Protein AF-A0A9P1BVT3-F1 (afdb_monomer)

Solvent-accessible surface area (backbone atoms only — not comparable to full-atom values): 24576 Å² total; per-residue (Å²): 142,84,85,82,84,85,85,75,83,87,80,82,75,76,69,90,57,64,75,56,52,60,56,51,45,54,63,66,75,65,68,88,79,74,72,80,73,75,79,76,80,74,80,82,70,92,76,82,90,82,86,90,83,90,86,85,89,85,86,89,88,87,87,85,86,82,88,77,83,86,78,63,77,65,69,60,58,67,62,71,77,72,74,80,96,72,89,78,83,75,86,58,94,76,76,74,55,66,21,61,51,47,49,52,47,46,68,72,36,66,69,51,45,52,50,53,51,51,53,50,50,51,53,52,66,77,39,67,73,57,76,74,49,54,75,61,59,42,48,26,42,51,41,34,41,50,54,54,48,52,52,52,55,34,71,74,44,58,85,91,68,19,42,64,86,81,53,55,37,74,76,91,45,19,38,28,48,59,24,54,71,40,41,57,78,35,37,38,28,46,68,84,45,78,47,46,41,83,70,51,55,56,74,76,61,52,97,73,74,54,76,66,61,48,53,51,51,43,49,56,49,29,51,51,53,51,50,46,50,49,54,55,59,42,56,52,49,88,59,45,56,62,50,44,31,49,51,30,38,47,63,18,67,63,31,51,51,42,49,54,60,28,44,37,69,67,40,74,51,72,41,72,57,47,77,48,46,40,35,35,41,36,61,76,43,87,44,49,38,34,40,34,37,45,37,40,38,42,31,45,22,48,27,35,29,71,43,69,72,78,59,95,60,75,62,94,71,62,58,76,38,61,31,24,60,86,19,33,39,37,43,34,37,34,37,36,40,38,69,48,98,88,64,49,74,46,78,44,60,77,47,71,50,77,50,72,41,56,24,22,77,85,66,49,62,70,69,56,94,79,71,52,65,88,47,54,74,67,49,60,80,45,61,89,64,71,96,64,73,74,60,68,60,59,60,62,65,66,75,72,65,72,81,79,133

Nearest PDB structures (foldseek):
  5dac-assembly1_B  TM=4.799E-01  e=2.460E-01  Thermochaetoides thermophila DSM 1495
  5dac-assembly1_A  TM=4.786E-01  e=3.597E-01  Thermochaetoides thermophila DSM 1495
  3vhx-assembly2_H  TM=5.833E-01  e=1.125E+00  Homo sapiens
  3a1z-assembly1_A  TM=2.074E-01  e=1.593E-01  Bombyx mori
  3k2m-assembly2_C  TM=2.612E-01  e=2.683E+00  Homo sapiens

Foldseek 3Di:
DDDDDPPDDPPPPPDPCLVLLLVVVLVQVDDPPPDPDPPPPPPDDDDDDDDDDDDDDDDDDDDDDDDDDDDDPVVVVVVVPDDDPDDDDPPDPDDDDLLQVLLSVCSVDPVSSVVLSVQLVVLCVVPVVLVVDAPLFSSLQSQLQSLLVLVLVQLPDDPSSHNDPFFADDVVSLATVQLLVCQQPAWEQFQNDIQHNVVVVCVPPHDDDDPVNVVVSSNVSSVVRLVSNCCQQPQAPNRDSSNSNSLNCCSGVNVVVSSCSSNQLKDKDFADADKHWYWYWHDPDRLFKIKIKTKIKGAQTQWMFIDRRDDPDPPPPSDIAGFDRRWMKMKMWMKIWGADPVRRIDIHTNGIDIDTQTAHPVRHGPDDDPPPSSCVSVCVVCVVPDDDPVVVSVVVVVVPDDDDD

Secondary structure (DSSP, 8-state):
-----------S---TTHHHHHHHHHHHT-----------------PPP---------------PPP-PPPPHHHHHHTSS---S-S-----TT---HHHHHHHHHHH-HHHHHHHHHHHHHHHHH-GGGGGS-HHHHHHHHHHHHHHHHHHHHTTS-TTT-S----EESGGG-EEHHHHHHTTTSEEEETTEEE-HHHHHHHHHTT---HHHHHHHHHHHHHHHHHHHHHHHHSSS---HHHHHHHHHHTSHHHHHHHHHH-TT-EEEEESSEEEEEEEEEESSTTS-EEEEEEEEEES-SEEEEE-TT-SS--TT-PPEE--TT-EEEEEEEEEEEE-TTS-EEEEEEEEEEEEE-B-TTS-BSS-TT--GGGHHHHHHHTTS---THHHHHHHTTTT-PPP-

Mean predicted aligned error: 13.34 Å

Organism: NCBI:txid2562237

Sequence (405 aa):
MQQPCLLRHAKDRVPRFLPNVLTTFAAATTPRLQGWPGAVVIATMPKVLRRAGQRSHVRPHWMRRTRRKPGSEQEFLDAQAKIPIETGLQ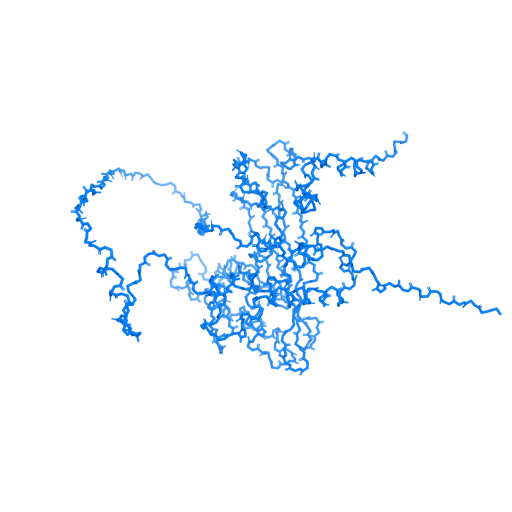RGKGAKSFARWNKQELYLNEESRERAKAASQQHLQRHPELWRLSSNELLEIVALQHLLWIDLEDLSLPADERRSEDAFTGEDAAVCEQLLLDAPRELFVIDGVEFHFAREAPEMHGAHLDGNDLEILKRQFGDRVVAAIRAAISSGARASVLLMRAVTSALSQSGLAHLEQACAALQLAVSGGEQEVRFELRPCAPGGPWELELFVRKANFQQCIIYSSGGNDVPEDSSPRACSPSSFFLKSCRIRYSVTEDGAVQLDVLGIQQEHQLVDVNGEPLLRRGTCLDCLPLCRVGHWLRGRCGQCCGWLTRRWRRPAE

Structure (mmCIF, N/CA/C/O backbone):
data_AF-A0A9P1BVT3-F1
#
_entry.id   AF-A0A9P1BVT3-F1
#
loop_
_atom_site.group_PDB
_atom_site.id
_atom_site.type_symbol
_atom_site.label_atom_id
_atom_site.label_alt_id
_atom_site.label_comp_id
_atom_site.label_asym_id
_atom_site.label_entity_id
_atom_site.label_seq_id
_atom_site.pdbx_PDB_ins_code
_atom_site.Cartn_x
_atom_site.Cartn_y
_atom_site.Cartn_z
_atom_site.occupancy
_atom_site.B_iso_or_equiv
_atom_site.auth_seq_id
_atom_site.auth_comp_id
_atom_site.auth_asym_id
_atom_site.auth_atom_id
_atom_site.pdbx_PDB_model_num
ATOM 1 N N . MET A 1 1 ? 29.841 -16.895 47.511 1.00 37.97 1 MET A N 1
ATOM 2 C CA . MET A 1 1 ? 30.222 -16.547 46.126 1.00 37.97 1 MET A CA 1
ATOM 3 C C . MET A 1 1 ? 28.965 -16.127 45.382 1.00 37.97 1 MET A C 1
ATOM 5 O O . MET A 1 1 ? 28.226 -16.976 44.911 1.00 37.97 1 MET A O 1
ATOM 9 N N . GLN A 1 2 ? 28.672 -14.828 45.389 1.00 31.05 2 GLN A N 1
ATOM 10 C CA . GLN A 1 2 ? 27.552 -14.210 44.676 1.00 31.05 2 GLN A CA 1
ATOM 11 C C . GLN A 1 2 ? 28.162 -13.333 43.578 1.00 31.05 2 GLN A C 1
ATOM 13 O O . GLN A 1 2 ? 28.993 -12.479 43.880 1.00 31.05 2 GLN A O 1
ATOM 18 N N . GLN A 1 3 ? 27.805 -13.573 42.317 1.00 31.70 3 GLN A N 1
ATOM 19 C CA . GLN A 1 3 ? 28.135 -12.671 41.212 1.00 31.70 3 GLN A CA 1
ATOM 20 C C . GLN A 1 3 ? 26.985 -11.673 41.022 1.00 31.70 3 GLN A C 1
ATOM 22 O O . GLN A 1 3 ? 25.833 -12.103 40.958 1.00 31.70 3 GLN A O 1
ATOM 27 N N . PRO A 1 4 ? 27.255 -10.360 40.920 1.00 41.28 4 PRO A N 1
ATOM 28 C CA . PRO A 1 4 ? 26.221 -9.378 40.643 1.00 41.28 4 PRO A CA 1
ATOM 29 C C . PRO A 1 4 ? 25.996 -9.223 39.133 1.00 41.28 4 PRO A C 1
ATOM 31 O O . PRO A 1 4 ? 26.930 -9.018 38.355 1.00 41.28 4 PRO A O 1
ATOM 34 N N . CYS A 1 5 ? 24.724 -9.273 38.737 1.00 33.91 5 CYS A N 1
ATOM 35 C CA . CYS A 1 5 ? 24.235 -8.922 37.410 1.00 33.91 5 CYS A CA 1
ATOM 36 C C . CYS A 1 5 ? 24.538 -7.449 37.089 1.00 33.91 5 CYS A C 1
ATOM 38 O O . CYS A 1 5 ? 23.973 -6.537 37.691 1.00 33.91 5 CYS A O 1
ATOM 40 N N . LEU A 1 6 ? 25.395 -7.209 36.095 1.00 31.80 6 LEU A N 1
ATOM 41 C CA . LEU A 1 6 ? 25.595 -5.896 35.483 1.00 31.80 6 LEU A CA 1
ATOM 42 C C . LEU A 1 6 ? 24.565 -5.677 34.365 1.00 31.80 6 LEU A C 1
ATOM 44 O O . LEU A 1 6 ? 24.862 -5.828 33.185 1.00 31.80 6 LEU A O 1
ATOM 48 N N . LEU A 1 7 ? 23.354 -5.268 34.740 1.00 33.84 7 LEU A N 1
ATOM 49 C CA . LEU A 1 7 ? 22.419 -4.575 33.847 1.00 33.84 7 LEU A CA 1
ATOM 50 C C . LEU A 1 7 ? 22.694 -3.067 33.968 1.00 33.84 7 LEU A C 1
ATOM 52 O O . LEU A 1 7 ? 22.061 -2.357 34.744 1.00 33.84 7 LEU A O 1
ATOM 56 N N . ARG A 1 8 ? 23.705 -2.574 33.239 1.00 32.81 8 ARG A N 1
ATOM 57 C CA . ARG A 1 8 ? 23.978 -1.132 33.112 1.00 32.81 8 ARG A CA 1
ATOM 58 C C . ARG A 1 8 ? 23.307 -0.570 31.856 1.00 32.81 8 ARG A C 1
ATOM 60 O O . ARG A 1 8 ? 23.682 -0.910 30.742 1.00 32.81 8 ARG A O 1
ATOM 67 N N . HIS A 1 9 ? 22.334 0.309 32.096 1.00 34.06 9 HIS A N 1
ATOM 68 C CA . HIS A 1 9 ? 21.900 1.464 31.299 1.00 34.06 9 HIS A CA 1
ATOM 69 C C . HIS A 1 9 ? 22.063 1.411 29.766 1.00 34.06 9 HIS A C 1
ATOM 71 O O . HIS A 1 9 ? 23.040 1.905 29.210 1.00 34.06 9 HIS A O 1
ATOM 77 N N . ALA A 1 10 ? 21.003 0.970 29.083 1.00 34.19 10 ALA A N 1
ATOM 78 C CA . ALA A 1 10 ? 20.741 1.260 27.668 1.00 34.19 10 ALA A CA 1
ATOM 79 C C . ALA A 1 10 ? 19.724 2.415 27.476 1.00 34.19 10 ALA A C 1
ATOM 81 O O . ALA A 1 10 ? 19.031 2.457 26.466 1.00 34.19 10 ALA A O 1
ATOM 82 N N . LYS A 1 11 ? 19.588 3.336 28.447 1.00 34.53 11 LYS A N 1
ATOM 83 C CA . LYS A 1 11 ? 18.534 4.376 28.437 1.00 34.53 11 LYS A CA 1
ATOM 84 C C . LYS A 1 11 ? 18.884 5.689 27.716 1.00 34.53 11 LYS A C 1
ATOM 86 O O . LYS A 1 11 ? 17.959 6.404 27.361 1.00 34.53 11 LYS A O 1
ATOM 91 N N . ASP A 1 12 ? 20.151 5.965 27.391 1.00 33.31 12 ASP A N 1
ATOM 92 C CA . ASP A 1 12 ? 20.553 7.312 26.919 1.00 33.31 12 ASP A CA 1
ATOM 93 C C . ASP A 1 12 ? 21.141 7.373 25.499 1.00 33.31 12 ASP A C 1
ATOM 95 O O . ASP A 1 12 ? 21.786 8.351 25.119 1.00 33.31 12 ASP A O 1
ATOM 99 N N . ARG A 1 13 ? 20.917 6.351 24.665 1.00 34.72 13 ARG A N 1
ATOM 100 C CA . ARG A 1 13 ? 21.257 6.412 23.233 1.00 34.72 13 ARG A CA 1
ATOM 101 C C . ARG A 1 13 ? 19.999 6.557 22.386 1.00 34.72 13 ARG A C 1
ATOM 103 O O . ARG A 1 13 ? 19.708 5.689 21.577 1.00 34.72 13 ARG A O 1
ATOM 110 N N . VAL A 1 14 ? 19.280 7.670 22.535 1.00 39.59 14 VAL A N 1
ATOM 111 C CA . VAL A 1 14 ? 18.436 8.160 21.435 1.00 39.59 14 VAL A CA 1
ATOM 112 C C . VAL A 1 14 ? 19.399 8.776 20.426 1.00 39.59 14 VAL A C 1
ATOM 114 O O . VAL A 1 14 ? 20.032 9.793 20.728 1.00 39.59 14 VAL A O 1
ATOM 117 N N . PRO A 1 15 ? 19.621 8.161 19.258 1.00 41.69 15 PRO A N 1
ATOM 118 C CA . PRO A 1 15 ? 20.586 8.713 18.338 1.0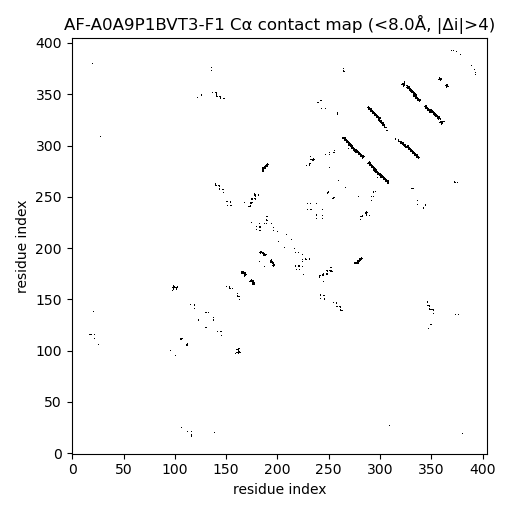0 41.69 15 PRO A CA 1
ATOM 119 C C . PRO A 1 15 ? 20.016 10.012 17.740 1.00 41.69 15 PRO A C 1
ATOM 121 O O . PRO A 1 15 ? 18.822 10.114 17.456 1.00 41.69 15 PRO A O 1
ATOM 124 N N . ARG A 1 16 ? 20.873 11.027 17.552 1.00 47.12 16 ARG A N 1
ATOM 125 C CA . ARG A 1 16 ? 20.522 12.389 17.079 1.00 47.12 16 ARG A CA 1
ATOM 126 C C . ARG A 1 16 ? 19.941 12.444 15.644 1.00 47.12 16 ARG A C 1
ATOM 128 O O . ARG A 1 16 ? 19.939 13.505 15.032 1.00 47.12 16 ARG A O 1
ATOM 135 N N . PHE A 1 17 ? 19.482 11.324 15.084 1.00 44.56 17 PHE A N 1
ATOM 136 C CA . PHE A 1 17 ? 19.039 11.189 13.693 1.00 44.56 17 PHE A CA 1
ATOM 137 C C . PHE A 1 17 ? 17.605 11.676 13.447 1.00 44.56 17 PHE A C 1
ATOM 139 O O . PHE A 1 17 ? 17.334 12.224 12.382 1.00 44.56 17 PHE A O 1
ATOM 146 N N . LEU A 1 18 ? 16.699 11.535 14.420 1.00 43.91 18 LEU A N 1
ATOM 147 C CA . LEU A 1 18 ? 15.263 11.804 14.233 1.00 43.91 18 LEU A CA 1
ATOM 148 C C . LEU A 1 18 ? 14.896 13.239 13.786 1.00 43.91 18 LEU A C 1
ATOM 150 O O . LEU A 1 18 ? 14.030 13.355 12.920 1.00 43.91 18 LEU A O 1
ATOM 154 N N . PRO A 1 19 ? 15.536 14.329 14.268 1.00 42.97 19 PRO A N 1
ATOM 155 C CA . PRO A 1 19 ? 15.192 15.688 13.825 1.00 42.97 19 PRO A CA 1
ATOM 156 C C . PRO A 1 19 ? 15.391 15.910 12.313 1.00 42.97 19 PRO A C 1
ATOM 158 O O . PRO A 1 19 ? 14.678 16.694 11.687 1.00 42.97 19 PRO A O 1
ATOM 161 N N . ASN A 1 20 ? 16.335 15.188 11.702 1.00 49.50 20 ASN A N 1
ATOM 162 C CA . ASN A 1 20 ? 16.661 15.344 10.284 1.00 49.50 20 ASN A CA 1
ATOM 163 C C . ASN A 1 20 ? 15.699 14.585 9.365 1.00 49.50 20 ASN A C 1
ATOM 165 O O . ASN A 1 20 ? 15.525 14.982 8.215 1.00 49.50 20 ASN A O 1
ATOM 169 N N . VAL A 1 21 ? 15.052 13.528 9.864 1.00 48.78 21 VAL A N 1
ATOM 170 C CA . VAL A 1 21 ? 14.119 12.696 9.092 1.00 48.78 21 VAL A CA 1
ATOM 171 C C . VAL A 1 21 ? 12.894 13.512 8.682 1.00 48.78 21 VAL A C 1
ATOM 173 O O . VAL A 1 21 ? 12.646 13.688 7.492 1.00 48.78 21 VAL A O 1
ATOM 176 N N . LEU A 1 22 ? 12.191 14.110 9.646 1.00 48.69 22 LEU A N 1
ATOM 177 C CA . LEU A 1 22 ? 10.973 14.888 9.380 1.00 48.69 22 LEU A CA 1
ATOM 178 C C . LEU A 1 22 ? 11.246 16.169 8.580 1.00 48.69 22 LEU A C 1
ATOM 180 O O . LEU A 1 22 ? 10.454 16.539 7.715 1.00 48.69 22 LEU A O 1
ATOM 184 N N . THR A 1 23 ? 12.401 16.805 8.798 1.00 48.38 23 THR A N 1
ATOM 185 C CA . THR A 1 23 ? 12.829 17.977 8.016 1.00 48.38 23 THR A CA 1
ATOM 186 C C . THR A 1 23 ? 13.120 17.604 6.555 1.00 48.38 23 THR A C 1
ATOM 188 O O . THR A 1 23 ? 12.741 18.331 5.638 1.00 48.38 23 THR A O 1
ATOM 191 N N . THR A 1 24 ? 13.725 16.433 6.318 1.00 50.72 24 THR A N 1
ATOM 192 C CA . THR A 1 24 ? 13.940 15.892 4.963 1.00 50.72 24 THR A CA 1
ATOM 193 C C . THR A 1 24 ? 12.607 15.537 4.293 1.00 50.72 24 THR A C 1
ATOM 195 O O . THR A 1 24 ? 12.432 15.816 3.107 1.00 50.72 24 THR A O 1
ATOM 198 N N . PHE A 1 25 ? 11.631 15.016 5.048 1.00 49.31 25 PHE A N 1
ATOM 199 C CA . PHE A 1 25 ? 10.279 14.749 4.543 1.00 49.31 25 PHE A CA 1
ATOM 200 C C . PHE A 1 25 ? 9.505 16.019 4.174 1.00 49.31 25 PHE A C 1
ATOM 202 O O . PHE A 1 25 ? 8.874 16.040 3.119 1.00 49.31 25 PHE A O 1
ATOM 209 N N . ALA A 1 26 ? 9.588 17.096 4.961 1.00 45.31 26 ALA A N 1
ATOM 210 C CA . ALA A 1 26 ? 8.959 18.378 4.618 1.00 45.31 26 ALA A CA 1
ATOM 211 C C . ALA A 1 26 ? 9.499 18.952 3.288 1.00 45.31 26 ALA A C 1
ATOM 213 O O . ALA A 1 26 ? 8.742 19.477 2.472 1.00 45.31 26 ALA A O 1
ATOM 214 N N . ALA A 1 27 ? 10.799 18.782 3.017 1.00 41.53 27 ALA A N 1
ATOM 215 C CA . ALA A 1 27 ? 11.402 19.175 1.743 1.00 41.53 27 ALA A CA 1
ATOM 216 C C . ALA A 1 27 ? 11.012 18.236 0.579 1.00 41.53 27 ALA A C 1
ATOM 218 O O . ALA A 1 27 ? 10.747 18.708 -0.527 1.00 41.53 27 ALA A O 1
ATOM 219 N N . ALA A 1 28 ? 10.931 16.921 0.820 1.00 43.06 28 ALA A N 1
ATOM 220 C CA . ALA A 1 28 ? 10.611 15.914 -0.198 1.00 43.06 28 ALA A CA 1
ATOM 221 C C . ALA A 1 28 ? 9.113 15.834 -0.561 1.00 43.06 28 ALA A C 1
ATOM 223 O O . ALA A 1 28 ? 8.774 15.443 -1.674 1.00 43.06 28 ALA A O 1
ATOM 224 N N . THR A 1 29 ? 8.210 16.240 0.338 1.00 38.47 29 THR A N 1
ATOM 225 C CA . THR A 1 29 ? 6.745 16.260 0.121 1.00 38.47 29 THR A CA 1
ATOM 226 C C . THR A 1 29 ? 6.252 17.485 -0.659 1.00 38.47 29 THR A C 1
ATOM 228 O O . THR A 1 29 ? 5.054 17.615 -0.918 1.00 38.47 29 THR A O 1
ATOM 231 N N . THR A 1 30 ? 7.166 18.340 -1.140 1.00 33.84 30 THR A N 1
ATOM 232 C CA . THR A 1 30 ? 6.845 19.469 -2.028 1.00 33.84 30 THR A CA 1
ATOM 233 C C . THR A 1 30 ? 7.229 19.247 -3.510 1.00 33.84 30 THR A C 1
ATOM 235 O O . THR A 1 30 ? 7.872 20.119 -4.096 1.00 33.84 30 THR A O 1
ATOM 238 N N . PRO A 1 31 ? 6.843 18.154 -4.203 1.00 35.34 31 PRO A N 1
ATOM 239 C CA . PRO A 1 31 ? 7.006 18.094 -5.649 1.00 35.34 31 PRO A CA 1
ATOM 240 C C . PRO A 1 31 ? 5.855 18.819 -6.367 1.00 35.34 31 PRO A C 1
ATOM 242 O O . PRO A 1 31 ? 4.668 18.686 -6.043 1.00 35.34 31 PRO A O 1
ATOM 245 N N . ARG A 1 32 ? 6.197 19.576 -7.418 1.00 33.78 32 ARG A N 1
ATOM 246 C CA . ARG A 1 32 ? 5.262 19.911 -8.502 1.00 33.78 32 ARG A CA 1
ATOM 247 C C . ARG A 1 32 ? 4.917 18.617 -9.248 1.00 33.78 32 ARG A C 1
ATOM 249 O O . ARG A 1 32 ? 5.453 18.357 -10.316 1.00 33.78 32 ARG A O 1
ATOM 256 N N . LEU A 1 33 ? 4.001 17.820 -8.706 1.00 33.34 33 LEU A N 1
ATOM 257 C CA . LEU A 1 33 ? 3.319 16.771 -9.462 1.00 33.34 33 LEU A CA 1
ATOM 258 C C . LEU A 1 33 ? 2.302 17.444 -10.396 1.00 33.34 33 LEU A C 1
ATOM 260 O O . LEU A 1 33 ? 1.112 17.525 -10.108 1.00 33.34 33 LEU A O 1
ATOM 264 N N . GLN A 1 34 ? 2.793 18.030 -11.489 1.00 27.95 34 GLN A N 1
ATOM 265 C CA . GLN A 1 34 ? 1.971 18.233 -12.675 1.00 27.95 34 GLN A CA 1
ATOM 266 C C . GLN A 1 34 ? 1.906 16.886 -13.387 1.00 27.95 34 GLN A C 1
ATOM 268 O O . GLN A 1 34 ? 2.888 16.480 -13.990 1.00 27.95 34 GLN A O 1
ATOM 273 N N . GLY A 1 35 ? 0.761 16.210 -13.277 1.00 27.19 35 GLY A N 1
ATOM 274 C CA . GLY A 1 35 ? 0.392 15.076 -14.119 1.00 27.19 35 GLY A CA 1
ATOM 275 C C . GLY A 1 35 ? 1.332 13.879 -14.029 1.00 27.19 35 GLY A C 1
ATOM 276 O O . GLY A 1 35 ? 2.262 13.750 -14.815 1.00 27.19 35 GLY A O 1
ATOM 277 N N . TRP A 1 36 ? 1.003 12.927 -13.162 1.00 27.66 36 TRP A N 1
ATOM 278 C CA . TRP A 1 36 ? 1.183 11.540 -13.575 1.00 27.66 36 TRP A CA 1
ATOM 279 C C . TRP A 1 36 ? 0.146 11.299 -14.679 1.00 27.66 36 TRP A C 1
ATOM 281 O O . TRP A 1 36 ? -1.050 11.394 -14.391 1.00 27.66 36 TRP A O 1
ATOM 291 N N . PRO A 1 37 ? 0.523 11.070 -15.951 1.00 27.55 37 PRO A N 1
ATOM 292 C CA . PRO A 1 37 ? -0.421 10.438 -16.851 1.00 27.55 37 PRO A CA 1
ATOM 293 C C . PRO A 1 37 ? -0.668 9.058 -16.251 1.00 27.55 37 PRO A C 1
ATOM 295 O O . PRO A 1 37 ? 0.290 8.330 -15.984 1.00 27.55 37 PRO A O 1
ATOM 298 N N . GLY A 1 38 ? -1.933 8.726 -15.984 1.00 25.50 38 GLY A N 1
ATOM 299 C CA . GLY A 1 38 ? -2.299 7.359 -15.648 1.00 25.50 38 GLY A CA 1
ATOM 300 C C . GLY A 1 38 ? -1.573 6.436 -16.616 1.00 25.50 38 GLY A C 1
ATOM 301 O O . GLY A 1 38 ? -1.653 6.637 -17.832 1.00 25.50 38 GLY A O 1
ATOM 302 N N . ALA A 1 39 ? -0.785 5.506 -16.077 1.00 27.06 39 ALA A N 1
ATOM 303 C CA . ALA A 1 39 ? -0.226 4.433 -16.867 1.00 27.06 39 ALA A CA 1
ATOM 304 C C . ALA A 1 39 ? -1.424 3.760 -17.537 1.00 27.06 39 ALA A C 1
ATOM 306 O O . ALA A 1 39 ? -2.231 3.093 -16.891 1.00 27.06 39 ALA A O 1
ATOM 307 N N . VAL A 1 40 ? -1.605 4.039 -18.826 1.00 24.16 40 VAL A N 1
ATOM 308 C CA . VAL A 1 40 ? -2.542 3.304 -19.654 1.00 24.16 40 VAL A CA 1
ATOM 309 C C . VAL A 1 40 ? -1.994 1.890 -19.644 1.00 24.16 40 VAL A C 1
ATOM 311 O O . VAL A 1 40 ? -0.988 1.605 -20.292 1.00 24.16 40 VAL A O 1
ATOM 314 N N . VAL A 1 41 ? -2.623 1.022 -18.856 1.00 26.86 41 VAL A N 1
ATOM 315 C CA . VAL A 1 41 ? -2.452 -0.420 -18.960 1.00 26.86 41 VAL A CA 1
ATOM 316 C C . VAL A 1 41 ? -2.941 -0.782 -20.358 1.00 26.86 41 VAL A C 1
ATOM 318 O O . VAL A 1 41 ? -4.134 -0.955 -20.602 1.00 26.86 41 VAL A O 1
ATOM 321 N N . ILE A 1 42 ? -2.023 -0.811 -21.323 1.00 22.84 42 ILE A N 1
ATOM 322 C CA . ILE A 1 42 ? -2.290 -1.405 -22.624 1.00 22.84 42 ILE A CA 1
ATOM 323 C C . ILE A 1 42 ? -2.252 -2.909 -22.381 1.00 22.84 42 ILE A C 1
ATOM 325 O O . ILE A 1 42 ? -1.193 -3.531 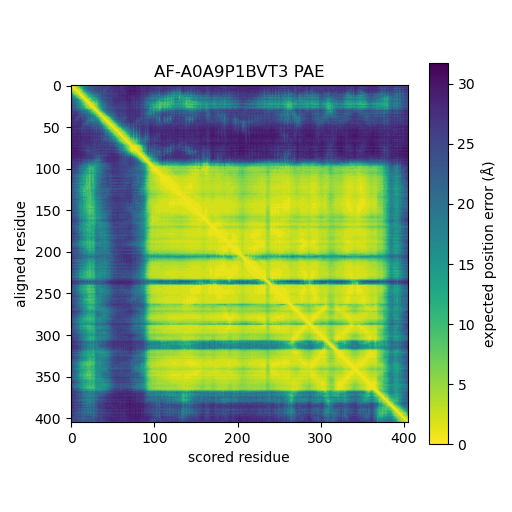-22.415 1.00 22.84 42 ILE A O 1
ATOM 329 N N . ALA A 1 43 ? -3.423 -3.490 -22.121 1.00 24.80 43 ALA A N 1
ATOM 330 C CA . ALA A 1 43 ? -3.621 -4.921 -22.268 1.00 24.80 43 ALA A CA 1
ATOM 331 C C . ALA A 1 43 ? -3.270 -5.287 -23.719 1.00 24.80 43 ALA A C 1
ATOM 333 O O . ALA A 1 43 ? -3.993 -4.950 -24.662 1.00 24.80 43 ALA A O 1
ATOM 334 N N . THR A 1 44 ? -2.119 -5.924 -23.921 1.00 24.27 44 THR A N 1
ATOM 335 C CA . THR A 1 44 ? -1.720 -6.441 -25.228 1.00 24.27 44 THR A CA 1
ATOM 336 C C . THR A 1 44 ? -2.441 -7.764 -25.461 1.00 24.27 44 THR A C 1
ATOM 338 O O . THR A 1 44 ? -1.969 -8.835 -25.110 1.00 24.27 44 THR A O 1
ATOM 341 N N . MET A 1 45 ? -3.626 -7.686 -26.067 1.00 24.67 45 MET A N 1
ATOM 342 C CA . MET A 1 45 ? -4.238 -8.825 -26.755 1.00 24.67 45 MET A CA 1
ATOM 343 C C . MET A 1 45 ? -3.631 -8.936 -28.166 1.00 24.67 45 MET A C 1
ATOM 345 O O . MET A 1 45 ? -3.488 -7.909 -28.841 1.00 24.67 45 MET A O 1
ATOM 349 N N . PRO A 1 46 ? -3.286 -10.139 -28.663 1.00 25.62 46 PRO A N 1
ATOM 350 C CA . PRO A 1 46 ? -2.713 -10.294 -29.995 1.00 25.62 46 PRO A CA 1
ATOM 351 C C . PRO A 1 46 ? -3.783 -10.013 -31.062 1.00 25.62 46 PRO A C 1
ATOM 353 O O . PRO A 1 46 ? -4.711 -10.796 -31.252 1.00 25.62 46 PRO A O 1
ATOM 356 N N . LYS A 1 47 ? -3.666 -8.885 -31.780 1.00 29.89 47 LYS A N 1
ATOM 357 C CA . LYS A 1 47 ? -4.521 -8.576 -32.938 1.00 29.89 47 LYS A CA 1
ATOM 358 C C . LYS A 1 47 ? -3.835 -8.928 -34.255 1.00 29.89 47 LYS A C 1
ATOM 360 O O . LYS A 1 47 ? -2.819 -8.355 -34.640 1.00 29.89 47 LYS A O 1
ATOM 365 N N . VAL A 1 48 ? -4.485 -9.853 -34.952 1.00 31.39 48 VAL A N 1
ATOM 366 C CA . VAL A 1 48 ? -4.293 -10.222 -36.354 1.00 31.39 48 VAL A CA 1
ATOM 367 C C . VAL A 1 48 ? -4.486 -8.999 -37.268 1.00 31.39 48 VAL A C 1
ATOM 369 O O . VAL A 1 48 ? -5.426 -8.220 -37.116 1.00 31.39 48 VAL A O 1
ATOM 372 N N . LEU A 1 49 ? -3.569 -8.857 -38.227 1.00 31.89 49 LEU A N 1
ATOM 373 C CA . LEU A 1 49 ? -3.484 -7.840 -39.283 1.00 31.89 49 LEU A CA 1
ATOM 374 C C . LEU A 1 49 ? -4.796 -7.582 -40.048 1.00 31.89 49 LEU A C 1
ATOM 376 O O . LEU A 1 49 ? -5.300 -8.500 -40.689 1.00 31.89 49 LEU A O 1
ATOM 380 N N . ARG A 1 50 ? -5.207 -6.307 -40.177 1.00 29.80 50 ARG A N 1
ATOM 381 C CA . ARG A 1 50 ? -5.803 -5.743 -41.413 1.00 29.80 50 ARG A CA 1
ATOM 382 C C . ARG A 1 50 ? -5.469 -4.251 -41.579 1.00 29.80 50 ARG A C 1
ATOM 384 O O . ARG A 1 50 ? -5.383 -3.501 -40.615 1.00 29.80 50 ARG A O 1
ATOM 391 N N . ARG A 1 51 ? -5.217 -3.870 -42.837 1.00 32.25 51 ARG A N 1
ATOM 392 C CA . ARG A 1 51 ? -4.679 -2.587 -43.330 1.00 32.25 51 ARG A CA 1
ATOM 393 C C . ARG A 1 51 ? -5.736 -1.479 -43.502 1.00 32.25 51 ARG A C 1
ATOM 395 O O . ARG A 1 51 ? -6.884 -1.777 -43.801 1.00 32.25 51 ARG A O 1
ATOM 402 N N . ALA A 1 52 ? -5.188 -0.255 -43.564 1.00 31.66 52 ALA A N 1
ATOM 403 C CA . ALA A 1 52 ? -5.525 0.894 -44.428 1.00 31.66 52 ALA A CA 1
ATOM 404 C C . ALA A 1 52 ? -6.394 2.028 -43.852 1.00 31.66 52 ALA A C 1
ATOM 406 O O . ALA A 1 52 ? -7.495 1.794 -43.374 1.00 31.66 52 ALA A O 1
ATOM 407 N N . GLY A 1 53 ? -5.926 3.274 -44.051 1.00 29.50 53 GLY A N 1
ATOM 408 C CA . GLY A 1 53 ? -6.823 4.417 -44.274 1.00 29.50 53 GLY A CA 1
ATOM 409 C C . GLY A 1 53 ? -6.486 5.758 -43.609 1.00 29.50 53 GLY A C 1
ATOM 410 O O . GLY A 1 53 ? -7.081 6.093 -42.603 1.00 29.50 53 GLY A O 1
ATOM 411 N N . GLN A 1 54 ? -5.624 6.543 -44.268 1.00 29.64 54 GLN A N 1
ATOM 412 C CA . GLN A 1 54 ? -5.735 8.000 -44.512 1.00 29.64 54 GLN A CA 1
ATOM 413 C C . GLN A 1 54 ? -5.705 9.071 -43.392 1.00 29.64 54 GLN A C 1
ATOM 415 O O . GLN A 1 54 ? -6.225 8.958 -42.293 1.00 29.64 54 GLN A O 1
ATOM 420 N N . ARG A 1 55 ? -5.044 10.173 -43.786 1.00 34.16 55 ARG A N 1
ATOM 421 C CA . ARG A 1 55 ? -4.679 11.401 -43.065 1.00 34.16 55 ARG A CA 1
ATOM 422 C C . ARG A 1 55 ? -5.777 12.467 -43.154 1.00 34.16 55 ARG A C 1
ATOM 424 O O . ARG A 1 55 ? -6.351 12.627 -44.225 1.00 34.16 55 ARG A O 1
ATOM 431 N N . SER A 1 56 ? -5.843 13.356 -42.159 1.00 30.56 56 SER A N 1
ATOM 432 C CA . SER A 1 56 ? -6.103 14.789 -42.398 1.00 30.56 56 SER A CA 1
ATOM 433 C C . SER A 1 56 ? -5.646 15.668 -41.228 1.00 30.56 56 SER A C 1
ATOM 435 O O . SER A 1 56 ? -6.012 15.444 -40.078 1.00 30.56 56 SER A O 1
ATOM 437 N N . HIS A 1 57 ? -4.836 16.677 -41.559 1.00 31.83 57 HIS A N 1
ATOM 438 C CA . HIS A 1 57 ? -4.357 17.755 -40.694 1.00 31.83 57 HIS A CA 1
ATOM 439 C C . HIS A 1 57 ? -5.444 18.814 -40.458 1.00 31.83 57 HIS A C 1
ATOM 441 O O . HIS A 1 57 ? -6.060 19.272 -41.416 1.00 31.83 57 HIS A O 1
ATOM 447 N N . VAL A 1 58 ? -5.569 19.306 -39.221 1.00 30.11 58 VAL A N 1
ATOM 448 C CA . VAL A 1 58 ? -6.239 20.579 -38.902 1.00 30.11 58 VAL A CA 1
ATOM 449 C C . VAL A 1 58 ? -5.368 21.354 -37.904 1.00 30.11 58 VAL A C 1
ATOM 451 O O . VAL A 1 58 ? -4.996 20.826 -36.859 1.00 30.11 58 VAL A O 1
ATOM 454 N N . ARG A 1 59 ? -5.011 22.604 -38.233 1.00 31.25 59 ARG A N 1
ATOM 455 C CA . ARG A 1 59 ? -4.385 23.586 -37.321 1.00 31.25 59 ARG A CA 1
ATOM 456 C C . ARG A 1 59 ? -5.465 24.538 -36.779 1.00 31.25 59 ARG A C 1
ATOM 458 O O . ARG A 1 59 ? -6.288 24.973 -37.582 1.00 31.25 59 ARG A O 1
ATOM 465 N N . PRO A 1 60 ? -5.438 24.956 -35.499 1.00 33.19 60 PRO A N 1
ATOM 466 C CA . PRO A 1 60 ? -6.312 26.015 -35.006 1.00 33.19 60 PRO A CA 1
ATOM 467 C C . PRO A 1 60 ? -5.630 27.394 -34.994 1.00 33.19 60 PRO A C 1
ATOM 469 O O . PRO A 1 60 ? -4.459 27.539 -34.645 1.00 33.19 60 PRO A O 1
ATOM 472 N N . HIS A 1 61 ? -6.412 28.413 -35.351 1.00 30.58 61 HIS A N 1
ATOM 473 C CA . HIS A 1 61 ? -6.046 29.825 -35.433 1.00 30.58 61 HIS A CA 1
ATOM 474 C C . HIS A 1 61 ? -6.793 30.601 -34.337 1.00 30.58 61 HIS A C 1
ATOM 476 O O . HIS A 1 61 ? -7.975 30.869 -34.501 1.00 30.58 61 HIS A O 1
ATOM 482 N N . TRP A 1 62 ? -6.125 31.000 -33.244 1.00 29.33 62 TRP A N 1
ATOM 483 C CA . TRP A 1 62 ? -6.667 31.974 -32.277 1.00 29.33 62 TRP A CA 1
ATOM 484 C C . TRP A 1 62 ? -5.551 32.791 -31.603 1.00 29.33 62 TRP A C 1
ATOM 486 O O . TRP A 1 62 ? -4.814 32.290 -30.763 1.00 29.33 62 TRP A O 1
ATOM 496 N N . MET A 1 63 ? -5.466 34.079 -31.945 1.00 25.33 63 MET A N 1
ATOM 497 C CA . MET A 1 63 ? -4.893 35.144 -31.112 1.00 25.33 63 MET A CA 1
ATOM 498 C C . MET A 1 63 ? -5.539 36.472 -31.530 1.00 25.33 63 MET A C 1
ATOM 500 O O . MET A 1 63 ? -5.228 37.018 -32.584 1.00 25.33 63 MET A O 1
ATOM 504 N N . ARG A 1 64 ? -6.422 37.019 -30.690 1.00 29.70 64 ARG A N 1
ATOM 505 C CA . ARG A 1 64 ? -6.717 38.459 -30.653 1.00 29.70 64 ARG A CA 1
ATOM 506 C C . ARG A 1 64 ? -6.784 38.889 -29.191 1.00 29.70 64 ARG A C 1
ATOM 508 O O . ARG A 1 64 ? -7.731 38.574 -28.484 1.00 29.70 64 ARG A O 1
ATOM 515 N N . ARG A 1 65 ? -5.738 39.588 -28.743 1.00 28.83 65 ARG A N 1
ATOM 516 C CA . ARG A 1 65 ? -5.715 40.345 -27.486 1.00 28.83 65 ARG A CA 1
ATOM 517 C C . ARG A 1 65 ? -6.271 41.740 -27.762 1.00 28.83 65 ARG A C 1
ATOM 519 O O . ARG A 1 65 ? -5.711 42.460 -28.582 1.00 28.83 65 ARG A O 1
ATOM 526 N N . THR A 1 66 ? -7.311 42.147 -27.044 1.00 28.14 66 THR A N 1
ATOM 527 C CA . THR A 1 66 ? -7.700 43.558 -26.923 1.00 28.14 66 THR A CA 1
ATOM 528 C C . THR A 1 66 ? -7.071 44.143 -25.662 1.00 28.14 66 THR A C 1
ATOM 530 O O . THR A 1 66 ? -7.309 43.656 -24.559 1.00 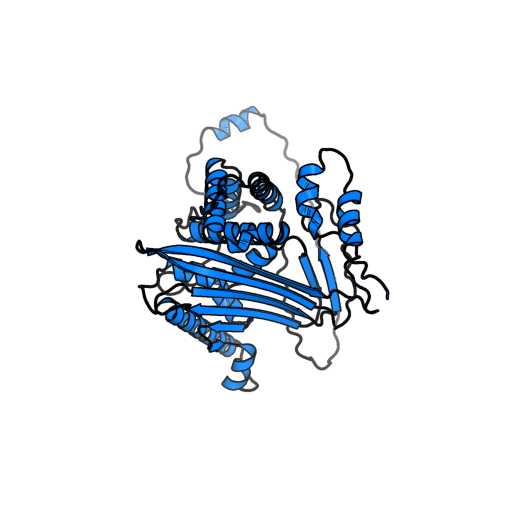28.14 66 THR A O 1
ATOM 533 N N . ARG A 1 67 ? -6.249 45.185 -25.832 1.00 32.62 67 ARG A N 1
ATOM 534 C CA . ARG A 1 67 ? -5.710 46.018 -24.748 1.00 32.62 67 ARG A CA 1
ATOM 535 C C . ARG A 1 67 ? -6.840 46.864 -24.145 1.00 32.62 67 ARG A C 1
ATOM 537 O O . ARG A 1 67 ? -7.465 47.630 -24.873 1.00 32.62 67 ARG A O 1
ATOM 544 N N . ARG A 1 68 ? -7.049 46.788 -22.827 1.00 35.03 68 ARG A N 1
ATOM 545 C CA . ARG A 1 68 ? -7.717 47.839 -22.038 1.00 35.03 68 ARG A CA 1
ATOM 546 C C . ARG A 1 68 ? -6.679 48.521 -21.143 1.00 35.03 68 ARG A C 1
ATOM 548 O O . ARG A 1 68 ? -5.776 47.860 -20.637 1.00 35.03 68 ARG A O 1
ATOM 555 N N . LYS A 1 69 ? -6.784 49.848 -21.045 1.00 37.34 69 LYS A N 1
ATOM 556 C CA . LYS A 1 69 ? -5.938 50.727 -20.224 1.00 37.34 69 LYS A CA 1
ATOM 557 C C . LYS A 1 69 ? -6.252 50.529 -18.729 1.00 37.34 69 LYS A C 1
ATOM 559 O O . LYS A 1 69 ? -7.410 50.244 -18.425 1.00 37.34 69 LYS A O 1
ATOM 564 N N . PRO A 1 70 ? -5.277 50.697 -17.820 1.00 34.62 70 PRO A N 1
ATOM 565 C CA . PRO A 1 70 ? -5.532 50.659 -16.385 1.00 34.62 70 PRO A CA 1
ATOM 566 C C . PRO A 1 70 ? -6.212 51.955 -15.916 1.00 34.62 70 PRO A C 1
ATOM 568 O O . PRO A 1 70 ? -5.772 53.051 -16.270 1.00 34.62 70 PRO A O 1
ATOM 571 N N . GLY A 1 71 ? -7.297 51.796 -15.152 1.00 42.97 71 GLY A N 1
ATOM 572 C CA . GLY A 1 71 ? -7.815 52.808 -14.228 1.00 42.97 71 GLY A CA 1
ATOM 573 C C . GLY A 1 71 ? -6.927 52.892 -12.983 1.00 42.97 71 GLY A C 1
ATOM 574 O O . GLY A 1 71 ? -6.049 52.049 -12.787 1.00 42.97 71 GLY A O 1
ATOM 575 N N . SER A 1 72 ? -7.099 53.952 -12.201 1.00 54.94 72 SER A N 1
ATOM 576 C CA . SER A 1 72 ? -6.221 54.321 -11.091 1.00 54.94 72 SER A CA 1
ATOM 577 C C . SER A 1 72 ? -6.226 53.291 -9.955 1.00 54.94 72 SER A C 1
ATOM 579 O O . SER A 1 72 ? -7.237 52.676 -9.628 1.00 54.94 72 SER A O 1
ATOM 581 N N . GLU A 1 73 ? -5.064 53.153 -9.320 1.00 37.62 73 GLU A N 1
ATOM 582 C CA . GLU A 1 73 ? -4.759 52.255 -8.194 1.00 37.62 73 GLU A CA 1
ATOM 583 C C . GLU A 1 73 ? -5.717 52.420 -6.996 1.00 37.62 73 GLU A C 1
ATOM 585 O O . GLU A 1 73 ? -5.958 51.476 -6.249 1.00 37.62 73 GLU A O 1
ATOM 590 N N . GLN A 1 74 ? -6.351 53.590 -6.876 1.00 37.56 74 GLN A N 1
ATOM 591 C CA . GLN A 1 74 ? -7.294 53.907 -5.807 1.00 37.56 74 GLN A CA 1
ATOM 592 C C . GLN A 1 74 ? -8.689 53.275 -6.004 1.00 37.56 74 GLN A C 1
ATOM 594 O O . GLN A 1 74 ? -9.298 52.848 -5.028 1.00 37.56 74 GLN A O 1
ATOM 599 N N . GLU A 1 75 ? -9.170 53.111 -7.246 1.00 45.25 75 GLU A N 1
ATOM 600 C CA . GLU A 1 75 ? -10.448 52.416 -7.525 1.00 45.25 75 GLU A CA 1
ATOM 601 C C . GLU A 1 75 ? -10.366 50.907 -7.234 1.00 45.25 75 GLU A C 1
ATOM 603 O O . GLU A 1 75 ? -11.382 50.255 -6.995 1.00 45.25 75 GLU A O 1
ATOM 608 N N . PHE A 1 76 ? -9.155 50.339 -7.225 1.00 39.19 76 PHE A N 1
ATOM 609 C CA . PHE A 1 76 ? -8.929 48.923 -6.933 1.00 39.19 76 PHE A CA 1
ATOM 610 C C . PHE A 1 76 ? -8.958 48.621 -5.427 1.00 39.19 76 PHE A C 1
ATOM 612 O O . PHE A 1 76 ? -9.378 47.537 -5.021 1.00 39.19 76 PHE A O 1
ATOM 619 N N . LEU A 1 77 ? -8.542 49.582 -4.598 1.00 36.62 77 LEU A N 1
ATOM 620 C CA . LEU A 1 77 ? -8.494 49.428 -3.143 1.00 36.62 77 LEU A CA 1
ATOM 621 C C . LEU A 1 77 ? -9.869 49.653 -2.498 1.00 36.62 77 LEU A C 1
ATOM 623 O O . LEU A 1 77 ? -10.254 48.894 -1.607 1.00 36.62 77 LEU A O 1
ATOM 627 N N . ASP A 1 78 ? -10.665 50.591 -3.016 1.00 39.78 78 ASP A N 1
ATOM 628 C CA . ASP A 1 78 ? -12.014 50.854 -2.496 1.00 39.78 78 ASP A CA 1
ATOM 629 C C . ASP A 1 78 ? -13.034 49.757 -2.874 1.00 39.78 78 ASP A C 1
ATOM 631 O O . ASP A 1 78 ? -14.050 49.582 -2.195 1.00 39.78 78 ASP A O 1
ATOM 635 N N . ALA A 1 79 ? -12.743 48.941 -3.896 1.00 42.16 79 ALA A N 1
ATOM 636 C CA . ALA A 1 79 ? -13.581 47.811 -4.308 1.00 42.16 79 ALA A CA 1
ATOM 637 C C . ALA A 1 79 ? -13.376 46.526 -3.471 1.00 42.16 79 ALA A C 1
ATOM 639 O O . ALA A 1 79 ? -14.230 45.640 -3.508 1.00 42.16 79 ALA A O 1
ATOM 640 N N . GLN A 1 80 ? -12.289 46.403 -2.694 1.00 37.31 80 GLN A N 1
ATOM 641 C CA . GLN A 1 80 ? -12.047 45.225 -1.839 1.00 37.31 80 GLN A CA 1
ATOM 642 C C . GLN A 1 80 ? -12.693 45.315 -0.448 1.00 37.31 80 GLN A C 1
ATOM 644 O O . GLN A 1 80 ? -12.815 44.299 0.232 1.00 37.31 80 GLN A O 1
ATOM 649 N N . ALA A 1 81 ? -13.152 46.495 -0.020 1.00 36.88 81 ALA A N 1
ATOM 650 C CA . ALA A 1 81 ? -13.646 46.700 1.344 1.00 36.88 81 ALA A CA 1
ATOM 651 C C . ALA A 1 81 ? -15.157 46.447 1.538 1.00 36.88 81 ALA A C 1
ATOM 653 O O . ALA A 1 81 ? -15.651 46.555 2.660 1.00 36.88 81 ALA A O 1
ATOM 654 N N . LYS A 1 82 ? -15.917 46.121 0.481 1.00 42.81 82 LYS A N 1
ATOM 655 C CA . LYS A 1 82 ? -17.374 45.897 0.569 1.00 42.81 82 LYS A CA 1
ATOM 656 C C . LYS A 1 82 ? -17.875 44.842 -0.420 1.00 42.81 82 LYS A C 1
ATOM 658 O O . LYS A 1 82 ? -18.499 45.196 -1.415 1.00 42.81 82 LYS A O 1
ATOM 663 N N . ILE A 1 83 ? -17.675 43.555 -0.129 1.00 32.75 83 ILE A N 1
ATOM 664 C CA . ILE A 1 83 ? -18.496 42.481 -0.720 1.00 32.75 83 ILE A CA 1
ATOM 665 C C . ILE A 1 83 ? -18.816 41.434 0.367 1.00 32.75 83 ILE A C 1
ATOM 667 O O . ILE A 1 83 ? -17.889 40.977 1.036 1.00 32.75 83 ILE A O 1
ATOM 671 N N . PRO A 1 84 ? -20.096 41.062 0.578 1.00 37.66 84 PRO A N 1
ATOM 672 C CA . PRO A 1 84 ? -20.490 40.039 1.544 1.00 37.66 84 PRO A CA 1
ATOM 673 C C . PRO A 1 84 ? -19.984 38.651 1.140 1.00 37.66 84 PRO A C 1
ATOM 675 O O . PRO A 1 84 ? -19.930 38.309 -0.042 1.00 37.66 84 PRO A O 1
ATOM 678 N N . ILE A 1 85 ? -19.675 37.833 2.145 1.00 45.88 85 ILE A N 1
ATOM 679 C CA . ILE A 1 85 ? -19.472 36.392 2.007 1.00 45.88 85 ILE A CA 1
ATOM 680 C C . ILE A 1 85 ? -20.834 35.784 1.662 1.00 45.88 85 ILE A C 1
ATOM 682 O O . ILE A 1 85 ? -21.603 35.518 2.569 1.00 45.88 85 ILE A O 1
ATOM 686 N N . GLU A 1 86 ? -21.155 35.613 0.378 1.00 48.34 86 GLU A N 1
ATOM 687 C CA . GLU A 1 86 ? -22.029 34.529 -0.090 1.00 48.34 86 GLU A CA 1
ATOM 688 C C . GLU A 1 86 ? -22.071 34.424 -1.625 1.00 48.34 86 GLU A C 1
ATOM 690 O O . GLU A 1 86 ? -22.405 35.359 -2.347 1.00 48.34 86 GLU A O 1
ATOM 695 N N . THR A 1 87 ? -21.799 33.204 -2.097 1.00 51.88 87 THR A N 1
ATOM 696 C CA . THR A 1 87 ? -22.207 32.608 -3.384 1.00 51.88 87 THR A CA 1
ATOM 697 C C . THR A 1 87 ? -21.687 33.222 -4.690 1.00 51.88 87 THR A C 1
ATOM 699 O O . THR A 1 87 ? -22.206 34.195 -5.223 1.00 51.88 87 THR A O 1
ATOM 702 N N . GLY A 1 88 ? -20.714 32.539 -5.305 1.00 41.59 88 GLY A N 1
ATOM 703 C CA . GLY A 1 88 ? -20.365 32.783 -6.708 1.00 41.59 88 GLY A CA 1
ATOM 704 C C . GLY A 1 88 ? -18.965 32.345 -7.113 1.00 41.59 88 GLY A C 1
ATOM 705 O O . GLY A 1 88 ? -18.273 33.088 -7.804 1.00 41.59 88 GLY A O 1
ATOM 706 N N . LEU A 1 89 ? -18.518 31.159 -6.683 1.00 41.44 89 LEU A N 1
ATOM 707 C CA . LEU A 1 89 ? -17.218 30.621 -7.077 1.00 41.44 89 LEU A CA 1
ATOM 708 C C . LEU A 1 89 ? -17.251 30.235 -8.566 1.00 41.44 89 LEU A C 1
ATOM 710 O O . LEU A 1 89 ? -17.581 29.110 -8.946 1.00 41.44 89 LEU A O 1
ATOM 714 N N . GLN A 1 90 ? -16.871 31.174 -9.429 1.00 42.59 90 GLN A N 1
ATOM 715 C CA . GLN A 1 90 ? -16.317 30.830 -10.729 1.00 42.59 90 GLN A CA 1
ATOM 716 C C . GLN A 1 90 ? -15.085 29.954 -10.465 1.00 42.59 90 GLN A C 1
ATOM 718 O O . GLN A 1 90 ? -14.043 30.449 -10.040 1.00 42.59 90 GLN A O 1
ATOM 723 N N . ARG A 1 91 ? -15.224 28.634 -10.671 1.00 45.06 91 ARG A N 1
ATOM 724 C CA . ARG A 1 91 ? -14.134 27.643 -10.668 1.00 45.06 91 ARG A CA 1
ATOM 725 C C . ARG A 1 91 ? -13.144 27.980 -11.788 1.00 45.06 91 ARG A C 1
ATOM 727 O O . ARG A 1 91 ? -13.155 27.394 -12.868 1.00 45.06 91 ARG A O 1
ATOM 734 N N . GLY A 1 92 ? -12.306 28.976 -11.535 1.00 48.38 92 GLY A N 1
ATOM 735 C CA . GLY A 1 92 ? -11.137 29.284 -12.335 1.00 48.38 92 GLY A CA 1
ATOM 736 C C . GLY A 1 92 ? -10.144 28.128 -12.261 1.00 48.38 92 GLY A C 1
ATOM 737 O O . GLY A 1 92 ? -9.960 27.498 -11.219 1.00 48.38 92 GLY A O 1
ATOM 738 N N . LYS A 1 93 ? -9.510 27.840 -13.396 1.00 51.06 93 LYS A N 1
ATOM 739 C CA . LYS A 1 93 ? -8.439 26.851 -13.539 1.00 51.06 93 LYS A CA 1
ATOM 740 C C . LYS A 1 93 ? -7.367 27.063 -12.458 1.00 51.06 93 LYS A C 1
ATOM 742 O O . LYS A 1 93 ? -6.617 28.031 -12.535 1.00 51.06 93 LYS A O 1
ATOM 747 N N . GLY A 1 94 ? -7.267 26.134 -11.504 1.00 54.88 94 GLY A N 1
ATOM 748 C CA . GLY A 1 94 ? -6.084 25.982 -10.650 1.00 54.88 94 GLY A CA 1
ATOM 749 C C . GLY A 1 94 ? -6.243 26.249 -9.152 1.00 54.88 94 GLY A C 1
ATOM 750 O O . GLY A 1 94 ? -5.217 26.403 -8.490 1.00 54.88 94 GLY A O 1
ATOM 751 N N . ALA A 1 95 ? -7.456 26.282 -8.588 1.00 64.25 95 ALA A N 1
ATOM 752 C CA . ALA A 1 95 ? -7.584 26.172 -7.133 1.00 64.25 95 ALA A CA 1
ATOM 753 C C . ALA A 1 95 ? -6.987 24.821 -6.698 1.00 64.25 95 ALA A C 1
ATOM 755 O O . ALA A 1 95 ? -7.456 23.767 -7.130 1.00 64.25 95 ALA A O 1
ATOM 756 N N . LYS A 1 96 ? -5.903 24.854 -5.912 1.00 69.31 96 LYS A N 1
ATOM 757 C CA . LYS A 1 96 ? -5.388 23.651 -5.247 1.00 69.31 96 LYS A CA 1
ATOM 758 C C . LYS A 1 96 ? -6.533 23.084 -4.410 1.00 69.31 96 LYS A C 1
ATOM 760 O O . LYS A 1 96 ? -7.244 23.862 -3.776 1.00 69.31 96 LYS A O 1
ATOM 765 N N . SER A 1 97 ? -6.726 21.770 -4.427 1.00 82.00 97 SER A N 1
ATOM 766 C CA . SER A 1 97 ? -7.721 21.158 -3.554 1.00 82.00 97 SER A CA 1
ATOM 767 C C . SER A 1 97 ? -7.410 21.479 -2.092 1.00 82.00 97 SER A C 1
ATOM 769 O O . SER A 1 97 ? -6.240 21.583 -1.707 1.00 82.00 97 SER A O 1
ATOM 771 N N . PHE A 1 98 ? -8.458 21.661 -1.287 1.00 84.38 98 PHE A N 1
ATOM 772 C CA . PHE A 1 98 ? -8.330 21.916 0.149 1.00 84.38 98 PHE A CA 1
ATOM 773 C C . PHE A 1 98 ? -7.511 20.816 0.837 1.00 84.38 98 PHE A C 1
ATOM 775 O O . PHE A 1 98 ? -6.589 21.127 1.583 1.00 84.38 98 PHE A O 1
ATOM 782 N N . ALA A 1 99 ? -7.720 19.553 0.453 1.00 82.06 99 ALA A N 1
ATOM 783 C CA . ALA A 1 99 ? -6.952 18.405 0.935 1.00 82.06 99 ALA A CA 1
ATOM 784 C C . ALA A 1 99 ? -5.432 18.586 0.785 1.00 82.06 99 ALA A C 1
ATOM 786 O O . ALA A 1 99 ? -4.663 18.370 1.725 1.00 82.06 99 ALA A O 1
ATOM 787 N N . ARG A 1 100 ? -4.979 19.079 -0.375 1.00 86.12 100 ARG A N 1
ATOM 788 C CA . ARG A 1 100 ? -3.556 19.351 -0.605 1.00 86.12 100 ARG A CA 1
ATOM 789 C C . ARG A 1 100 ? -3.016 20.427 0.335 1.00 86.12 100 ARG A C 1
ATOM 791 O O . ARG A 1 100 ? -1.863 20.329 0.748 1.00 86.12 100 ARG A O 1
ATOM 798 N N . TRP A 1 101 ? -3.803 21.461 0.625 1.00 83.69 101 TRP A N 1
ATOM 799 C CA . TRP A 1 101 ? -3.404 22.502 1.570 1.00 83.69 101 TRP A CA 1
ATOM 800 C C . TRP A 1 101 ? -3.326 21.951 2.997 1.00 83.69 101 TRP A C 1
ATOM 802 O O . TRP A 1 101 ? -2.277 22.077 3.624 1.00 83.69 101 TRP A O 1
ATOM 812 N N . ASN A 1 102 ? -4.357 21.228 3.441 1.00 84.44 102 ASN A N 1
ATOM 813 C CA . ASN A 1 102 ? -4.417 20.601 4.765 1.00 84.44 102 ASN A CA 1
ATOM 814 C C . ASN A 1 102 ? -3.216 19.662 4.995 1.00 84.44 102 ASN A C 1
ATOM 816 O O . ASN A 1 102 ? -2.591 19.670 6.056 1.00 84.44 102 ASN A O 1
ATOM 820 N N . LYS A 1 103 ? -2.814 18.898 3.967 1.00 86.69 103 LYS A N 1
ATOM 821 C CA . LYS A 1 103 ? -1.614 18.047 4.020 1.00 86.69 103 LYS A CA 1
ATOM 822 C C . LYS A 1 103 ? -0.310 18.846 4.123 1.00 86.69 103 LYS A C 1
ATOM 824 O O . LYS A 1 103 ? 0.618 18.406 4.794 1.00 86.69 103 LYS A O 1
ATOM 829 N N . GLN A 1 104 ? -0.207 19.999 3.458 1.00 87.25 104 GLN A N 1
ATOM 830 C CA . GLN A 1 104 ? 0.974 20.867 3.564 1.00 87.25 104 GLN A CA 1
ATOM 831 C C . GLN A 1 104 ? 1.088 21.492 4.955 1.00 87.25 104 GLN A C 1
ATOM 833 O O . GLN A 1 104 ? 2.184 21.557 5.511 1.00 87.25 104 GLN A O 1
ATOM 838 N N . GLU A 1 105 ? -0.037 21.912 5.523 1.00 87.56 105 GLU A N 1
ATOM 839 C CA . GLU A 1 105 ? -0.092 22.586 6.816 1.00 87.56 105 GLU A CA 1
ATOM 840 C C . GLU A 1 105 ? 0.436 21.709 7.961 1.00 87.56 105 GLU A C 1
ATOM 842 O O . GLU A 1 105 ? 1.155 22.204 8.831 1.00 87.56 105 GLU A O 1
ATOM 847 N N . LEU A 1 106 ? 0.216 20.390 7.881 1.00 86.88 106 LEU A N 1
ATOM 848 C CA . LEU A 1 106 ? 0.765 19.398 8.812 1.00 86.88 106 LEU A CA 1
ATOM 849 C C . LEU A 1 106 ? 2.284 19.540 9.022 1.00 86.88 106 LEU A C 1
ATOM 851 O O . LEU A 1 106 ? 2.778 19.386 10.136 1.00 86.88 106 LEU A O 1
ATOM 855 N N . TYR A 1 107 ? 3.033 19.833 7.956 1.00 87.31 107 TYR A N 1
ATOM 856 C CA . TYR A 1 107 ? 4.497 19.930 8.006 1.00 87.31 107 TYR A CA 1
ATOM 857 C C . TYR A 1 107 ? 5.009 21.349 8.277 1.00 87.31 107 TYR A C 1
ATOM 859 O O . TYR A 1 107 ? 6.192 21.532 8.585 1.00 87.31 107 TYR A O 1
ATOM 867 N N . LEU A 1 108 ? 4.137 22.350 8.152 1.00 90.06 108 LEU A N 1
ATOM 868 C CA . LEU A 1 108 ? 4.439 23.741 8.484 1.00 90.06 108 LEU A CA 1
ATOM 869 C C . LEU A 1 108 ? 4.184 24.037 9.969 1.00 90.06 108 LEU A C 1
ATOM 871 O O . LEU A 1 108 ? 4.841 24.907 10.538 1.00 90.06 108 LEU A O 1
ATOM 875 N N . ASN A 1 109 ? 3.272 23.298 10.600 1.00 91.81 109 ASN A N 1
ATOM 876 C CA . ASN A 1 109 ? 2.918 23.441 12.005 1.00 91.81 109 ASN A CA 1
ATOM 877 C C . ASN A 1 109 ? 3.913 22.700 12.928 1.00 91.81 109 ASN A C 1
ATOM 879 O O . ASN A 1 109 ? 4.054 21.480 12.862 1.00 91.81 109 ASN A O 1
ATOM 883 N N . GLU A 1 110 ? 4.591 23.437 13.815 1.00 92.75 110 GLU A N 1
ATOM 884 C CA . GLU A 1 110 ? 5.619 22.885 14.716 1.00 92.75 110 GLU A CA 1
ATOM 885 C C . GLU A 1 110 ? 5.076 21.817 15.672 1.00 92.75 110 GLU A C 1
ATOM 887 O O . GLU A 1 110 ? 5.697 20.773 15.858 1.00 92.75 110 GLU A O 1
ATOM 892 N N . GLU A 1 111 ? 3.895 22.046 16.242 1.00 93.06 111 GLU A N 1
ATOM 893 C CA . GLU A 1 111 ? 3.259 21.104 17.162 1.00 93.06 111 GLU A CA 1
ATOM 894 C C . GLU A 1 111 ? 2.948 19.772 16.468 1.00 93.06 111 GLU A C 1
ATOM 896 O O . GLU A 1 111 ? 3.204 18.698 17.008 1.00 93.06 111 GLU A O 1
ATOM 901 N N . SER A 1 112 ? 2.463 19.827 15.229 1.00 88.62 112 SER A N 1
ATOM 902 C CA . SER A 1 112 ? 2.185 18.645 14.413 1.00 88.62 112 SER A CA 1
ATOM 903 C C . SER A 1 112 ? 3.461 17.880 14.067 1.00 88.62 112 SER A C 1
ATOM 905 O O . SER A 1 112 ? 3.469 16.649 14.123 1.00 88.62 112 SER A O 1
ATOM 907 N N . ARG A 1 113 ? 4.571 18.584 13.803 1.00 89.94 113 ARG A N 1
ATOM 908 C CA . ARG A 1 113 ? 5.887 17.950 13.625 1.00 89.94 113 ARG A CA 1
ATOM 909 C C . ARG A 1 113 ? 6.361 17.238 14.888 1.00 89.94 113 ARG A C 1
ATOM 911 O O . ARG A 1 113 ? 6.822 16.100 14.800 1.00 89.94 113 ARG A O 1
ATOM 918 N N . GLU A 1 114 ? 6.244 17.868 16.054 1.00 92.06 114 GLU A N 1
ATOM 919 C CA . GLU A 1 114 ? 6.653 17.244 17.317 1.00 92.06 114 GLU A CA 1
ATOM 920 C C . GLU A 1 114 ? 5.742 16.064 17.699 1.00 92.06 114 GLU A C 1
ATOM 922 O O . GLU A 1 114 ? 6.253 15.034 18.143 1.00 92.06 114 GLU A O 1
ATOM 927 N N . ARG A 1 115 ? 4.429 16.130 17.426 1.00 91.81 115 ARG A N 1
ATOM 928 C CA . ARG A 1 115 ? 3.519 14.975 17.574 1.00 91.81 115 ARG A CA 1
ATOM 929 C C . ARG A 1 115 ? 3.935 13.803 16.680 1.00 91.81 115 ARG A C 1
ATOM 931 O O . ARG A 1 115 ? 4.085 12.688 17.175 1.00 91.81 115 ARG A O 1
ATOM 938 N N . ALA A 1 116 ? 4.200 14.048 15.395 1.00 89.69 116 ALA A N 1
ATOM 939 C CA . ALA A 1 116 ? 4.657 13.015 14.459 1.00 89.69 116 ALA A CA 1
ATOM 940 C C . ALA A 1 116 ? 5.997 12.380 14.882 1.00 89.69 116 ALA A C 1
ATOM 942 O O . ALA A 1 116 ? 6.202 11.164 14.790 1.00 89.69 116 ALA A O 1
ATOM 943 N N . LYS A 1 117 ? 6.915 13.199 15.404 1.00 92.12 117 LYS A N 1
ATOM 944 C CA . LYS A 1 117 ? 8.198 12.751 15.958 1.00 92.12 117 LYS A CA 1
ATOM 945 C C . LYS A 1 117 ? 8.014 11.869 17.187 1.00 92.12 117 LYS A C 1
ATOM 947 O O . LYS A 1 117 ? 8.661 10.825 17.274 1.00 92.12 117 LYS A O 1
ATOM 952 N N . ALA A 1 118 ? 7.139 12.263 18.110 1.00 94.06 118 ALA A N 1
ATOM 953 C CA . ALA A 1 118 ? 6.811 11.479 19.294 1.00 94.06 118 ALA A CA 1
ATOM 954 C C . ALA A 1 118 ? 6.167 10.133 18.917 1.00 94.06 118 ALA A C 1
ATOM 956 O O . ALA A 1 118 ? 6.592 9.096 19.423 1.00 94.06 118 ALA A O 1
ATOM 957 N N . ALA A 1 119 ? 5.231 10.124 17.960 1.00 92.81 119 ALA A N 1
ATOM 958 C CA . ALA A 1 119 ? 4.610 8.900 17.450 1.00 92.81 119 ALA A CA 1
ATOM 959 C C . ALA A 1 119 ? 5.644 7.944 16.825 1.00 92.81 119 ALA A C 1
ATOM 961 O O . ALA A 1 119 ? 5.664 6.750 17.127 1.00 92.81 119 ALA A O 1
ATOM 962 N N . SER A 1 120 ? 6.576 8.477 16.028 1.00 93.94 120 SER A N 1
ATOM 963 C CA . SER A 1 120 ? 7.677 7.692 15.449 1.00 93.94 120 SER A CA 1
ATOM 964 C C . SER A 1 120 ? 8.588 7.092 16.528 1.00 93.94 120 SER A C 1
ATOM 966 O O . SER A 1 120 ? 8.993 5.936 16.436 1.00 93.94 120 SER A O 1
ATOM 968 N N . GLN A 1 121 ? 8.900 7.854 17.583 1.00 95.50 121 GLN A N 1
ATOM 969 C CA . GLN A 1 121 ? 9.684 7.355 18.718 1.00 95.50 121 GLN A CA 1
ATOM 970 C C . GLN A 1 121 ? 8.956 6.242 19.472 1.00 95.50 121 GLN A C 1
ATOM 972 O O . GLN A 1 121 ? 9.582 5.241 19.817 1.00 95.50 121 GLN A O 1
ATOM 977 N N . GLN A 1 122 ? 7.653 6.397 19.708 1.00 96.44 122 GLN A N 1
ATOM 978 C CA . GLN A 1 122 ? 6.834 5.386 20.367 1.00 96.44 122 GLN A CA 1
ATOM 979 C C . GLN A 1 122 ? 6.797 4.085 19.557 1.00 96.44 122 GLN A C 1
ATOM 981 O O . GLN A 1 122 ? 6.997 3.012 20.125 1.00 96.44 122 GLN A O 1
ATOM 986 N N . HIS A 1 123 ? 6.625 4.168 18.235 1.00 96.75 123 HIS A N 1
ATOM 987 C CA . HIS A 1 123 ? 6.700 3.006 17.348 1.00 96.75 123 HIS A CA 1
ATOM 988 C C . HIS A 1 123 ? 8.041 2.261 17.500 1.00 96.75 123 HIS A C 1
ATOM 990 O O . HIS A 1 123 ? 8.059 1.065 17.789 1.00 96.75 123 HIS A O 1
ATOM 996 N N . LEU A 1 124 ? 9.174 2.972 17.444 1.00 96.94 124 LEU A N 1
ATOM 997 C CA . LEU A 1 124 ? 10.499 2.358 17.618 1.00 96.94 124 LEU A CA 1
ATOM 998 C C . LEU A 1 124 ? 10.748 1.795 19.028 1.00 96.94 124 LEU A C 1
ATOM 1000 O O . LEU A 1 124 ? 11.566 0.890 19.201 1.00 96.94 124 LEU A O 1
ATOM 1004 N N . GLN A 1 125 ? 10.079 2.325 20.054 1.00 96.94 125 GLN A N 1
ATOM 1005 C CA . GLN A 1 125 ? 10.137 1.772 21.410 1.00 96.94 125 GLN A CA 1
ATOM 1006 C C . GLN A 1 125 ? 9.360 0.456 21.528 1.00 96.94 125 GLN A C 1
ATOM 1008 O O . GLN A 1 125 ? 9.799 -0.434 22.256 1.00 96.94 125 GLN A O 1
ATOM 1013 N N . ARG A 1 126 ? 8.238 0.317 20.806 1.00 96.81 126 ARG A N 1
ATOM 1014 C CA . ARG A 1 126 ? 7.452 -0.929 20.751 1.00 96.81 126 ARG A CA 1
ATOM 1015 C C . ARG A 1 126 ? 8.171 -2.050 19.999 1.00 96.81 126 ARG A C 1
ATOM 1017 O O . ARG A 1 126 ? 7.933 -3.215 20.299 1.00 96.81 126 ARG A O 1
ATOM 1024 N N . HIS A 1 127 ? 9.068 -1.690 19.082 1.00 97.31 127 HIS A N 1
ATOM 1025 C CA . HIS A 1 127 ? 9.754 -2.614 18.181 1.00 97.31 127 HIS A CA 1
ATOM 1026 C C . HIS A 1 127 ? 11.283 -2.552 18.331 1.00 97.31 127 HIS A C 1
ATOM 1028 O O . HIS A 1 127 ? 11.987 -2.037 17.453 1.00 97.31 127 HIS A O 1
ATOM 1034 N N . PRO A 1 128 ? 11.840 -3.061 19.449 1.00 97.12 128 PRO A N 1
ATOM 1035 C CA . PRO A 1 128 ? 13.272 -2.996 19.717 1.00 97.12 128 PRO A CA 1
ATOM 1036 C C . PRO A 1 128 ? 14.139 -3.703 18.655 1.00 97.12 128 PRO A C 1
ATOM 1038 O O . PRO A 1 128 ? 15.321 -3.391 18.501 1.00 97.12 128 PRO A O 1
ATOM 1041 N N . GLU A 1 129 ? 13.572 -4.652 17.914 1.00 96.75 129 GLU A N 1
ATOM 1042 C CA . GLU A 1 129 ? 14.204 -5.347 16.797 1.00 96.75 129 GLU A CA 1
ATOM 1043 C C . GLU A 1 129 ? 14.581 -4.416 15.635 1.00 96.75 129 GLU A C 1
ATOM 1045 O O . GLU A 1 129 ? 15.605 -4.654 14.990 1.00 96.75 129 GLU A O 1
ATOM 1050 N N . LEU A 1 130 ? 13.835 -3.326 15.414 1.00 95.94 130 LEU A N 1
ATOM 1051 C CA . LEU A 1 130 ? 14.076 -2.385 14.311 1.00 95.94 130 LEU A CA 1
ATOM 1052 C C . LEU A 1 130 ? 15.373 -1.591 14.489 1.00 95.94 130 LEU A C 1
ATOM 1054 O O . LEU A 1 130 ? 15.976 -1.155 13.512 1.00 95.94 130 LEU A O 1
ATOM 1058 N N . TRP A 1 131 ? 15.881 -1.463 15.719 1.00 94.00 131 TRP A N 1
ATOM 1059 C CA . TRP A 1 131 ? 17.169 -0.807 15.982 1.00 94.00 131 TRP A CA 1
ATOM 1060 C C . TRP A 1 131 ? 18.375 -1.567 15.423 1.00 94.00 131 TRP A C 1
ATOM 1062 O O . TRP A 1 131 ? 19.486 -1.036 15.429 1.00 94.00 131 TRP A O 1
ATOM 1072 N N . ARG A 1 132 ? 18.184 -2.812 14.970 1.00 95.19 132 ARG A N 1
ATOM 1073 C CA . ARG A 1 132 ? 19.232 -3.620 14.330 1.00 95.19 132 ARG A CA 1
ATOM 1074 C C . ARG A 1 132 ? 19.368 -3.348 12.832 1.00 95.19 132 ARG A C 1
ATOM 1076 O O . ARG A 1 132 ? 20.338 -3.816 12.239 1.00 95.19 132 ARG A O 1
ATOM 1083 N N . LEU A 1 133 ? 18.414 -2.634 12.242 1.00 94.00 133 LEU A N 1
ATOM 1084 C CA . LEU A 1 133 ? 18.405 -2.301 10.824 1.00 94.00 133 LEU A CA 1
ATOM 1085 C C . LEU A 1 133 ? 19.481 -1.266 10.485 1.00 94.00 133 LEU A C 1
ATOM 1087 O O . LEU A 1 133 ? 19.962 -0.519 11.345 1.00 94.00 133 LEU A O 1
ATOM 1091 N N . SER A 1 134 ? 19.856 -1.205 9.210 1.00 91.56 134 SER A N 1
ATOM 1092 C CA . SER A 1 134 ? 20.678 -0.112 8.700 1.00 91.56 134 SER A CA 1
ATOM 1093 C C . SER A 1 134 ? 19.944 1.228 8.826 1.00 91.56 134 SER A C 1
ATOM 1095 O O . SER A 1 134 ? 18.721 1.299 8.952 1.00 91.56 134 SER A O 1
ATOM 1097 N N . SER A 1 135 ? 20.690 2.334 8.767 1.00 90.25 135 SER A N 1
ATOM 1098 C CA . SER A 1 135 ? 20.088 3.670 8.849 1.00 90.25 135 SER A CA 1
ATOM 1099 C C . SER A 1 135 ? 19.081 3.950 7.729 1.00 90.25 135 SER A C 1
ATOM 1101 O O . SER A 1 135 ? 18.153 4.719 7.959 1.00 90.25 135 SER A O 1
ATOM 1103 N N . ASN A 1 136 ? 19.245 3.341 6.549 1.00 88.06 136 ASN A N 1
ATOM 1104 C CA . ASN A 1 136 ? 18.331 3.539 5.423 1.00 88.06 136 ASN A CA 1
ATOM 1105 C C . ASN A 1 136 ? 17.052 2.730 5.600 1.00 88.06 136 ASN A C 1
ATOM 1107 O O . ASN A 1 136 ? 15.975 3.299 5.509 1.00 88.06 136 ASN A O 1
ATOM 1111 N N . GLU A 1 137 ? 17.162 1.451 5.955 1.00 92.25 137 GLU A N 1
ATOM 1112 C CA . GLU A 1 137 ? 15.992 0.613 6.248 1.00 92.25 137 GLU A CA 1
ATOM 1113 C C . GLU A 1 137 ? 15.159 1.212 7.391 1.00 92.25 137 GLU A C 1
ATOM 1115 O O . GLU A 1 137 ? 13.936 1.305 7.302 1.00 92.25 137 GLU A O 1
ATOM 1120 N N . LEU A 1 138 ? 15.817 1.703 8.450 1.00 94.75 138 LEU A N 1
ATOM 1121 C CA . LEU A 1 138 ? 15.132 2.376 9.553 1.00 94.75 138 LEU A CA 1
ATOM 1122 C C . LEU A 1 138 ? 14.435 3.666 9.095 1.00 94.75 138 LEU A C 1
ATOM 1124 O O . LEU A 1 138 ? 13.323 3.953 9.534 1.00 94.75 138 LEU A O 1
ATOM 1128 N N . LEU A 1 139 ? 15.077 4.446 8.217 1.00 93.62 139 LEU A N 1
ATOM 1129 C CA . LEU A 1 139 ? 14.491 5.657 7.644 1.00 93.62 139 LEU A CA 1
ATOM 1130 C C . LEU A 1 139 ? 13.233 5.333 6.834 1.00 93.62 139 LEU A C 1
ATOM 1132 O O . LEU A 1 139 ? 12.232 6.025 6.986 1.00 93.62 139 LEU A O 1
ATOM 1136 N N . GLU A 1 140 ? 13.278 4.293 6.005 1.00 94.69 140 GLU A N 1
ATOM 1137 C CA . GLU A 1 140 ? 12.152 3.855 5.178 1.00 94.69 140 GLU A CA 1
ATOM 1138 C C . GLU A 1 140 ? 10.987 3.344 6.033 1.00 94.69 140 GLU A C 1
ATOM 1140 O O . GLU A 1 140 ? 9.839 3.696 5.771 1.00 94.69 140 GLU A O 1
ATOM 1145 N N . ILE A 1 141 ? 11.261 2.584 7.098 1.00 96.69 141 ILE A N 1
ATOM 1146 C CA . ILE A 1 141 ? 10.214 2.118 8.019 1.00 96.69 141 ILE A CA 1
ATOM 1147 C C . ILE A 1 141 ? 9.558 3.291 8.744 1.00 96.69 141 ILE A C 1
ATOM 1149 O O . ILE A 1 141 ? 8.333 3.388 8.763 1.00 96.69 141 ILE A O 1
ATOM 1153 N N . VAL A 1 142 ? 10.351 4.218 9.292 1.00 96.56 142 VAL A N 1
ATOM 1154 C CA . VAL A 1 142 ? 9.815 5.417 9.959 1.00 96.56 142 VAL A CA 1
ATOM 1155 C C . VAL A 1 142 ? 9.023 6.281 8.974 1.00 96.56 142 VAL A C 1
ATOM 1157 O O . VAL A 1 142 ? 7.982 6.825 9.335 1.00 96.56 142 VAL A O 1
ATOM 1160 N N . ALA A 1 143 ? 9.479 6.381 7.724 1.00 95.69 143 ALA A N 1
ATOM 1161 C CA . ALA A 1 143 ? 8.772 7.086 6.665 1.00 95.69 143 ALA A CA 1
ATOM 1162 C C . ALA A 1 143 ? 7.406 6.467 6.374 1.00 95.69 143 ALA A C 1
ATOM 1164 O O . ALA A 1 143 ? 6.403 7.178 6.360 1.00 95.69 143 ALA A O 1
ATOM 1165 N N . LEU A 1 144 ? 7.364 5.150 6.164 1.00 97.56 144 LEU A N 1
ATOM 1166 C CA . LEU A 1 144 ? 6.127 4.437 5.880 1.00 97.56 144 LEU A CA 1
ATOM 1167 C C . LEU A 1 144 ? 5.163 4.517 7.068 1.00 97.56 144 LEU A C 1
ATOM 1169 O O . LEU A 1 144 ? 3.991 4.828 6.874 1.00 97.56 144 LEU A O 1
ATOM 1173 N N . GLN A 1 145 ? 5.667 4.326 8.293 1.00 97.75 145 GLN A N 1
ATOM 1174 C CA . GLN A 1 145 ? 4.894 4.470 9.528 1.00 97.75 145 GLN A CA 1
ATOM 1175 C C . GLN A 1 145 ? 4.257 5.859 9.617 1.00 97.75 145 GLN A C 1
ATOM 1177 O O . GLN A 1 145 ? 3.072 5.975 9.914 1.00 97.75 145 GLN A O 1
ATOM 1182 N N . HIS A 1 146 ? 5.035 6.909 9.348 1.00 96.31 146 HIS A N 1
ATOM 1183 C CA . HIS A 1 146 ? 4.560 8.291 9.375 1.00 96.31 146 HIS A CA 1
ATOM 1184 C C . HIS A 1 146 ? 3.470 8.545 8.332 1.00 96.31 146 HIS A C 1
ATOM 1186 O O . HIS A 1 146 ? 2.440 9.126 8.659 1.00 96.31 146 HIS A O 1
ATOM 1192 N N . LEU A 1 147 ? 3.674 8.101 7.088 1.00 96.19 147 LEU A N 1
ATOM 1193 C CA . LEU A 1 147 ? 2.698 8.306 6.017 1.00 96.19 147 LEU A CA 1
ATOM 1194 C C . LEU A 1 147 ? 1.375 7.578 6.320 1.00 96.19 147 LEU A C 1
ATOM 1196 O O . LEU A 1 147 ? 0.317 8.194 6.253 1.00 96.19 147 LEU A O 1
ATOM 1200 N N . LEU A 1 148 ? 1.436 6.315 6.755 1.00 97.25 148 LEU A N 1
ATOM 1201 C CA . LEU A 1 148 ? 0.242 5.549 7.129 1.00 97.25 148 LEU A CA 1
ATOM 1202 C C 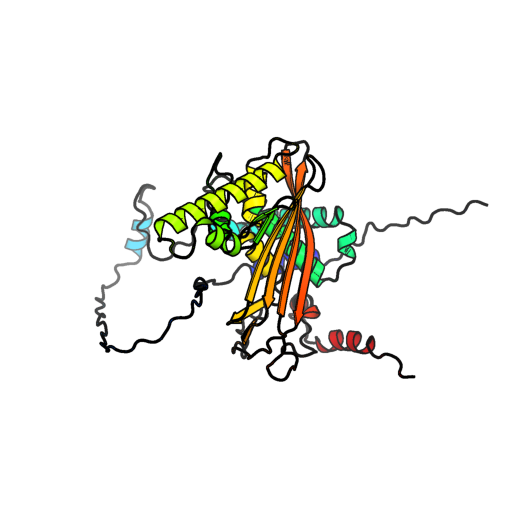. LEU A 1 148 ? -0.457 6.116 8.370 1.00 97.25 148 LEU A C 1
ATOM 1204 O O . LEU A 1 148 ? -1.677 6.035 8.481 1.00 97.25 148 LEU A O 1
ATOM 1208 N N . TRP A 1 149 ? 0.295 6.693 9.310 1.00 96.25 149 TRP A N 1
ATOM 1209 C CA . TRP A 1 149 ? -0.283 7.350 10.482 1.00 96.25 149 TRP A CA 1
ATOM 1210 C C . TRP A 1 149 ? -1.037 8.627 10.110 1.00 96.25 149 TRP A C 1
ATOM 1212 O O . TRP A 1 149 ? -2.109 8.869 10.661 1.00 96.25 149 TRP A O 1
ATOM 1222 N N . ILE A 1 150 ? -0.530 9.403 9.145 1.00 95.00 150 ILE A N 1
ATOM 1223 C CA . ILE A 1 150 ? -1.264 10.553 8.597 1.00 95.00 150 ILE A CA 1
ATOM 1224 C C . ILE A 1 150 ? -2.584 10.103 7.988 1.00 95.00 150 ILE A C 1
ATOM 1226 O O . ILE A 1 150 ? -3.599 10.747 8.244 1.00 95.00 150 ILE A O 1
ATOM 1230 N N . ASP A 1 151 ? -2.567 9.031 7.197 1.00 96.31 151 ASP A N 1
ATOM 1231 C CA . ASP A 1 151 ? -3.781 8.484 6.598 1.00 96.31 151 ASP A CA 1
ATOM 1232 C C . ASP A 1 151 ? -4.744 7.999 7.687 1.00 96.31 151 ASP A C 1
ATOM 1234 O O . ASP A 1 151 ? -5.923 8.321 7.651 1.00 96.31 151 ASP A O 1
ATOM 1238 N N . LEU A 1 152 ? -4.263 7.303 8.720 1.00 96.19 152 LEU A N 1
ATOM 1239 C CA . LEU A 1 152 ? -5.128 6.874 9.818 1.00 96.19 152 LEU A CA 1
ATOM 1240 C C . LEU A 1 152 ? -5.757 8.058 10.577 1.00 96.19 152 LEU A C 1
ATOM 1242 O O . LEU A 1 152 ? -6.944 8.006 10.897 1.00 96.19 152 LEU A O 1
ATOM 1246 N N . GLU A 1 153 ? -4.990 9.119 10.850 1.00 94.69 153 GLU A N 1
ATOM 1247 C CA . GLU A 1 153 ? -5.515 10.357 11.443 1.00 94.69 153 GLU A CA 1
ATOM 1248 C C . GLU A 1 153 ? -6.557 10.996 10.508 1.00 94.69 153 GLU A C 1
ATOM 1250 O O . GLU A 1 153 ? -7.652 11.336 10.954 1.00 94.69 153 GLU A O 1
ATOM 1255 N N . ASP A 1 154 ? -6.264 11.085 9.205 1.00 95.69 154 ASP A N 1
ATOM 1256 C CA . ASP A 1 154 ? -7.168 11.619 8.178 1.00 95.69 154 ASP A CA 1
ATOM 1257 C C . ASP A 1 154 ? -8.543 10.945 8.176 1.00 95.69 154 ASP A C 1
ATOM 1259 O O . ASP A 1 154 ? -9.569 11.615 8.078 1.00 95.69 154 ASP A O 1
ATOM 1263 N N . LEU A 1 155 ? -8.574 9.620 8.327 1.00 95.50 155 LEU A N 1
ATOM 1264 C CA . LEU A 1 155 ? -9.809 8.832 8.301 1.00 95.50 155 LEU A CA 1
ATOM 1265 C C . LEU A 1 155 ? -10.756 9.113 9.475 1.00 95.50 155 LEU A C 1
ATOM 1267 O O . LEU A 1 155 ? -11.933 8.741 9.405 1.00 95.50 155 LEU A O 1
ATOM 1271 N N . SER A 1 156 ? -10.245 9.736 10.539 1.00 93.44 156 SER A N 1
ATOM 1272 C CA . SER A 1 156 ? -11.021 10.167 11.706 1.00 93.44 156 SER A CA 1
ATOM 1273 C C . SER A 1 156 ? -11.495 11.621 11.632 1.00 93.44 156 SER A C 1
ATOM 1275 O O . SER A 1 156 ? -12.311 12.029 12.458 1.00 93.44 156 SER A O 1
ATOM 1277 N N . LEU A 1 157 ? -11.019 12.391 10.648 1.00 93.50 157 LEU A N 1
ATOM 1278 C CA . LEU A 1 157 ? -11.403 13.788 10.464 1.00 93.50 157 LEU A CA 1
ATOM 1279 C C . LEU A 1 157 ? -12.761 13.921 9.746 1.00 93.50 157 LEU A C 1
ATOM 1281 O O . LEU A 1 157 ? -13.113 13.085 8.903 1.00 93.50 157 LEU A O 1
ATOM 1285 N N . PRO A 1 158 ? -13.521 14.997 10.024 1.00 91.31 158 PRO A N 1
ATOM 1286 C CA . PRO A 1 158 ? -14.651 15.413 9.198 1.00 91.31 158 PRO A CA 1
ATOM 1287 C C . PRO A 1 158 ? -14.245 15.626 7.735 1.00 91.31 158 PRO A C 1
ATOM 1289 O O . PRO A 1 158 ? -13.113 16.002 7.444 1.00 91.31 158 PRO A O 1
ATOM 1292 N N . ALA A 1 159 ? -15.177 15.412 6.801 1.00 87.75 159 ALA A N 1
ATOM 1293 C CA . ALA A 1 159 ? -14.896 15.401 5.361 1.00 87.75 159 ALA A CA 1
ATOM 1294 C C . ALA A 1 159 ? -14.245 16.692 4.818 1.00 87.75 159 ALA A C 1
ATOM 1296 O O . ALA A 1 159 ? -13.459 16.627 3.876 1.00 87.75 159 ALA A O 1
ATOM 1297 N N . ASP A 1 160 ? -14.562 17.849 5.394 1.00 88.31 160 ASP A N 1
ATOM 1298 C CA . ASP A 1 160 ? -14.026 19.168 5.044 1.00 88.31 160 ASP A CA 1
ATOM 1299 C C . ASP A 1 160 ? -12.626 19.446 5.619 1.00 88.31 160 ASP A C 1
ATOM 1301 O O . ASP A 1 160 ? -11.892 20.280 5.084 1.00 88.31 160 ASP A O 1
ATOM 1305 N N . GLU A 1 161 ? -12.219 18.701 6.646 1.00 92.19 161 GLU A N 1
ATOM 1306 C CA . GLU A 1 161 ? -10.893 18.778 7.270 1.00 92.19 161 GLU A CA 1
ATOM 1307 C C . GLU A 1 161 ? -9.909 17.736 6.714 1.00 92.19 161 GLU A C 1
ATOM 1309 O O . GLU A 1 161 ? -8.709 17.780 7.006 1.00 92.19 161 GLU A O 1
ATOM 1314 N N . ARG A 1 162 ? -10.389 16.814 5.870 1.00 93.31 162 ARG A N 1
ATOM 1315 C CA . ARG A 1 162 ? -9.553 15.763 5.285 1.00 93.31 162 ARG A CA 1
ATOM 1316 C C . ARG A 1 162 ? -8.413 16.331 4.435 1.00 93.31 162 ARG A C 1
ATOM 1318 O O . ARG A 1 162 ? -8.513 17.355 3.759 1.00 93.31 162 ARG A O 1
ATOM 1325 N N . ARG A 1 163 ? -7.290 15.633 4.505 1.00 93.75 163 ARG A N 1
ATOM 1326 C CA . ARG A 1 163 ? -5.991 15.791 3.845 1.00 93.75 163 ARG A CA 1
ATOM 1327 C C . ARG A 1 163 ? -5.851 14.843 2.652 1.00 93.75 163 ARG A C 1
ATOM 1329 O O . ARG A 1 163 ? -4.975 15.067 1.814 1.00 93.75 163 ARG A O 1
ATOM 1336 N N . SER A 1 164 ? -6.690 13.807 2.579 1.00 92.50 164 SER A N 1
ATOM 1337 C CA . SER A 1 164 ? -6.835 12.924 1.419 1.00 92.50 164 SER A CA 1
ATOM 1338 C C . SER A 1 164 ? -8.145 13.190 0.668 1.00 92.50 164 SER A C 1
ATOM 1340 O O . SER A 1 164 ? -9.143 13.615 1.246 1.00 92.50 164 SER A O 1
ATOM 1342 N N . GLU A 1 165 ? -8.130 12.927 -0.639 1.00 92.50 165 GLU A N 1
ATOM 1343 C CA . GLU A 1 165 ? -9.313 12.941 -1.512 1.00 92.50 165 GLU A CA 1
ATOM 1344 C C . GLU A 1 165 ? -9.936 11.544 -1.665 1.00 92.50 165 GLU A C 1
ATOM 1346 O O . GLU A 1 165 ? -10.860 11.373 -2.459 1.00 92.50 165 GLU A O 1
ATOM 1351 N N . ASP A 1 166 ? -9.445 10.545 -0.921 1.00 94.19 166 ASP A N 1
ATOM 1352 C CA . ASP A 1 166 ? -9.951 9.176 -1.012 1.00 94.19 166 ASP A CA 1
ATOM 1353 C C . ASP A 1 166 ? -11.451 9.123 -0.715 1.00 94.19 166 ASP A C 1
ATOM 1355 O O . ASP A 1 166 ? -11.919 9.618 0.316 1.00 94.19 166 ASP A O 1
ATOM 1359 N N . ALA A 1 167 ? -12.201 8.484 -1.606 1.00 96.00 167 ALA A N 1
ATOM 1360 C CA . ALA A 1 167 ? -13.625 8.255 -1.444 1.00 96.00 167 ALA A CA 1
ATOM 1361 C C . ALA A 1 167 ? -13.890 6.893 -0.791 1.00 96.00 167 ALA A C 1
ATOM 1363 O O . ALA A 1 167 ? -13.135 5.932 -0.975 1.00 96.00 167 ALA A O 1
ATOM 1364 N N . PHE A 1 168 ? -14.983 6.820 -0.030 1.00 96.75 168 PHE A N 1
ATOM 1365 C CA . PHE A 1 168 ? -15.407 5.601 0.645 1.00 96.75 168 PHE A CA 1
ATOM 1366 C C . PHE A 1 168 ? -16.867 5.281 0.345 1.00 96.75 168 PHE A C 1
ATOM 1368 O O . PHE A 1 168 ? -17.725 6.163 0.341 1.00 96.75 168 PHE A O 1
ATOM 1375 N N . THR A 1 169 ? -17.139 3.995 0.151 1.00 97.00 169 THR A N 1
ATOM 1376 C CA . THR A 1 169 ? -18.442 3.443 -0.218 1.00 97.00 169 THR A CA 1
ATOM 1377 C C . THR A 1 169 ? -18.789 2.220 0.643 1.00 97.00 169 THR A C 1
ATOM 1379 O O . THR A 1 169 ? -18.077 1.879 1.594 1.00 97.00 169 THR A O 1
ATOM 1382 N N . GLY A 1 170 ? -19.907 1.567 0.331 1.00 95.19 170 GLY A N 1
ATOM 1383 C CA . GLY A 1 170 ? -20.445 0.431 1.072 1.00 95.19 170 GLY A CA 1
ATOM 1384 C C . GLY A 1 170 ? -21.138 0.835 2.374 1.00 95.19 170 GLY A C 1
ATOM 1385 O O . GLY A 1 170 ? -21.441 2.004 2.614 1.00 95.19 170 GLY A O 1
ATOM 1386 N N . GLU A 1 171 ? -21.404 -0.161 3.217 1.00 93.00 171 GLU A N 1
ATOM 1387 C CA . GLU A 1 171 ? -21.972 0.047 4.552 1.00 93.00 171 GLU A CA 1
ATOM 1388 C C . GLU A 1 171 ? -21.083 0.996 5.371 1.00 93.00 171 GLU A C 1
ATOM 1390 O O . GLU A 1 171 ? -19.860 0.834 5.390 1.00 93.00 171 GLU A O 1
ATOM 1395 N N . ASP A 1 172 ? -21.698 2.012 5.982 1.00 93.31 172 ASP A N 1
ATOM 1396 C CA . ASP A 1 172 ? -21.050 3.077 6.764 1.00 93.31 172 ASP A CA 1
ATOM 1397 C C . ASP A 1 172 ? -19.931 3.849 6.036 1.00 93.31 172 ASP A C 1
ATOM 1399 O O . ASP A 1 172 ? -19.085 4.495 6.666 1.00 93.31 172 ASP A O 1
ATOM 1403 N N . ALA A 1 173 ? -19.907 3.789 4.697 1.00 95.19 173 ALA A N 1
ATOM 1404 C CA . ALA A 1 173 ? -18.794 4.280 3.892 1.00 95.19 173 ALA A CA 1
ATOM 1405 C C . ALA A 1 173 ? -17.454 3.731 4.420 1.00 95.19 173 ALA A C 1
ATOM 1407 O O . ALA A 1 173 ? -16.530 4.488 4.714 1.00 95.19 173 ALA A O 1
ATOM 1408 N N . ALA A 1 174 ? -17.376 2.419 4.654 1.00 95.81 174 ALA A N 1
ATOM 1409 C CA . ALA A 1 174 ? -16.221 1.768 5.269 1.00 95.81 174 ALA A CA 1
ATOM 1410 C C . ALA A 1 174 ? -15.169 1.274 4.258 1.00 95.81 174 ALA A C 1
ATOM 1412 O O . ALA A 1 174 ? -14.061 0.925 4.657 1.00 95.81 174 ALA A O 1
ATOM 1413 N N . VAL A 1 175 ? -15.504 1.216 2.966 1.00 97.56 175 VAL A N 1
ATOM 1414 C CA . VAL A 1 175 ? -14.668 0.593 1.928 1.00 97.56 175 VAL A CA 1
ATOM 1415 C C . VAL A 1 175 ? -14.058 1.661 1.033 1.00 97.56 175 VAL A C 1
ATOM 1417 O O . VAL A 1 175 ? -14.795 2.426 0.416 1.00 97.56 175 VAL A O 1
ATOM 1420 N N . CYS A 1 176 ? -12.730 1.701 0.934 1.00 98.06 176 CYS A N 1
ATOM 1421 C CA . CYS A 1 176 ? -12.028 2.584 0.002 1.00 98.06 176 CYS A CA 1
ATOM 1422 C C . CYS A 1 176 ? -12.441 2.285 -1.453 1.00 98.06 176 CYS A C 1
ATOM 1424 O O . CYS A 1 176 ? -12.358 1.141 -1.899 1.00 98.06 176 CYS A O 1
ATOM 1426 N N . GLU A 1 177 ? -12.861 3.295 -2.220 1.00 97.94 177 GLU A N 1
ATOM 1427 C CA . GLU A 1 177 ? -13.248 3.102 -3.628 1.00 97.94 177 GLU A CA 1
ATOM 1428 C C . GLU A 1 177 ? -12.074 2.635 -4.499 1.00 97.94 177 GLU A C 1
ATOM 1430 O O . GLU A 1 177 ? -12.268 1.844 -5.423 1.00 97.94 177 GLU A O 1
ATOM 1435 N N . GLN A 1 178 ? -10.847 3.059 -4.175 1.00 97.62 178 GLN A N 1
ATOM 1436 C CA . GLN A 1 178 ? -9.648 2.662 -4.912 1.00 97.62 178 GLN A CA 1
ATOM 1437 C C . GLN A 1 178 ? -9.402 1.147 -4.829 1.00 97.62 178 GLN A C 1
ATOM 1439 O O . GLN A 1 178 ? -9.082 0.535 -5.845 1.00 97.62 178 GLN A O 1
ATOM 1444 N N . LEU A 1 179 ? -9.672 0.517 -3.676 1.00 98.31 179 LEU A N 1
ATOM 1445 C CA . LEU A 1 179 ? -9.638 -0.945 -3.540 1.00 98.31 179 LEU A CA 1
ATOM 1446 C C . LEU A 1 179 ? -10.551 -1.623 -4.571 1.00 98.31 179 LEU A C 1
ATOM 1448 O O . LEU A 1 179 ? -10.151 -2.601 -5.191 1.00 98.31 179 LEU A O 1
ATOM 1452 N N . LEU A 1 180 ? -11.771 -1.117 -4.774 1.00 98.19 180 LEU A N 1
ATOM 1453 C CA . LEU A 1 180 ? -12.728 -1.711 -5.716 1.00 98.19 180 LEU A CA 1
ATOM 1454 C C . LEU A 1 180 ? -12.275 -1.559 -7.173 1.00 98.19 180 LEU A C 1
ATOM 1456 O O . LEU A 1 180 ? -12.545 -2.431 -7.999 1.00 98.19 180 LEU A O 1
ATOM 1460 N N . LEU A 1 181 ? -11.580 -0.464 -7.491 1.00 97.50 181 LEU A N 1
ATOM 1461 C CA . LEU A 1 181 ? -10.987 -0.239 -8.812 1.00 97.50 181 LEU A CA 1
ATOM 1462 C C . LEU A 1 181 ? -9.775 -1.145 -9.070 1.00 97.50 181 LEU A C 1
ATOM 1464 O O . LEU A 1 181 ? -9.544 -1.542 -10.219 1.00 97.50 181 LEU A O 1
ATOM 1468 N N . ASP A 1 182 ? -9.029 -1.463 -8.012 1.00 97.88 182 ASP A N 1
ATOM 1469 C CA . ASP A 1 182 ? -7.832 -2.302 -8.049 1.00 97.88 182 ASP A CA 1
ATOM 1470 C C . ASP A 1 182 ? -8.162 -3.797 -7.974 1.00 97.88 182 ASP A C 1
ATOM 1472 O O . ASP A 1 182 ? -7.449 -4.602 -8.569 1.00 97.88 182 ASP A O 1
ATOM 1476 N N . ALA A 1 183 ? -9.272 -4.177 -7.329 1.00 97.75 183 ALA A N 1
ATOM 1477 C CA . ALA A 1 183 ? -9.649 -5.572 -7.102 1.00 97.75 183 ALA A CA 1
ATOM 1478 C C . ALA A 1 183 ? -9.567 -6.443 -8.374 1.00 97.75 183 ALA A C 1
ATOM 1480 O O . ALA A 1 183 ? -8.921 -7.486 -8.333 1.00 97.75 183 ALA A O 1
ATOM 1481 N N . PRO A 1 184 ? -10.104 -6.035 -9.542 1.00 97.62 184 PRO A N 1
ATOM 1482 C CA . PRO A 1 184 ? -10.037 -6.867 -10.743 1.00 97.62 184 PRO A CA 1
ATOM 1483 C C . PRO A 1 184 ? -8.659 -6.929 -11.421 1.00 97.62 184 PRO A C 1
ATOM 1485 O O . PRO A 1 184 ? -8.514 -7.627 -12.426 1.00 97.62 184 PRO A O 1
ATOM 1488 N N . ARG A 1 185 ? -7.687 -6.134 -10.962 1.00 96.62 185 ARG A N 1
ATOM 1489 C CA . ARG A 1 185 ? -6.367 -5.968 -11.592 1.00 96.62 185 ARG A CA 1
ATOM 1490 C C . ARG A 1 185 ? -5.276 -6.719 -10.846 1.00 96.62 185 ARG A C 1
ATOM 1492 O O . ARG A 1 185 ? -4.347 -7.190 -11.490 1.00 96.62 185 ARG A O 1
ATOM 1499 N N . GLU A 1 186 ? -5.421 -6.830 -9.530 1.00 97.38 186 GLU A N 1
ATOM 1500 C CA . GLU A 1 186 ? -4.367 -7.295 -8.633 1.00 97.38 186 GLU A CA 1
ATOM 1501 C C . GLU A 1 186 ? -4.740 -8.615 -7.940 1.00 97.38 186 GLU A C 1
ATOM 1503 O O . GLU A 1 186 ? -5.887 -9.070 -7.983 1.00 97.38 186 GLU A O 1
ATOM 1508 N N . LEU A 1 187 ? -3.753 -9.247 -7.301 1.00 98.12 187 LEU A N 1
ATOM 1509 C CA . LEU A 1 187 ? -3.938 -10.474 -6.532 1.00 98.12 187 LEU A CA 1
ATOM 1510 C C . LEU A 1 187 ? -4.218 -10.163 -5.060 1.00 98.12 187 LEU A C 1
ATOM 1512 O O . LEU A 1 187 ? -3.434 -9.464 -4.419 1.00 98.12 187 LEU A O 1
ATOM 1516 N N . PHE A 1 188 ? -5.272 -10.752 -4.497 1.00 98.56 188 PHE A N 1
ATOM 1517 C CA . PHE A 1 188 ? -5.586 -10.643 -3.071 1.00 98.56 188 PHE A CA 1
ATOM 1518 C C . PHE A 1 188 ? -5.532 -12.015 -2.408 1.00 98.56 188 PHE A C 1
ATOM 1520 O O . PHE A 1 188 ? -6.086 -12.979 -2.925 1.00 98.56 188 PHE A O 1
ATOM 1527 N N . VAL A 1 189 ? -4.893 -12.104 -1.246 1.00 98.44 189 VAL A N 1
ATOM 1528 C CA . VAL A 1 189 ? -4.883 -13.298 -0.399 1.00 98.44 189 VAL A CA 1
ATOM 1529 C C . VAL A 1 189 ? -5.406 -12.915 0.974 1.00 98.44 189 VAL A C 1
ATOM 1531 O O . VAL A 1 189 ? -4.707 -12.290 1.766 1.00 98.44 189 VAL A O 1
ATOM 1534 N N . ILE A 1 190 ? -6.664 -13.249 1.247 1.00 98.12 190 ILE A N 1
ATOM 1535 C CA . ILE A 1 190 ? -7.352 -12.851 2.476 1.00 98.12 190 ILE A CA 1
ATOM 1536 C C . ILE A 1 190 ? -7.607 -14.093 3.317 1.00 98.12 190 ILE A C 1
ATOM 1538 O O . ILE A 1 190 ? -8.359 -14.972 2.907 1.00 98.12 190 ILE A O 1
ATOM 1542 N N . ASP A 1 191 ? -6.953 -14.169 4.474 1.00 96.38 191 ASP A N 1
ATOM 1543 C CA . ASP A 1 191 ? -6.993 -15.324 5.378 1.00 96.38 191 ASP A CA 1
ATOM 1544 C C . ASP A 1 191 ? -6.692 -16.650 4.646 1.00 96.38 191 ASP A C 1
ATOM 1546 O O . ASP A 1 191 ? -7.387 -17.655 4.772 1.00 96.38 191 ASP A O 1
ATOM 1550 N N . GLY A 1 192 ? -5.671 -16.618 3.780 1.00 97.19 192 GLY A N 1
ATOM 1551 C CA . GLY A 1 192 ? -5.251 -17.757 2.957 1.00 97.19 192 GLY A CA 1
ATOM 1552 C C . GLY A 1 192 ? -6.114 -18.036 1.719 1.00 97.19 192 GLY A C 1
ATOM 1553 O O . GLY A 1 192 ? -5.728 -18.876 0.907 1.00 97.19 192 GLY A O 1
ATOM 1554 N N . VAL A 1 193 ? -7.237 -17.335 1.528 1.00 98.25 193 VAL A N 1
ATOM 1555 C CA . VAL A 1 193 ? -8.079 -17.463 0.329 1.00 98.25 193 VAL A CA 1
ATOM 1556 C C . VAL A 1 193 ? -7.568 -16.533 -0.767 1.00 98.25 193 VAL A C 1
ATOM 1558 O O . VAL A 1 193 ? -7.519 -15.318 -0.584 1.00 98.25 193 VAL A O 1
ATOM 1561 N N . GLU A 1 194 ? -7.196 -17.108 -1.911 1.00 98.25 194 GLU A N 1
ATOM 1562 C CA . GLU A 1 194 ? -6.736 -16.369 -3.089 1.00 98.25 194 GLU A CA 1
ATOM 1563 C C . GLU A 1 194 ? -7.922 -15.863 -3.927 1.00 98.25 194 GLU A C 1
ATOM 1565 O O . GLU A 1 194 ? -8.820 -16.630 -4.271 1.00 98.25 194 GLU A O 1
ATOM 1570 N N . PHE A 1 195 ? -7.892 -14.581 -4.286 1.00 98.38 195 PHE A N 1
ATOM 1571 C CA . PHE A 1 195 ? -8.816 -13.926 -5.207 1.00 98.38 195 PHE A CA 1
ATOM 1572 C C . PHE A 1 195 ? -8.008 -13.341 -6.366 1.00 98.38 195 PHE A C 1
ATOM 1574 O O . PHE A 1 195 ? -7.159 -12.466 -6.165 1.00 98.38 195 PHE A O 1
ATOM 1581 N N . HIS A 1 196 ? -8.274 -13.809 -7.587 1.00 97.88 196 HIS A N 1
ATOM 1582 C CA . HIS A 1 196 ? -7.532 -13.389 -8.776 1.00 97.88 196 HIS A CA 1
ATOM 1583 C C . HIS A 1 196 ? -8.456 -13.305 -9.994 1.00 97.88 196 HIS A C 1
ATOM 1585 O O . HIS A 1 196 ? -8.640 -14.272 -10.739 1.00 97.88 196 HIS A O 1
ATOM 1591 N N . PHE A 1 197 ? -9.011 -12.117 -10.243 1.00 97.06 197 PHE A N 1
ATOM 1592 C CA . PHE A 1 197 ? -10.040 -11.918 -11.267 1.00 97.06 197 PHE A CA 1
ATOM 1593 C C . PHE A 1 197 ? -9.618 -12.404 -12.659 1.00 97.06 197 PHE A C 1
ATOM 1595 O O . PHE A 1 197 ? -10.393 -13.065 -13.343 1.00 97.06 197 PHE A O 1
ATOM 1602 N N . ALA A 1 198 ? -8.371 -12.151 -13.072 1.00 95.56 198 ALA A N 1
ATOM 1603 C CA . ALA A 1 198 ? -7.879 -12.585 -14.381 1.00 95.56 198 ALA A CA 1
ATOM 1604 C C . ALA A 1 198 ? -7.780 -14.120 -14.536 1.00 95.56 198 ALA A C 1
ATOM 1606 O O . ALA A 1 198 ? -7.724 -14.605 -15.663 1.00 95.56 198 ALA A O 1
ATOM 1607 N N . ARG A 1 199 ? -7.783 -14.880 -13.428 1.00 95.56 199 ARG A N 1
ATOM 1608 C CA . ARG A 1 199 ? -7.862 -16.354 -13.429 1.00 95.56 199 ARG A CA 1
ATOM 1609 C C . ARG A 1 199 ? -9.319 -16.819 -13.405 1.00 95.56 199 ARG A C 1
ATOM 1611 O O . ARG A 1 199 ? -9.668 -17.727 -14.143 1.00 95.56 199 ARG A O 1
ATOM 1618 N N . GLU A 1 200 ? -10.164 -16.157 -12.619 1.00 95.19 200 GLU A N 1
ATOM 1619 C CA . GLU A 1 200 ? -11.567 -16.540 -12.411 1.00 95.19 200 GLU A CA 1
ATOM 1620 C C . GLU A 1 200 ? -12.497 -16.160 -13.581 1.00 95.19 200 GLU A C 1
ATOM 1622 O O . GLU A 1 200 ? -13.416 -16.905 -13.920 1.00 95.19 200 GLU A O 1
ATOM 1627 N N . ALA A 1 201 ? -12.277 -15.011 -14.229 1.00 94.38 201 ALA A N 1
ATOM 1628 C CA . ALA A 1 201 ? -13.185 -14.496 -15.258 1.00 94.38 201 ALA A CA 1
ATOM 1629 C C . ALA A 1 201 ? -13.340 -15.424 -16.488 1.00 94.38 201 ALA A C 1
ATOM 1631 O O . ALA A 1 201 ? -14.477 -15.617 -16.930 1.00 94.38 201 ALA A O 1
ATOM 1632 N N . PRO A 1 202 ? -12.269 -16.042 -17.035 1.00 92.50 202 PRO A N 1
ATOM 1633 C CA . PRO A 1 202 ? -12.399 -17.003 -18.134 1.00 92.50 202 PRO A CA 1
ATOM 1634 C C . PRO A 1 202 ? -13.204 -18.261 -17.773 1.00 92.50 202 PRO A C 1
ATOM 1636 O O . PRO A 1 202 ? -13.888 -18.814 -18.634 1.00 92.50 202 PRO A O 1
ATOM 1639 N N . GLU A 1 203 ? -13.137 -18.710 -16.516 1.00 91.19 203 GLU A N 1
ATOM 1640 C CA . GLU A 1 203 ? -13.813 -19.927 -16.046 1.00 91.19 203 GLU A CA 1
ATOM 1641 C C . GLU A 1 203 ? -15.327 -19.731 -15.920 1.00 91.19 203 GLU A C 1
ATOM 1643 O O . GLU A 1 203 ? -16.097 -20.659 -16.165 1.00 91.19 203 GLU A O 1
ATOM 1648 N N . MET A 1 204 ? -15.768 -18.518 -15.576 1.00 87.50 204 MET A N 1
ATOM 1649 C CA . MET A 1 204 ? -17.178 -18.254 -15.295 1.00 87.50 204 MET A CA 1
ATOM 1650 C C . MET A 1 204 ? -18.045 -18.095 -16.547 1.00 87.50 204 MET A C 1
ATOM 1652 O O . MET A 1 204 ? -19.224 -18.435 -16.486 1.00 87.50 204 MET A O 1
ATOM 1656 N N . HIS A 1 205 ? -17.542 -17.511 -17.639 1.00 83.00 205 HIS A N 1
ATOM 1657 C CA . HIS A 1 205 ? -18.396 -17.074 -18.765 1.00 83.00 205 HIS A CA 1
ATOM 1658 C C . HIS A 1 205 ? -17.889 -17.488 -20.161 1.00 83.00 205 HIS A C 1
ATOM 1660 O O . HIS A 1 205 ? -18.499 -17.143 -21.174 1.00 83.00 205 HIS A O 1
ATOM 1666 N N . GLY A 1 206 ? -16.810 -18.273 -20.252 1.00 81.25 206 GLY A N 1
ATOM 1667 C CA . GLY A 1 206 ? -16.262 -18.705 -21.539 1.00 81.25 206 GLY A CA 1
ATOM 1668 C C . GLY A 1 206 ? -15.707 -17.544 -22.383 1.00 81.25 206 GLY A C 1
ATOM 1669 O O . GLY A 1 206 ? -15.378 -16.476 -21.876 1.00 81.25 206 GLY A O 1
ATOM 1670 N N . ALA A 1 207 ? -15.553 -17.754 -23.695 1.00 80.31 207 ALA A N 1
ATOM 1671 C CA . ALA A 1 207 ? -14.776 -16.859 -24.565 1.00 80.31 207 ALA A CA 1
ATOM 1672 C C . ALA A 1 207 ? -15.474 -15.542 -24.978 1.00 80.31 207 ALA A C 1
ATOM 1674 O O . ALA A 1 207 ? -14.840 -14.720 -25.641 1.00 80.31 207 ALA A O 1
ATOM 1675 N N . HIS A 1 208 ? -16.753 -15.332 -24.646 1.00 84.88 208 HIS A N 1
ATOM 1676 C CA . HIS A 1 208 ? -17.539 -14.221 -25.196 1.00 84.88 208 HIS A CA 1
ATOM 1677 C C . HIS A 1 208 ? -18.287 -13.443 -24.104 1.00 84.88 208 HIS A C 1
ATOM 1679 O O . HIS A 1 208 ? -19.491 -13.588 -23.930 1.00 84.88 208 HIS A O 1
ATOM 1685 N N . LEU A 1 209 ? -17.553 -12.592 -23.386 1.00 88.00 209 LEU A N 1
ATOM 1686 C CA . LEU A 1 209 ? -18.114 -11.622 -22.445 1.00 88.00 209 LEU A CA 1
ATOM 1687 C C . LEU A 1 209 ? -18.458 -10.321 -23.169 1.00 88.00 209 LEU A C 1
ATOM 1689 O O . LEU A 1 209 ? -17.606 -9.755 -23.862 1.00 88.00 209 LEU A O 1
ATOM 1693 N N . ASP A 1 210 ? -19.688 -9.837 -23.006 1.00 91.88 210 ASP A N 1
ATOM 1694 C CA . ASP A 1 210 ? -20.004 -8.459 -23.362 1.00 91.88 210 ASP A CA 1
ATOM 1695 C C . ASP A 1 210 ? -19.456 -7.478 -22.301 1.00 91.88 210 ASP A C 1
ATOM 1697 O O . ASP A 1 210 ? -18.947 -7.869 -21.245 1.00 91.88 210 ASP A O 1
ATOM 1701 N N . GLY A 1 211 ? -19.482 -6.178 -22.606 1.00 91.69 211 GLY A N 1
ATOM 1702 C CA . GLY A 1 211 ? -18.933 -5.163 -21.705 1.00 91.69 211 GLY A CA 1
ATOM 1703 C C . GLY A 1 211 ? -19.725 -4.986 -20.405 1.00 91.69 211 GLY A C 1
ATOM 1704 O O . GLY A 1 211 ? -19.128 -4.652 -19.386 1.00 91.69 211 GLY A O 1
ATOM 1705 N N . ASN A 1 212 ? -21.040 -5.212 -20.420 1.00 93.69 212 ASN A N 1
ATOM 1706 C CA . ASN A 1 212 ? -21.884 -5.050 -19.236 1.00 93.69 212 ASN A CA 1
ATOM 1707 C C . ASN A 1 212 ? -21.715 -6.234 -18.282 1.00 93.69 212 ASN A C 1
ATOM 1709 O O . ASN A 1 212 ? -21.547 -6.022 -17.081 1.00 93.69 212 ASN A O 1
ATOM 1713 N N . ASP A 1 213 ? -21.690 -7.454 -18.817 1.00 93.44 213 ASP A N 1
ATOM 1714 C CA . ASP A 1 213 ? -21.437 -8.681 -18.064 1.00 93.44 213 ASP A CA 1
ATOM 1715 C C . ASP A 1 213 ? -20.075 -8.612 -17.369 1.00 93.44 213 ASP A C 1
ATOM 1717 O O . ASP A 1 213 ? -19.953 -8.938 -16.188 1.00 93.44 213 ASP A O 1
ATOM 1721 N N . LEU A 1 214 ? -19.053 -8.090 -18.058 1.00 93.75 214 LEU A N 1
ATOM 1722 C CA . LEU A 1 214 ? -17.731 -7.894 -17.470 1.00 93.75 214 LEU A CA 1
ATOM 1723 C C . LEU A 1 214 ? -17.758 -6.937 -16.267 1.00 93.75 214 LEU A C 1
ATOM 1725 O O . LEU A 1 214 ? -17.122 -7.214 -15.251 1.00 93.75 214 LEU A O 1
ATOM 1729 N N . GLU A 1 215 ? -18.474 -5.816 -16.357 1.00 95.75 215 GLU A N 1
ATOM 1730 C CA . GLU A 1 215 ? -18.582 -4.866 -15.241 1.00 95.75 215 GLU A CA 1
ATOM 1731 C C . GLU A 1 215 ? -19.392 -5.436 -14.065 1.00 95.75 215 GLU A C 1
ATOM 1733 O O . GLU A 1 215 ? -19.051 -5.187 -12.905 1.00 95.75 215 GLU A O 1
ATOM 1738 N N . ILE A 1 216 ? -20.414 -6.257 -14.335 1.00 95.75 216 ILE A N 1
ATOM 1739 C CA . ILE A 1 216 ? -21.144 -7.001 -13.298 1.00 95.75 216 ILE A CA 1
ATOM 1740 C C . ILE A 1 216 ? -20.204 -7.986 -12.591 1.00 95.75 216 ILE A C 1
ATOM 1742 O O . ILE A 1 216 ? -20.156 -7.998 -11.359 1.00 95.75 216 ILE A O 1
ATOM 1746 N N . LEU A 1 217 ? -19.412 -8.756 -13.344 1.00 96.00 217 LEU A N 1
ATOM 1747 C CA . LEU A 1 217 ? -18.443 -9.705 -12.789 1.00 96.00 217 LEU A CA 1
ATOM 1748 C C . LEU A 1 217 ? -17.370 -9.011 -11.944 1.00 96.00 217 LEU A C 1
ATOM 1750 O O . LEU A 1 217 ? -17.044 -9.487 -10.858 1.00 96.00 217 LEU A O 1
ATOM 1754 N N . LYS A 1 218 ? -16.845 -7.865 -12.396 1.00 96.56 218 LYS A N 1
ATOM 1755 C CA . LYS A 1 218 ? -15.887 -7.064 -11.615 1.00 96.56 218 LYS A CA 1
ATOM 1756 C C . LYS A 1 218 ? -16.483 -6.598 -10.292 1.00 96.56 218 LYS A C 1
ATOM 1758 O O . LYS A 1 218 ? -15.816 -6.690 -9.264 1.00 96.56 218 LYS A O 1
ATOM 1763 N N . ARG A 1 219 ? -17.734 -6.125 -10.306 1.00 97.19 219 ARG A N 1
ATOM 1764 C CA . ARG A 1 219 ? -18.435 -5.703 -9.087 1.00 97.19 219 ARG A CA 1
ATOM 1765 C C . ARG A 1 219 ? -18.610 -6.870 -8.119 1.00 97.19 219 ARG A C 1
ATOM 1767 O O . ARG A 1 219 ? -18.205 -6.757 -6.972 1.00 97.19 219 ARG A O 1
ATOM 1774 N N . GLN A 1 220 ? -19.117 -8.005 -8.601 1.00 97.12 220 GLN A N 1
ATOM 1775 C CA . GLN A 1 220 ? -19.287 -9.214 -7.788 1.00 97.12 220 GLN A CA 1
ATOM 1776 C C . GLN A 1 220 ? -17.958 -9.726 -7.218 1.00 97.12 220 GLN A C 1
ATOM 1778 O O . GLN A 1 220 ? -17.903 -10.200 -6.084 1.00 97.12 220 GLN A O 1
ATOM 1783 N N . PHE A 1 221 ? -16.873 -9.636 -7.991 1.00 98.12 221 PHE A N 1
ATOM 1784 C CA . PHE A 1 221 ? -15.531 -9.950 -7.513 1.00 98.12 221 PHE A CA 1
ATOM 1785 C C . PHE A 1 221 ? -15.104 -9.003 -6.383 1.00 98.12 221 PHE A C 1
ATOM 1787 O O . PHE A 1 221 ? -14.709 -9.477 -5.319 1.00 98.12 221 PHE A O 1
ATOM 1794 N N . GLY A 1 222 ? -15.249 -7.688 -6.576 1.00 98.06 222 GLY A N 1
ATOM 1795 C CA . GLY A 1 222 ? -14.962 -6.686 -5.546 1.00 98.06 222 GLY A CA 1
ATOM 1796 C C . GLY A 1 222 ? -15.768 -6.913 -4.264 1.00 98.06 222 GLY A C 1
ATOM 1797 O O . GLY A 1 222 ? -15.197 -6.915 -3.175 1.00 98.06 222 GLY A O 1
ATOM 1798 N N . ASP A 1 223 ? -17.064 -7.206 -4.388 1.00 98.00 223 ASP A N 1
ATOM 1799 C CA . ASP A 1 223 ? -17.946 -7.503 -3.254 1.00 98.00 223 ASP A CA 1
ATOM 1800 C C . ASP A 1 223 ? -17.467 -8.733 -2.464 1.00 98.00 223 ASP A C 1
ATOM 1802 O O . ASP A 1 223 ? -17.457 -8.713 -1.230 1.00 98.00 223 ASP A O 1
ATOM 1806 N N . ARG A 1 224 ? -17.008 -9.792 -3.150 1.00 98.19 224 ARG A N 1
ATOM 1807 C CA . ARG A 1 224 ? -16.435 -10.981 -2.494 1.00 98.19 224 ARG A CA 1
ATOM 1808 C C . ARG A 1 224 ? -15.132 -10.674 -1.761 1.00 98.19 224 ARG A C 1
ATOM 1810 O O . ARG A 1 224 ? -14.970 -11.132 -0.631 1.00 98.19 224 ARG A O 1
ATOM 1817 N N . VAL A 1 225 ? -14.233 -9.889 -2.359 1.00 98.44 225 VAL A N 1
ATOM 1818 C CA . VAL A 1 225 ? -12.983 -9.463 -1.703 1.00 98.44 225 VAL A CA 1
ATOM 1819 C C . VAL A 1 225 ? -13.292 -8.643 -0.447 1.00 98.44 225 VAL A C 1
ATOM 1821 O O . VAL A 1 225 ? -12.755 -8.923 0.624 1.00 98.44 225 VAL A O 1
ATOM 1824 N N . VAL A 1 226 ? -14.215 -7.682 -0.532 1.00 97.81 226 VAL A N 1
ATOM 1825 C CA . VAL A 1 226 ? -14.655 -6.869 0.616 1.00 97.81 226 VAL A CA 1
ATOM 1826 C C . VAL A 1 226 ? -15.284 -7.730 1.710 1.00 97.81 226 VAL A C 1
ATOM 1828 O O . VAL A 1 226 ? -14.997 -7.521 2.891 1.00 97.81 226 VAL A O 1
ATOM 1831 N N . ALA A 1 227 ? -16.125 -8.699 1.342 1.00 96.88 227 ALA A N 1
ATOM 1832 C CA . ALA A 1 227 ? -16.727 -9.628 2.292 1.00 96.88 227 ALA A CA 1
ATOM 1833 C C . ALA A 1 227 ? -15.663 -10.473 3.009 1.00 96.88 227 ALA A C 1
ATOM 1835 O O . ALA A 1 227 ? -15.738 -10.632 4.228 1.00 96.88 227 ALA A O 1
ATOM 1836 N N . ALA A 1 228 ? -14.645 -10.949 2.285 1.00 97.31 228 ALA A N 1
ATOM 1837 C CA . ALA A 1 228 ? -13.527 -11.689 2.862 1.00 97.31 228 ALA A CA 1
ATOM 1838 C C . ALA A 1 228 ? -12.697 -10.822 3.821 1.00 97.31 228 ALA A C 1
ATOM 1840 O O . ALA A 1 228 ? -12.416 -11.252 4.939 1.00 97.31 228 ALA A O 1
ATOM 1841 N N . ILE A 1 229 ? -12.368 -9.580 3.439 1.00 96.81 229 ILE A N 1
ATOM 1842 C CA . ILE A 1 229 ? -11.648 -8.630 4.308 1.00 96.81 229 ILE A CA 1
ATOM 1843 C C . ILE A 1 229 ? -12.448 -8.392 5.587 1.00 96.81 229 ILE A C 1
ATOM 1845 O O . ILE A 1 229 ? -11.914 -8.510 6.688 1.00 96.81 229 ILE A O 1
ATOM 1849 N N . ARG A 1 230 ? -13.747 -8.109 5.447 1.00 95.56 230 ARG A N 1
ATOM 1850 C CA . ARG A 1 230 ? -14.647 -7.888 6.579 1.00 95.56 230 ARG A CA 1
ATOM 1851 C C . ARG A 1 230 ? -14.691 -9.102 7.499 1.00 95.56 230 ARG A C 1
ATOM 1853 O O . ARG A 1 230 ? -14.600 -8.927 8.710 1.00 95.56 230 ARG A O 1
ATOM 1860 N N . ALA A 1 231 ? -14.812 -10.310 6.951 1.00 94.19 231 ALA A N 1
ATOM 1861 C CA . ALA A 1 231 ? -14.809 -11.543 7.733 1.00 94.19 231 ALA A CA 1
ATOM 1862 C C . ALA A 1 231 ? -13.485 -11.731 8.493 1.00 94.19 231 ALA A C 1
ATOM 1864 O O . ALA A 1 231 ? -13.514 -12.005 9.695 1.00 94.19 231 ALA A O 1
ATOM 1865 N N . ALA A 1 232 ? -12.345 -11.489 7.836 1.00 94.19 232 ALA A N 1
ATOM 1866 C CA . ALA A 1 232 ? -11.023 -11.585 8.451 1.00 94.19 232 ALA A CA 1
ATOM 1867 C C . ALA A 1 232 ? -10.872 -10.624 9.647 1.00 94.19 232 ALA A C 1
ATOM 1869 O O . ALA A 1 232 ? -10.391 -11.031 10.710 1.00 94.19 232 ALA A O 1
ATOM 1870 N N . ILE A 1 233 ? -11.344 -9.375 9.515 1.00 93.50 233 ILE A N 1
ATOM 1871 C CA . ILE A 1 233 ? -11.218 -8.354 10.573 1.00 93.50 233 ILE A CA 1
ATOM 1872 C C . ILE A 1 233 ? -12.334 -8.365 11.627 1.00 93.50 233 ILE A C 1
ATOM 1874 O O . ILE A 1 233 ? -12.159 -7.820 12.711 1.00 93.50 233 ILE A O 1
ATOM 1878 N N . SER A 1 234 ? -13.478 -8.998 11.355 1.00 88.25 234 SER A N 1
ATOM 1879 C CA . SER A 1 234 ? -14.611 -9.057 12.301 1.00 88.25 234 SER A CA 1
ATOM 1880 C C . SER A 1 234 ? -14.512 -10.214 13.300 1.00 88.25 234 SER A C 1
ATOM 1882 O O . SER A 1 234 ? -15.347 -10.330 14.194 1.00 88.25 234 SER A O 1
ATOM 1884 N N . SER A 1 235 ? -13.500 -11.074 13.173 1.00 73.50 235 SER A N 1
ATOM 1885 C CA . SER A 1 235 ? -13.361 -12.329 13.923 1.00 73.50 235 SER A CA 1
ATOM 1886 C C . SER A 1 235 ? -13.063 -12.186 15.431 1.00 73.50 235 SER A C 1
ATOM 1888 O O . SER A 1 235 ? -12.882 -13.198 16.105 1.00 73.50 235 SER A O 1
ATOM 1890 N N . GLY A 1 236 ? -13.087 -10.978 16.016 1.00 59.47 236 GLY A N 1
ATOM 1891 C CA . GLY A 1 236 ? -13.147 -10.858 17.484 1.00 59.47 236 GLY A CA 1
ATOM 1892 C C . GLY A 1 236 ? -13.226 -9.468 18.122 1.00 59.47 236 GLY A C 1
ATOM 1893 O O . GLY A 1 236 ? -12.911 -9.320 19.297 1.00 59.47 236 GLY A O 1
ATOM 1894 N N . ALA A 1 237 ? -13.748 -8.477 17.405 1.00 54.12 237 ALA A N 1
ATOM 1895 C CA . ALA A 1 237 ? -14.357 -7.271 17.968 1.00 54.12 237 ALA A CA 1
ATOM 1896 C C . ALA A 1 237 ? -15.357 -6.737 16.931 1.00 54.12 237 ALA A C 1
ATOM 1898 O O . ALA A 1 237 ? -15.271 -7.108 15.759 1.00 54.12 237 ALA A O 1
ATOM 1899 N N . ARG A 1 238 ? -16.303 -5.865 17.312 1.00 62.72 238 ARG A N 1
ATOM 1900 C CA . ARG A 1 238 ? -17.025 -5.062 16.308 1.00 62.72 238 ARG A CA 1
ATOM 1901 C C . ARG A 1 238 ? -15.964 -4.311 15.505 1.00 62.72 238 ARG A C 1
ATOM 1903 O O . ARG A 1 238 ? -15.354 -3.392 16.046 1.00 62.72 238 ARG A O 1
ATOM 1910 N N . ALA A 1 239 ? -15.707 -4.745 14.270 1.00 66.44 239 ALA A N 1
ATOM 1911 C CA . ALA A 1 239 ? -14.727 -4.107 13.407 1.00 66.44 239 ALA A CA 1
ATOM 1912 C C . ALA A 1 239 ? -15.111 -2.633 13.290 1.00 66.44 239 ALA A C 1
ATOM 1914 O O . ALA A 1 239 ? -16.212 -2.307 12.839 1.00 66.44 239 ALA A O 1
ATOM 1915 N N . SER A 1 240 ? -14.248 -1.742 13.778 1.00 87.19 240 SER A N 1
ATOM 1916 C CA . SER A 1 240 ? -14.525 -0.319 13.673 1.00 87.19 240 SER A CA 1
ATOM 1917 C C . SER A 1 240 ? -14.537 0.056 12.192 1.00 87.19 240 SER A C 1
ATOM 1919 O O . SER A 1 240 ? -13.718 -0.430 11.406 1.00 87.19 240 SER A O 1
ATOM 1921 N N . VAL A 1 241 ? -15.458 0.937 11.798 1.00 94.06 241 VAL A N 1
ATOM 1922 C CA . VAL A 1 241 ? -15.484 1.515 10.443 1.00 94.06 241 VAL A CA 1
ATOM 1923 C C . VAL A 1 241 ? -14.101 2.070 10.085 1.00 94.06 241 VAL A C 1
ATOM 1925 O O . VAL A 1 241 ? -13.630 1.892 8.966 1.00 94.06 241 VAL A O 1
ATOM 1928 N N . LEU A 1 242 ? -13.406 2.655 11.067 1.00 95.00 242 LEU A N 1
ATOM 1929 C CA . LEU A 1 242 ? -12.041 3.153 10.930 1.00 95.00 242 LEU A CA 1
ATOM 1930 C C . LEU A 1 242 ? -11.029 2.056 10.557 1.00 95.00 242 LEU A C 1
ATOM 1932 O O . LEU A 1 242 ? -10.205 2.287 9.676 1.00 95.00 242 LEU A O 1
ATOM 1936 N N . LEU A 1 243 ? -11.095 0.868 11.173 1.00 95.94 243 LEU A N 1
ATOM 1937 C CA . LEU A 1 243 ? -10.209 -0.250 10.831 1.00 95.94 243 LEU A CA 1
ATOM 1938 C C . LEU A 1 243 ? -10.453 -0.718 9.396 1.00 95.94 243 LEU A C 1
ATOM 1940 O O . LEU A 1 243 ? -9.498 -0.903 8.647 1.00 95.94 243 LEU A O 1
ATOM 1944 N N . MET A 1 244 ? -11.721 -0.870 9.000 1.00 96.75 244 MET A N 1
ATOM 1945 C CA . MET A 1 244 ? -12.067 -1.266 7.633 1.00 96.75 244 MET A CA 1
ATOM 1946 C C . MET A 1 244 ? -11.558 -0.239 6.614 1.00 96.75 244 MET A C 1
ATOM 1948 O O . MET A 1 244 ? -10.939 -0.617 5.620 1.00 96.75 244 MET A O 1
ATOM 1952 N N . ARG A 1 245 ? -11.728 1.062 6.886 1.00 97.12 245 ARG A N 1
ATOM 1953 C CA . ARG A 1 245 ? -11.179 2.125 6.033 1.00 97.12 245 ARG A CA 1
ATOM 1954 C C . ARG A 1 245 ? -9.659 2.042 5.943 1.00 97.12 245 ARG A C 1
ATOM 1956 O O . ARG A 1 245 ? -9.125 2.022 4.843 1.00 97.12 245 ARG A O 1
ATOM 1963 N N . ALA A 1 246 ? -8.970 1.927 7.077 1.00 97.56 246 ALA A N 1
ATOM 1964 C CA . ALA A 1 246 ? -7.512 1.871 7.119 1.00 97.56 246 ALA A CA 1
ATOM 1965 C C . ALA A 1 246 ? -6.954 0.654 6.362 1.00 97.56 246 ALA A C 1
ATOM 1967 O O . ALA A 1 246 ? -6.047 0.797 5.544 1.00 97.56 246 ALA A O 1
ATOM 1968 N N . VAL A 1 247 ? -7.534 -0.529 6.585 1.00 97.56 247 VAL A N 1
ATOM 1969 C CA . VAL A 1 247 ? -7.132 -1.773 5.915 1.00 97.56 247 VAL A CA 1
ATOM 1970 C C . VAL A 1 247 ? -7.423 -1.704 4.417 1.00 97.56 247 VAL A C 1
ATOM 1972 O O . VAL A 1 247 ? -6.545 -2.016 3.620 1.00 97.56 247 VAL A O 1
ATOM 1975 N N . THR A 1 248 ? -8.616 -1.262 4.005 1.00 98.31 248 THR A N 1
ATOM 1976 C CA . THR A 1 248 ? -8.960 -1.182 2.573 1.00 98.31 248 THR A CA 1
ATOM 1977 C C . THR A 1 248 ? -8.165 -0.109 1.827 1.00 98.31 248 THR A C 1
ATOM 1979 O O . THR A 1 248 ? -7.802 -0.338 0.677 1.00 98.31 248 THR A O 1
ATOM 1982 N N . SER A 1 249 ? -7.819 1.011 2.470 1.00 98.12 249 SER A N 1
ATOM 1983 C CA . SER A 1 249 ? -6.892 1.999 1.904 1.00 98.12 249 SER A CA 1
ATOM 1984 C C . SER A 1 249 ? -5.481 1.427 1.737 1.00 98.12 249 SER A C 1
ATOM 1986 O O . SER A 1 249 ? -4.860 1.622 0.691 1.00 98.12 249 SER A O 1
ATOM 1988 N N . ALA A 1 250 ? -4.975 0.680 2.725 1.00 98.06 250 ALA A N 1
ATOM 1989 C CA . ALA A 1 250 ? -3.666 0.036 2.631 1.00 98.06 250 ALA A CA 1
ATOM 1990 C C . ALA A 1 250 ? -3.631 -1.074 1.562 1.00 98.06 250 ALA A C 1
ATOM 1992 O O . ALA A 1 250 ? -2.659 -1.160 0.819 1.00 98.06 250 ALA A O 1
ATOM 1993 N N . LEU A 1 251 ? -4.702 -1.867 1.420 1.00 98.12 251 LEU A N 1
ATOM 1994 C CA . LEU A 1 251 ? -4.877 -2.900 0.381 1.00 98.12 251 LEU A CA 1
ATOM 1995 C C . LEU A 1 251 ? -5.218 -2.321 -1.010 1.00 98.12 251 LEU A C 1
ATOM 1997 O O . LEU A 1 251 ? -5.884 -2.968 -1.812 1.00 98.12 251 LEU A O 1
ATOM 2001 N N . SER A 1 252 ? -4.801 -1.094 -1.306 1.00 97.81 252 SER A N 1
ATOM 2002 C CA . SER A 1 252 ? -5.050 -0.433 -2.589 1.00 97.81 252 SER A CA 1
ATOM 2003 C C . SER A 1 252 ? -3.773 0.206 -3.134 1.00 97.81 252 SER A C 1
ATOM 2005 O O . SER A 1 252 ? -2.716 0.193 -2.490 1.00 97.81 252 SER A O 1
ATOM 2007 N N . GLN A 1 253 ? -3.862 0.830 -4.308 1.00 95.88 253 GLN A N 1
ATOM 2008 C CA . GLN A 1 253 ? -2.789 1.653 -4.862 1.00 95.88 253 GLN A CA 1
ATOM 2009 C C . GLN A 1 253 ? -2.300 2.744 -3.902 1.00 95.88 253 GLN A C 1
ATOM 2011 O O . GLN A 1 253 ? -1.121 3.095 -3.960 1.00 95.88 253 GLN A O 1
ATOM 2016 N N . SER A 1 254 ? -3.139 3.243 -2.987 1.00 96.31 254 SER A N 1
ATOM 2017 C CA . SER A 1 254 ? -2.706 4.213 -1.976 1.00 96.31 254 SER A CA 1
ATOM 2018 C C . SER A 1 254 ? -1.625 3.625 -1.063 1.00 96.31 254 SER A C 1
ATOM 2020 O O . SER A 1 254 ? -0.585 4.260 -0.871 1.00 96.31 254 SER A O 1
ATOM 2022 N N . GLY A 1 255 ? -1.786 2.387 -0.584 1.00 97.38 255 GLY A N 1
ATOM 2023 C CA . GLY A 1 255 ? -0.766 1.705 0.222 1.00 97.38 255 GLY A CA 1
ATOM 2024 C C . GLY A 1 255 ? 0.540 1.454 -0.541 1.00 97.38 255 GLY A C 1
ATOM 2025 O O . GLY A 1 255 ? 1.630 1.670 -0.007 1.00 97.38 255 GLY A O 1
ATOM 2026 N N . LEU A 1 256 ? 0.457 1.082 -1.821 1.00 96.56 256 LEU A N 1
ATOM 2027 C CA . LEU A 1 256 ? 1.646 0.924 -2.670 1.00 96.56 256 LEU A CA 1
ATOM 2028 C C . LEU A 1 256 ? 2.351 2.253 -2.937 1.00 96.56 256 LEU A C 1
ATOM 2030 O O . LEU A 1 256 ? 3.578 2.307 -2.905 1.00 96.56 256 LEU A O 1
ATOM 2034 N N . ALA A 1 257 ? 1.602 3.336 -3.146 1.00 95.06 257 ALA A N 1
ATOM 2035 C CA . ALA A 1 257 ? 2.172 4.667 -3.310 1.00 95.06 257 ALA A CA 1
ATOM 2036 C C . ALA A 1 257 ? 2.931 5.106 -2.046 1.00 95.06 257 ALA A C 1
ATOM 2038 O O . ALA A 1 257 ? 4.015 5.683 -2.144 1.00 95.06 257 ALA A O 1
ATOM 2039 N N . HIS A 1 258 ? 2.410 4.773 -0.861 1.00 96.44 258 HIS A N 1
ATOM 2040 C CA . HIS A 1 258 ? 3.090 5.000 0.414 1.00 96.44 258 HIS A CA 1
ATOM 2041 C C . HIS A 1 258 ? 4.395 4.209 0.514 1.00 96.44 258 HIS A C 1
ATOM 2043 O O . HIS A 1 258 ? 5.426 4.770 0.891 1.00 96.44 258 HIS A O 1
ATOM 2049 N N . LEU A 1 259 ? 4.373 2.930 0.125 1.00 96.50 259 LEU A N 1
ATOM 2050 C CA . LEU A 1 259 ? 5.567 2.091 0.061 1.00 96.50 259 LEU A CA 1
ATOM 2051 C C . LEU A 1 259 ? 6.608 2.668 -0.910 1.00 96.50 259 LEU A C 1
ATOM 2053 O O . LEU A 1 259 ? 7.773 2.829 -0.552 1.00 96.50 259 LEU A O 1
ATOM 2057 N N . GLU A 1 260 ? 6.203 3.041 -2.123 1.00 93.88 260 GLU A N 1
ATOM 2058 C CA . GLU A 1 260 ? 7.100 3.644 -3.112 1.00 93.88 260 GLU A CA 1
ATOM 2059 C C . GLU A 1 260 ? 7.687 4.979 -2.633 1.00 93.88 260 GLU A C 1
ATOM 2061 O O . GLU A 1 260 ? 8.873 5.242 -2.863 1.00 93.88 260 GLU A O 1
ATOM 2066 N N . GLN A 1 261 ? 6.887 5.801 -1.946 1.00 93.06 261 GLN A N 1
ATOM 2067 C CA . GLN A 1 261 ? 7.322 7.073 -1.374 1.00 93.06 261 GLN A CA 1
ATOM 2068 C C . GLN A 1 261 ? 8.302 6.877 -0.210 1.00 93.06 261 GLN A C 1
ATOM 2070 O O . GLN A 1 261 ? 9.288 7.610 -0.119 1.00 93.06 261 GLN A O 1
ATOM 2075 N N . ALA A 1 262 ? 8.047 5.907 0.669 1.00 93.69 262 ALA A N 1
ATOM 2076 C CA . ALA A 1 262 ? 8.938 5.573 1.773 1.00 93.69 262 ALA A CA 1
ATOM 2077 C C . ALA A 1 262 ? 10.284 5.044 1.258 1.00 93.69 262 ALA A C 1
ATOM 2079 O O . ALA A 1 262 ? 11.339 5.489 1.705 1.00 93.69 262 ALA A O 1
ATOM 2080 N N . CYS A 1 263 ? 10.253 4.171 0.249 1.00 92.31 263 CYS A N 1
ATOM 2081 C CA . CYS A 1 263 ? 11.418 3.574 -0.404 1.00 92.31 263 CYS A CA 1
ATOM 2082 C C . CYS A 1 263 ? 12.019 4.481 -1.494 1.00 92.31 263 CYS A C 1
ATOM 2084 O O . CYS A 1 263 ? 12.213 4.067 -2.645 1.00 92.31 263 CYS A O 1
ATOM 2086 N N . ALA A 1 264 ? 12.294 5.738 -1.146 1.00 83.44 264 ALA A N 1
ATOM 2087 C CA . ALA A 1 264 ? 12.749 6.765 -2.080 1.00 83.44 264 ALA A CA 1
ATOM 2088 C C . ALA A 1 264 ? 14.156 6.507 -2.658 1.00 83.44 264 ALA A C 1
ATOM 2090 O O . ALA A 1 264 ? 14.520 7.116 -3.664 1.00 83.44 264 ALA A O 1
ATOM 2091 N N . ALA A 1 265 ? 14.954 5.624 -2.048 1.00 81.19 265 ALA A N 1
ATOM 2092 C CA . ALA A 1 265 ? 16.331 5.369 -2.469 1.00 81.19 265 ALA A CA 1
ATOM 2093 C C . ALA A 1 265 ? 16.426 4.909 -3.935 1.00 81.19 265 ALA A C 1
ATOM 2095 O O . ALA A 1 265 ? 17.288 5.393 -4.668 1.00 81.19 265 ALA A O 1
ATOM 2096 N N . LEU A 1 266 ? 15.513 4.036 -4.376 1.00 86.31 266 LEU A N 1
ATOM 2097 C CA . LEU A 1 266 ? 15.459 3.529 -5.746 1.00 86.31 266 LEU A CA 1
ATOM 2098 C C . LEU A 1 266 ? 14.035 3.631 -6.301 1.00 86.31 266 LEU A C 1
ATOM 2100 O O . LEU A 1 266 ? 13.126 2.903 -5.887 1.00 86.31 266 LEU A O 1
ATOM 2104 N N . GLN A 1 267 ? 13.854 4.528 -7.269 1.00 89.25 267 GLN A N 1
ATOM 2105 C CA . GLN A 1 267 ? 12.617 4.679 -8.028 1.00 89.25 267 GLN A CA 1
ATOM 2106 C C . GLN A 1 267 ? 12.838 4.217 -9.468 1.00 89.25 267 GLN A C 1
ATOM 2108 O O . GLN A 1 267 ? 13.842 4.554 -10.096 1.00 89.25 267 GLN A O 1
ATOM 2113 N N . LEU A 1 268 ? 11.898 3.427 -9.984 1.00 91.50 268 LEU A N 1
ATOM 2114 C CA . LEU A 1 268 ? 12.019 2.767 -11.278 1.00 91.50 268 LEU A CA 1
ATOM 2115 C C . LEU A 1 268 ? 10.714 2.909 -12.061 1.00 91.50 268 LEU A C 1
ATOM 2117 O O . LEU A 1 268 ? 9.666 2.445 -11.608 1.00 91.50 268 LEU A O 1
ATOM 2121 N N . ALA A 1 269 ? 10.790 3.488 -13.257 1.00 93.19 269 ALA A N 1
ATOM 2122 C CA . ALA A 1 269 ? 9.759 3.301 -14.273 1.00 93.19 269 ALA A CA 1
ATOM 2123 C C . ALA A 1 269 ? 10.217 2.197 -15.224 1.00 93.19 269 ALA A C 1
ATOM 2125 O O . ALA A 1 269 ? 11.364 2.204 -15.666 1.00 93.19 269 ALA A O 1
ATOM 2126 N N . VAL A 1 270 ? 9.334 1.255 -15.536 1.00 95.38 270 VAL A N 1
ATOM 2127 C CA . VAL A 1 270 ? 9.627 0.131 -16.434 1.00 95.38 270 VAL A CA 1
ATOM 2128 C C . VAL A 1 270 ? 8.710 0.173 -17.648 1.00 95.38 270 VAL A C 1
ATOM 2130 O O . VAL A 1 270 ? 7.611 0.722 -17.583 1.00 95.38 270 VAL A O 1
ATOM 2133 N N . SER A 1 271 ? 9.167 -0.405 -18.755 1.00 96.19 271 SER A N 1
ATOM 2134 C CA . SER A 1 271 ? 8.388 -0.582 -19.979 1.00 96.19 271 SER A CA 1
ATOM 2135 C C . SER A 1 271 ? 8.473 -2.032 -20.455 1.00 96.19 271 SER A C 1
ATOM 2137 O O . SER A 1 271 ? 9.565 -2.606 -20.546 1.00 96.19 271 SER A O 1
ATOM 2139 N N . GLY A 1 272 ? 7.312 -2.610 -20.772 1.00 95.12 272 GLY A N 1
ATOM 2140 C CA . GLY A 1 272 ? 7.151 -4.033 -21.077 1.00 95.12 272 GLY A CA 1
ATOM 2141 C C . GLY A 1 272 ? 7.285 -4.934 -19.845 1.00 95.12 272 GLY A C 1
ATOM 2142 O O . GLY A 1 272 ? 7.454 -4.456 -18.726 1.00 95.12 272 GLY A O 1
ATOM 2143 N N . GLY A 1 273 ? 7.245 -6.245 -20.078 1.00 95.19 273 GLY A N 1
ATOM 2144 C CA . GLY A 1 273 ? 7.416 -7.262 -19.041 1.00 95.19 273 GLY A CA 1
ATOM 2145 C C . GLY A 1 273 ? 6.155 -7.586 -18.253 1.00 95.19 273 GLY A C 1
ATOM 2146 O O . GLY A 1 273 ? 5.036 -7.361 -18.709 1.00 95.19 273 GLY A O 1
ATOM 2147 N N . GLU A 1 274 ? 6.377 -8.153 -17.074 1.00 96.00 274 GLU A N 1
ATOM 2148 C CA . GLU A 1 274 ? 5.355 -8.624 -16.150 1.00 96.00 274 GLU A CA 1
ATOM 2149 C C . GLU A 1 274 ? 5.373 -7.764 -14.888 1.00 96.00 274 GLU A C 1
ATOM 2151 O O . GLU A 1 274 ? 6.433 -7.436 -14.340 1.00 96.00 274 GLU A O 1
ATOM 2156 N N . GLN A 1 275 ? 4.181 -7.415 -14.420 1.00 95.81 275 GLN A N 1
ATOM 2157 C CA . GLN A 1 275 ? 3.976 -6.771 -13.136 1.00 95.81 275 GLN A CA 1
ATOM 2158 C C . GLN A 1 275 ? 3.039 -7.648 -12.317 1.00 95.81 275 GLN A C 1
ATOM 2160 O O . GLN A 1 275 ? 1.947 -7.986 -12.762 1.00 95.81 275 GLN A O 1
ATOM 2165 N N . GLU A 1 276 ? 3.493 -8.001 -11.126 1.00 96.75 276 GLU A N 1
ATOM 2166 C CA . GLU A 1 276 ? 2.734 -8.728 -10.125 1.00 96.75 276 GLU A CA 1
ATOM 2167 C C . GLU A 1 276 ? 2.556 -7.808 -8.923 1.00 96.75 276 GLU A C 1
ATOM 2169 O O . GLU A 1 276 ? 3.530 -7.326 -8.339 1.00 96.75 276 GLU A O 1
ATOM 2174 N N . VAL A 1 277 ? 1.305 -7.554 -8.566 1.00 97.31 277 VAL A N 1
ATOM 2175 C CA . VAL A 1 277 ? 0.941 -6.882 -7.326 1.00 97.31 277 VAL A CA 1
ATOM 2176 C C . VAL A 1 277 ? 0.118 -7.864 -6.519 1.00 97.31 277 VAL A C 1
ATOM 2178 O O . VAL A 1 277 ? -0.868 -8.419 -7.008 1.00 97.31 277 VAL A O 1
ATOM 2181 N N . ARG A 1 278 ? 0.546 -8.083 -5.281 1.00 97.94 278 ARG A N 1
ATOM 2182 C CA . ARG A 1 278 ? -0.100 -8.989 -4.347 1.00 97.94 278 ARG A CA 1
ATOM 2183 C C . ARG A 1 278 ? -0.345 -8.263 -3.037 1.00 97.94 278 ARG A C 1
ATOM 2185 O O . ARG A 1 278 ? 0.552 -7.640 -2.473 1.00 97.94 278 ARG A O 1
ATOM 2192 N N . PHE A 1 279 ? -1.565 -8.398 -2.553 1.00 98.38 279 PHE A N 1
ATOM 2193 C CA . PHE A 1 279 ? -1.994 -7.936 -1.251 1.00 98.38 279 PHE A CA 1
ATOM 2194 C C . PHE A 1 279 ? -2.347 -9.147 -0.401 1.00 98.38 279 PHE A C 1
ATOM 2196 O O . PHE A 1 279 ? -3.134 -9.988 -0.829 1.00 98.38 279 PHE A O 1
ATOM 2203 N N . GLU A 1 280 ? -1.789 -9.247 0.797 1.00 98.38 280 GLU A N 1
ATOM 2204 C CA . GLU A 1 280 ? -2.117 -10.318 1.734 1.00 98.38 280 GLU A CA 1
ATOM 2205 C C . GLU A 1 280 ? -2.631 -9.728 3.043 1.00 98.38 280 GLU A C 1
ATOM 2207 O O . GLU A 1 280 ? -2.062 -8.772 3.560 1.00 98.38 280 GLU A O 1
ATOM 2212 N N . LEU A 1 281 ? -3.716 -10.284 3.578 1.00 97.88 281 LEU A N 1
ATOM 2213 C CA . LEU A 1 281 ? -4.270 -9.933 4.882 1.00 97.88 281 LEU A CA 1
ATOM 2214 C C . LEU A 1 281 ? -4.483 -11.215 5.676 1.00 97.88 281 LEU A C 1
ATOM 2216 O O . LEU A 1 281 ? -5.203 -12.106 5.229 1.00 97.88 281 LEU A O 1
ATOM 2220 N N . ARG A 1 282 ? -3.913 -11.288 6.877 1.00 96.81 282 ARG A N 1
ATOM 2221 C CA . ARG A 1 282 ? -4.042 -12.444 7.766 1.00 96.81 282 ARG A CA 1
ATOM 2222 C C . ARG A 1 282 ? -4.315 -12.024 9.214 1.00 96.81 282 ARG A C 1
ATOM 2224 O O . ARG A 1 282 ? -3.642 -11.123 9.722 1.00 96.81 282 ARG A O 1
ATOM 2231 N N . PRO A 1 283 ? -5.256 -12.668 9.918 1.00 94.88 283 PRO A N 1
ATOM 2232 C CA . PRO A 1 283 ? -5.368 -12.518 11.363 1.00 94.88 283 PRO A CA 1
ATOM 2233 C C . PRO A 1 283 ? -4.176 -13.205 12.050 1.00 94.88 283 PRO A C 1
ATOM 2235 O O . PRO A 1 283 ? -3.839 -14.347 11.747 1.00 94.88 283 PRO A O 1
ATOM 2238 N N . CYS A 1 284 ? -3.524 -12.530 12.996 1.00 94.69 284 CYS A N 1
ATOM 2239 C CA . CYS A 1 284 ? -2.452 -13.136 13.797 1.00 94.69 284 CYS A CA 1
ATOM 2240 C C . CYS A 1 284 ? -3.001 -14.049 14.902 1.00 94.69 284 CYS A C 1
ATOM 2242 O O . CYS A 1 284 ? -2.329 -14.984 15.331 1.00 94.69 284 CYS A O 1
ATOM 2244 N N . ALA A 1 285 ? -4.196 -13.736 15.402 1.00 91.06 285 ALA A N 1
ATOM 2245 C CA . ALA A 1 285 ? -4.921 -14.495 16.413 1.00 91.06 285 ALA A CA 1
ATOM 2246 C C . ALA A 1 285 ? -6.431 -14.209 16.278 1.00 91.06 285 ALA A C 1
ATOM 2248 O O . ALA A 1 285 ? -6.789 -13.152 15.751 1.00 91.06 285 ALA A O 1
ATOM 2249 N N . PRO A 1 286 ? -7.324 -15.093 16.763 1.00 86.75 286 PRO A N 1
ATOM 2250 C CA . PRO A 1 286 ? -8.760 -14.816 16.804 1.00 86.75 286 PRO A CA 1
ATOM 2251 C C . PRO A 1 286 ? -9.044 -13.531 17.592 1.00 86.75 286 PRO A C 1
ATOM 2253 O O . PRO A 1 286 ? -8.634 -13.416 18.747 1.00 86.75 286 PRO A O 1
ATOM 2256 N N . GLY A 1 287 ? -9.688 -12.548 16.956 1.00 82.69 287 GLY A N 1
ATOM 2257 C CA . GLY A 1 287 ? -9.913 -11.220 17.546 1.00 82.69 287 GLY A CA 1
ATOM 2258 C C . GLY A 1 287 ? -8.667 -10.389 17.824 1.00 82.69 287 GLY A C 1
ATOM 2259 O O . GLY A 1 287 ? -8.750 -9.378 18.516 1.00 82.69 287 GLY A O 1
ATOM 2260 N N . GLY A 1 288 ? -7.514 -10.841 17.340 1.00 86.12 288 GLY A N 1
ATOM 2261 C CA . GLY A 1 288 ? -6.223 -10.230 17.591 1.00 86.12 288 GLY A CA 1
ATOM 2262 C C . GLY A 1 288 ? -5.795 -9.265 16.488 1.00 86.12 288 GLY A C 1
ATOM 2263 O O . GLY A 1 288 ? -6.595 -8.880 15.640 1.00 86.12 288 GLY A O 1
ATOM 2264 N N . PRO A 1 289 ? -4.511 -8.872 16.486 1.00 95.00 289 PRO A N 1
ATOM 2265 C CA . PRO A 1 289 ? -3.977 -8.017 15.442 1.00 95.00 289 PRO A CA 1
ATOM 2266 C C . PRO A 1 289 ? -4.058 -8.693 14.071 1.00 95.00 289 PRO A C 1
ATOM 2268 O O . PRO A 1 289 ? -4.049 -9.921 13.959 1.00 95.00 289 PRO A O 1
ATOM 2271 N N . TRP A 1 290 ? -4.068 -7.870 13.032 1.00 96.62 290 TRP A N 1
ATOM 2272 C CA . TRP A 1 290 ? -4.070 -8.298 11.640 1.00 96.62 290 TRP A CA 1
ATOM 2273 C C . TRP A 1 290 ? -2.779 -7.856 10.989 1.00 96.62 290 TRP A C 1
ATOM 2275 O O . TRP A 1 290 ? -2.374 -6.701 11.109 1.00 96.62 290 TRP A O 1
ATOM 2285 N N . GLU A 1 291 ? -2.127 -8.781 10.306 1.00 97.88 291 GLU A N 1
ATOM 2286 C CA . GLU A 1 291 ? -0.965 -8.482 9.493 1.00 97.88 291 GLU A CA 1
ATOM 2287 C C . GLU A 1 291 ? -1.380 -8.370 8.039 1.00 97.88 291 GLU A C 1
ATOM 2289 O O . GLU A 1 291 ? -2.080 -9.220 7.495 1.00 97.88 291 GLU A O 1
ATOM 2294 N N . LEU A 1 292 ? -0.922 -7.293 7.431 1.00 98.25 292 LEU A N 1
ATOM 2295 C CA . LEU A 1 292 ? -1.098 -6.978 6.040 1.00 98.25 292 LEU A CA 1
ATOM 2296 C C . LEU A 1 292 ? 0.282 -6.961 5.386 1.00 98.25 292 LEU A C 1
ATOM 2298 O O . LEU A 1 292 ? 1.222 -6.375 5.927 1.00 98.25 292 LEU A O 1
ATOM 2302 N N . GLU A 1 293 ? 0.404 -7.599 4.233 1.00 98.38 293 GLU A N 1
ATOM 2303 C CA . GLU A 1 293 ? 1.604 -7.564 3.409 1.00 98.38 293 GLU A CA 1
ATOM 2304 C C . GLU A 1 293 ? 1.272 -6.962 2.045 1.00 98.38 293 GLU A C 1
ATOM 2306 O O . GLU A 1 293 ? 0.345 -7.396 1.359 1.00 98.38 293 GLU A O 1
ATOM 2311 N N . LEU A 1 294 ? 2.018 -5.922 1.677 1.00 98.06 294 LEU A N 1
ATOM 2312 C CA . LEU A 1 294 ? 1.975 -5.325 0.347 1.00 98.06 294 LEU A CA 1
ATOM 2313 C C . LEU A 1 294 ? 3.174 -5.840 -0.422 1.00 98.06 294 LEU A C 1
ATOM 2315 O O . LEU A 1 294 ? 4.292 -5.741 0.077 1.00 98.06 294 LEU A O 1
ATOM 2319 N N . PHE A 1 295 ? 2.963 -6.336 -1.631 1.00 97.75 295 PHE A N 1
ATOM 2320 C CA . PHE A 1 295 ? 4.020 -6.870 -2.472 1.00 97.75 295 PHE A CA 1
ATOM 2321 C C . PHE A 1 295 ? 3.857 -6.353 -3.897 1.00 97.75 295 PHE A C 1
ATOM 2323 O O . PHE A 1 295 ? 2.794 -6.473 -4.503 1.00 97.75 295 PHE A O 1
ATOM 2330 N N . VAL A 1 296 ? 4.930 -5.798 -4.453 1.00 97.31 296 VAL A N 1
ATOM 2331 C CA . VAL A 1 296 ? 5.014 -5.436 -5.865 1.00 97.31 296 VAL A CA 1
ATOM 2332 C C . VAL A 1 296 ? 6.300 -5.988 -6.454 1.00 97.31 296 VAL A C 1
ATOM 2334 O O . VAL A 1 296 ? 7.400 -5.708 -5.972 1.00 97.31 296 VAL A O 1
ATOM 2337 N N . ARG A 1 297 ? 6.162 -6.741 -7.542 1.00 97.06 297 ARG A N 1
ATOM 2338 C CA . ARG A 1 297 ? 7.268 -7.278 -8.324 1.00 97.06 297 ARG A CA 1
ATOM 2339 C C . ARG A 1 297 ? 7.104 -6.890 -9.785 1.00 97.06 297 ARG A C 1
ATOM 2341 O O . ARG A 1 297 ? 6.073 -7.121 -10.403 1.00 97.06 297 ARG A O 1
ATOM 2348 N N . LYS A 1 298 ? 8.154 -6.309 -10.351 1.00 97.12 298 LYS A N 1
ATOM 2349 C CA . LYS A 1 298 ? 8.276 -5.997 -11.777 1.00 97.12 298 LYS A CA 1
ATOM 2350 C C . LYS A 1 298 ? 9.414 -6.846 -12.322 1.00 97.12 298 LYS A C 1
ATOM 2352 O O . LYS A 1 298 ? 10.513 -6.808 -11.772 1.00 97.12 298 LYS A O 1
ATOM 2357 N N . ALA A 1 299 ? 9.169 -7.624 -13.365 1.00 96.88 299 ALA A N 1
ATOM 2358 C CA . ALA A 1 299 ? 10.157 -8.528 -13.948 1.00 96.88 299 ALA A CA 1
ATOM 2359 C C . ALA A 1 299 ? 10.007 -8.600 -15.466 1.00 96.88 299 ALA A C 1
ATOM 2361 O O . ALA A 1 299 ? 9.014 -8.129 -16.017 1.00 96.88 299 ALA A O 1
ATOM 2362 N N . ASN A 1 300 ? 10.993 -9.184 -16.150 1.00 95.00 300 ASN A N 1
ATOM 2363 C CA . ASN A 1 300 ? 10.941 -9.418 -17.596 1.00 95.00 300 ASN A CA 1
ATOM 2364 C C . ASN A 1 300 ? 10.714 -8.134 -18.432 1.00 95.00 300 ASN A C 1
ATOM 2366 O O . ASN A 1 300 ? 10.279 -8.206 -19.582 1.00 95.00 300 ASN A O 1
ATOM 2370 N N . PHE A 1 301 ? 10.977 -6.947 -17.870 1.00 96.75 301 PHE A N 1
ATOM 2371 C CA . PHE A 1 301 ? 10.779 -5.669 -18.556 1.00 96.75 301 PHE A CA 1
ATOM 2372 C C . PHE A 1 301 ? 11.916 -5.387 -19.538 1.00 96.75 301 PHE A C 1
ATOM 2374 O O . PHE A 1 301 ? 13.068 -5.748 -19.315 1.00 96.75 301 PHE A O 1
ATOM 2381 N N . GLN A 1 302 ? 11.584 -4.728 -20.647 1.00 97.12 302 GLN A N 1
ATOM 2382 C CA . GLN A 1 302 ? 12.517 -4.492 -21.753 1.00 97.12 302 GLN A CA 1
ATOM 2383 C C . GLN A 1 302 ? 13.359 -3.240 -21.533 1.00 97.12 302 GLN A C 1
ATOM 2385 O O . GLN A 1 302 ? 14.491 -3.155 -22.009 1.00 97.12 302 GLN A O 1
ATOM 2390 N N . GLN A 1 303 ? 12.788 -2.243 -20.856 1.00 97.38 303 GLN A N 1
ATOM 2391 C CA . GLN A 1 303 ? 13.458 -0.983 -20.575 1.00 97.38 303 GLN A CA 1
ATOM 2392 C C . GLN A 1 303 ? 13.124 -0.483 -19.177 1.00 97.38 303 GLN A C 1
ATOM 2394 O O . GLN A 1 303 ? 12.025 -0.722 -18.671 1.00 97.38 303 GLN A O 1
ATOM 2399 N N . CYS A 1 304 ? 14.041 0.281 -18.591 1.00 96.56 304 CYS A N 1
ATOM 2400 C CA . CYS A 1 304 ? 13.781 1.011 -17.360 1.00 96.56 304 CYS A CA 1
ATOM 2401 C C . CYS A 1 304 ? 14.379 2.421 -17.362 1.00 96.56 304 CYS A C 1
ATOM 2403 O O . CYS A 1 304 ? 15.405 2.676 -17.995 1.00 96.56 304 CYS A O 1
ATOM 2405 N N . ILE A 1 305 ? 13.764 3.318 -16.595 1.00 94.25 305 ILE A N 1
ATOM 2406 C CA . ILE A 1 305 ? 14.316 4.616 -16.206 1.00 94.25 305 ILE A CA 1
ATOM 2407 C C . ILE A 1 305 ? 14.524 4.578 -14.693 1.00 94.25 305 ILE A C 1
ATOM 2409 O O . ILE A 1 305 ? 13.583 4.321 -13.939 1.00 94.25 305 ILE A O 1
ATOM 2413 N N . ILE A 1 306 ? 15.762 4.812 -14.263 1.00 90.81 306 ILE A N 1
ATOM 2414 C CA . ILE A 1 306 ? 16.149 4.837 -12.851 1.00 90.81 306 ILE A CA 1
ATOM 2415 C C . ILE A 1 306 ? 16.159 6.293 -12.393 1.00 90.81 306 ILE A C 1
ATOM 2417 O O . ILE A 1 306 ? 16.905 7.111 -12.933 1.00 90.81 306 ILE A O 1
ATOM 2421 N N . TYR A 1 307 ? 15.357 6.603 -11.381 1.00 85.94 307 TYR A N 1
ATOM 2422 C CA . TYR A 1 307 ? 15.312 7.920 -10.762 1.00 85.94 307 TYR A CA 1
ATOM 2423 C C . TYR A 1 307 ? 15.978 7.869 -9.390 1.00 85.94 307 TYR A C 1
ATOM 2425 O O . TYR A 1 307 ? 15.697 6.993 -8.570 1.00 85.94 307 TYR A O 1
ATOM 2433 N N . SER A 1 308 ? 16.835 8.852 -9.129 1.00 74.00 308 SER A N 1
ATOM 2434 C CA . SER A 1 308 ? 17.374 9.104 -7.795 1.00 74.00 308 SER A CA 1
ATOM 2435 C C . SER A 1 308 ? 16.483 10.126 -7.109 1.00 74.00 308 SER A C 1
ATOM 2437 O O . SER A 1 308 ? 16.430 11.281 -7.538 1.00 74.00 308 SER A O 1
ATOM 2439 N N . SER A 1 309 ? 15.790 9.731 -6.040 1.00 65.62 309 SER A N 1
ATOM 2440 C CA . SER A 1 309 ? 14.929 10.660 -5.314 1.00 65.62 309 SER A CA 1
ATOM 2441 C C . SER A 1 309 ? 15.778 11.724 -4.614 1.00 65.62 309 SER A C 1
ATOM 2443 O O . SER A 1 309 ? 16.448 11.493 -3.606 1.00 65.62 309 SER A O 1
ATOM 2445 N N . GLY A 1 310 ? 15.816 12.919 -5.202 1.00 62.00 310 GLY A N 1
ATOM 2446 C CA . GLY A 1 310 ? 16.087 14.154 -4.476 1.00 62.00 310 GLY A CA 1
ATOM 2447 C C . GLY A 1 310 ? 17.255 15.025 -4.952 1.00 62.00 310 GLY A C 1
ATOM 2448 O O . GLY A 1 310 ? 17.775 15.805 -4.157 1.00 62.00 310 GLY A O 1
ATOM 2449 N N . GLY A 1 311 ? 17.642 14.955 -6.220 1.00 59.62 311 GLY A N 1
ATOM 2450 C CA . GLY A 1 311 ? 18.191 16.145 -6.873 1.00 59.62 311 GLY A CA 1
ATOM 2451 C C . GLY A 1 311 ? 17.035 17.005 -7.388 1.00 59.62 311 GLY A C 1
ATOM 2452 O O . GLY A 1 311 ? 16.121 16.465 -8.002 1.00 59.62 311 GLY A O 1
ATOM 2453 N N . ASN A 1 312 ? 17.056 18.323 -7.155 1.00 60.25 312 ASN A N 1
ATOM 2454 C CA . ASN A 1 312 ? 16.238 19.246 -7.965 1.00 60.25 312 ASN A CA 1
ATOM 2455 C C . ASN A 1 312 ? 16.717 19.269 -9.427 1.00 60.25 312 ASN A C 1
ATOM 2457 O O . ASN A 1 312 ? 15.989 19.711 -10.314 1.00 60.25 312 ASN A O 1
ATOM 2461 N N . ASP A 1 313 ? 17.925 18.765 -9.664 1.00 63.56 313 ASP A N 1
ATOM 2462 C CA . ASP A 1 313 ? 18.460 18.529 -10.987 1.00 63.56 313 ASP A CA 1
ATOM 2463 C C . ASP A 1 313 ? 17.880 17.216 -11.505 1.00 63.56 313 ASP A C 1
ATOM 2465 O O . ASP A 1 313 ? 18.147 16.138 -10.963 1.00 63.56 313 ASP A O 1
ATOM 2469 N N . VAL A 1 314 ? 17.051 17.320 -12.549 1.00 59.41 314 VAL A N 1
ATOM 2470 C CA . VAL A 1 314 ? 16.679 16.168 -13.372 1.00 59.41 314 VAL A CA 1
ATOM 2471 C C . VAL A 1 314 ? 17.990 15.484 -13.754 1.00 59.41 314 VAL A C 1
ATOM 2473 O O . VAL A 1 314 ? 18.839 16.152 -14.349 1.00 59.41 314 VAL A O 1
ATOM 2476 N N . PRO A 1 315 ? 18.198 14.203 -13.399 1.00 62.00 315 PRO A N 1
ATOM 2477 C CA . PRO A 1 315 ? 19.417 13.512 -13.772 1.00 62.00 315 PRO A CA 1
ATOM 2478 C C . PRO A 1 315 ? 19.610 13.649 -15.281 1.00 62.00 315 PRO A C 1
ATOM 2480 O O . PRO A 1 315 ? 18.705 13.319 -16.053 1.00 62.00 315 PRO A O 1
ATOM 2483 N N . GLU A 1 316 ? 20.782 14.144 -15.680 1.00 61.44 316 GLU A N 1
ATOM 2484 C CA . GLU A 1 316 ? 21.168 14.355 -17.083 1.00 61.44 316 GLU A CA 1
ATOM 2485 C C . GLU A 1 316 ? 20.998 13.060 -17.916 1.00 61.44 316 GLU A C 1
ATOM 2487 O O . GLU A 1 316 ? 20.749 13.116 -19.115 1.00 61.44 316 GLU A O 1
ATOM 2492 N N . ASP A 1 317 ? 20.981 11.899 -17.241 1.00 69.44 317 ASP A N 1
ATOM 2493 C CA . ASP A 1 317 ? 20.790 10.551 -17.790 1.00 69.44 317 ASP A CA 1
ATOM 2494 C C . ASP A 1 317 ? 19.448 9.885 -17.404 1.00 69.44 317 ASP A C 1
ATOM 2496 O O . ASP A 1 317 ? 19.401 8.707 -17.044 1.00 69.44 317 ASP A O 1
ATOM 2500 N N . SER A 1 318 ? 18.322 10.596 -17.498 1.00 82.50 318 SER A N 1
ATOM 2501 C CA . SER A 1 318 ? 16.973 9.992 -17.377 1.00 82.50 318 SER A CA 1
ATOM 2502 C C . SER A 1 318 ? 16.518 9.226 -18.637 1.00 82.50 318 SER A C 1
ATOM 2504 O O . SER A 1 318 ? 15.325 9.000 -18.854 1.00 82.50 318 SER A O 1
ATOM 2506 N N . SER A 1 319 ? 17.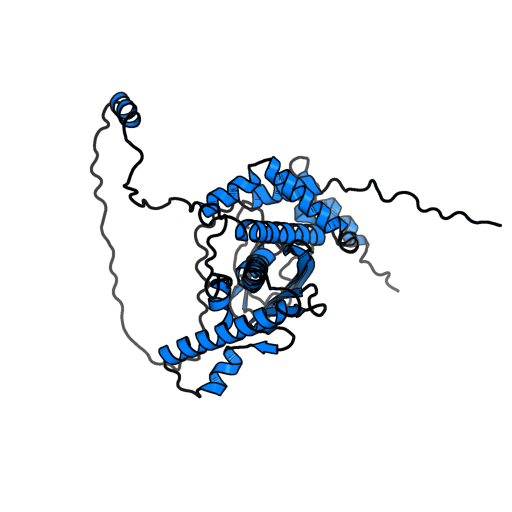461 8.810 -19.486 1.00 90.50 319 SER A N 1
ATOM 2507 C CA . SER A 1 319 ? 17.173 8.069 -20.710 1.00 90.50 319 SER A CA 1
ATOM 2508 C C . SER A 1 319 ? 16.738 6.625 -20.406 1.00 90.50 319 SER A C 1
ATOM 2510 O O . SER A 1 319 ? 17.315 5.977 -19.526 1.00 90.50 319 SER A O 1
ATOM 2512 N N . PRO A 1 320 ? 15.729 6.091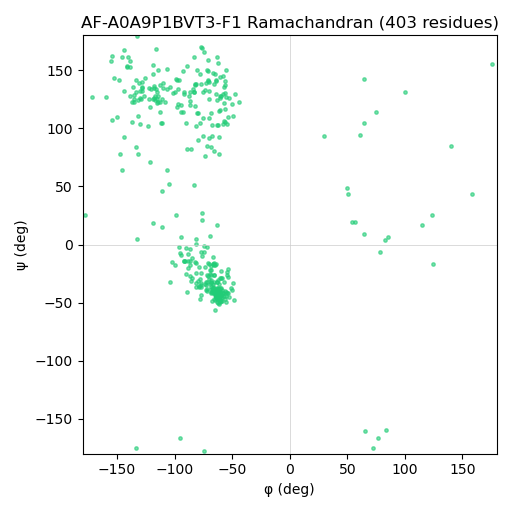 -21.124 1.00 95.31 320 PRO A N 1
ATOM 2513 C CA . PRO A 1 320 ? 15.373 4.681 -21.038 1.00 95.31 320 PRO A CA 1
ATOM 2514 C C . PRO A 1 320 ? 16.582 3.796 -21.343 1.00 95.31 320 PRO A C 1
ATOM 2516 O O . PRO A 1 320 ? 17.221 3.936 -22.387 1.00 95.31 320 PRO A O 1
ATOM 2519 N N . ARG A 1 321 ? 16.883 2.867 -20.438 1.00 95.44 321 ARG A N 1
ATOM 2520 C CA . ARG A 1 321 ? 17.960 1.886 -20.591 1.00 95.44 321 ARG A CA 1
ATOM 2521 C C . ARG A 1 321 ? 17.361 0.542 -20.949 1.00 95.44 321 ARG A C 1
ATOM 2523 O O . ARG A 1 321 ? 16.374 0.148 -20.338 1.00 95.44 321 ARG A O 1
ATOM 2530 N N . ALA A 1 322 ? 17.948 -0.148 -21.922 1.00 96.94 322 ALA A N 1
ATOM 2531 C CA . ALA A 1 322 ? 17.543 -1.506 -22.262 1.00 96.94 322 ALA A CA 1
ATOM 2532 C C . ALA A 1 322 ? 17.954 -2.480 -21.148 1.00 96.94 322 ALA A C 1
ATOM 2534 O O . ALA A 1 322 ? 19.052 -2.370 -20.600 1.00 96.94 322 ALA A O 1
ATOM 2535 N N . CYS A 1 323 ? 17.076 -3.427 -20.836 1.00 97.44 323 CYS A N 1
ATOM 2536 C CA . CYS A 1 323 ? 17.237 -4.386 -19.751 1.00 97.44 323 CYS A CA 1
ATOM 2537 C C . CYS A 1 323 ? 17.268 -5.817 -20.291 1.00 97.44 323 CYS A C 1
ATOM 2539 O O . CYS A 1 323 ? 16.585 -6.140 -21.264 1.00 97.44 323 CYS A O 1
ATOM 2541 N N . SER A 1 324 ? 18.041 -6.687 -19.642 1.00 97.62 324 SER A N 1
ATOM 2542 C CA . SER A 1 324 ? 17.932 -8.135 -19.855 1.00 97.62 324 SER A CA 1
ATOM 2543 C C . SER A 1 324 ? 16.630 -8.669 -19.228 1.00 97.62 324 SER A C 1
ATOM 2545 O O . SER A 1 324 ? 16.220 -8.146 -18.185 1.00 97.62 324 SER A O 1
ATOM 2547 N N . PRO A 1 325 ? 16.022 -9.744 -19.777 1.00 96.81 325 PRO A N 1
ATOM 2548 C CA . PRO A 1 325 ? 14.873 -10.429 -19.174 1.00 96.81 325 PRO A CA 1
ATOM 2549 C C . PRO A 1 325 ? 15.098 -10.886 -17.727 1.00 96.81 325 PRO A C 1
ATOM 2551 O O . PRO A 1 325 ? 14.151 -10.968 -16.957 1.00 96.81 325 PRO A O 1
ATOM 2554 N N . SER A 1 326 ? 16.350 -11.130 -17.322 1.00 97.00 326 SER A N 1
ATOM 2555 C CA . SER A 1 326 ? 16.689 -11.462 -15.931 1.00 97.00 326 SER A CA 1
ATOM 2556 C C . SER A 1 326 ? 16.583 -10.274 -14.969 1.00 97.00 326 SER A C 1
ATOM 2558 O O . SER A 1 326 ? 16.850 -10.433 -13.779 1.00 97.00 326 SER A O 1
ATOM 2560 N N . SER A 1 327 ? 16.242 -9.079 -15.463 1.00 97.25 327 SER 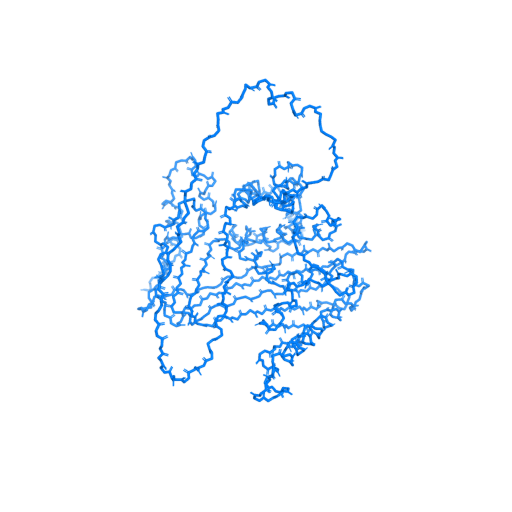A N 1
ATOM 2561 C CA . SER A 1 327 ? 16.044 -7.914 -14.612 1.00 97.25 327 SER A CA 1
ATOM 2562 C C . SER A 1 327 ? 14.735 -8.015 -13.842 1.00 97.25 327 SER A C 1
ATOM 2564 O O . SER A 1 327 ? 13.675 -8.286 -14.411 1.00 97.25 327 SER A O 1
ATOM 2566 N N . PHE A 1 328 ? 14.803 -7.745 -12.544 1.00 97.44 328 PHE A N 1
ATOM 2567 C CA . PHE A 1 328 ? 13.631 -7.648 -11.694 1.00 97.44 328 PHE A CA 1
ATOM 2568 C C . PHE A 1 328 ? 13.809 -6.603 -10.598 1.00 97.44 328 PHE A C 1
ATOM 2570 O O . PHE A 1 328 ? 14.916 -6.185 -10.249 1.00 97.44 328 PHE A O 1
ATOM 2577 N N . PHE A 1 329 ? 12.678 -6.201 -10.045 1.00 95.81 329 PHE A N 1
ATOM 2578 C CA . PHE A 1 329 ? 12.574 -5.289 -8.928 1.00 95.81 329 PHE A CA 1
ATOM 2579 C C . PHE A 1 329 ? 11.402 -5.718 -8.058 1.00 95.81 329 PHE A C 1
ATOM 2581 O O . PHE A 1 329 ? 10.314 -5.977 -8.570 1.00 95.81 329 PHE A O 1
ATOM 2588 N N . LEU A 1 330 ? 11.633 -5.791 -6.757 1.00 97.00 330 LEU A N 1
ATOM 2589 C CA . LEU A 1 330 ? 10.682 -6.231 -5.757 1.00 97.00 330 LEU A CA 1
ATOM 2590 C C . LEU A 1 330 ? 10.707 -5.242 -4.600 1.00 97.00 330 LEU A C 1
ATOM 2592 O O . LEU A 1 330 ? 11.773 -4.892 -4.088 1.00 97.00 330 LEU A O 1
ATOM 2596 N N . LYS A 1 331 ? 9.518 -4.816 -4.185 1.00 97.12 331 LYS A N 1
ATOM 2597 C CA . LYS A 1 331 ? 9.297 -4.125 -2.919 1.00 97.12 331 LYS A CA 1
ATOM 2598 C C . LYS A 1 331 ? 8.177 -4.832 -2.180 1.00 97.12 331 LYS A C 1
ATOM 2600 O O . LYS A 1 331 ? 7.138 -5.118 -2.772 1.00 97.12 331 LYS A O 1
ATOM 2605 N N . SER A 1 332 ? 8.371 -5.061 -0.893 1.00 98.00 332 SER A N 1
ATOM 2606 C CA . SER A 1 332 ? 7.286 -5.450 -0.009 1.00 98.00 332 SER A CA 1
ATOM 2607 C C . SER A 1 332 ? 7.376 -4.748 1.332 1.00 98.00 332 SER A C 1
ATOM 2609 O O . SER A 1 332 ? 8.435 -4.264 1.741 1.00 98.00 332 SER A O 1
ATOM 2611 N N . CYS A 1 333 ? 6.247 -4.656 2.019 1.00 98.50 333 CYS A N 1
ATOM 2612 C CA . CYS A 1 333 ? 6.207 -4.229 3.405 1.00 98.50 333 CYS A CA 1
ATOM 2613 C C . CYS A 1 333 ? 5.177 -5.024 4.185 1.00 98.50 333 CYS A C 1
ATOM 2615 O O . CYS A 1 333 ? 4.193 -5.507 3.630 1.00 98.50 333 CYS A O 1
ATOM 2617 N N . ARG A 1 334 ? 5.411 -5.126 5.493 1.00 98.44 334 ARG A N 1
ATOM 2618 C CA . ARG A 1 334 ? 4.494 -5.767 6.426 1.00 98.44 334 ARG A CA 1
ATOM 2619 C C . ARG A 1 334 ? 4.002 -4.748 7.438 1.00 98.44 334 ARG A C 1
ATOM 2621 O O . ARG A 1 334 ? 4.803 -4.129 8.138 1.00 98.44 334 ARG A O 1
ATOM 2628 N N . ILE A 1 335 ? 2.690 -4.610 7.530 1.00 98.50 335 ILE A N 1
ATOM 2629 C CA . ILE A 1 335 ? 1.986 -3.674 8.401 1.00 98.50 335 ILE A CA 1
ATOM 2630 C C . ILE A 1 335 ? 1.142 -4.499 9.365 1.00 98.50 335 ILE A C 1
ATOM 2632 O O . ILE A 1 335 ? 0.501 -5.464 8.964 1.00 98.50 335 ILE A O 1
ATOM 2636 N N . ARG A 1 336 ? 1.131 -4.136 10.641 1.00 98.12 336 ARG A N 1
ATOM 2637 C CA . ARG A 1 336 ? 0.241 -4.721 11.637 1.00 98.12 336 ARG A CA 1
ATOM 2638 C C . ARG A 1 336 ? -0.778 -3.687 12.066 1.00 98.12 336 ARG A C 1
ATOM 2640 O O . ARG A 1 336 ? -0.393 -2.626 12.541 1.00 98.12 336 ARG A O 1
ATOM 2647 N N . TYR A 1 337 ? -2.051 -4.031 11.951 1.00 97.38 337 TYR A N 1
ATOM 2648 C CA . TYR A 1 337 ? -3.140 -3.299 12.576 1.00 97.38 337 TYR A CA 1
ATOM 2649 C C . TYR A 1 337 ? -3.556 -3.992 13.868 1.00 97.38 337 TYR A C 1
ATOM 2651 O O . TYR A 1 337 ? -3.589 -5.220 13.951 1.00 97.38 337 TYR A O 1
ATOM 2659 N N . SER A 1 338 ? -3.898 -3.209 14.878 1.00 95.50 338 SER A N 1
ATOM 2660 C CA . SER A 1 338 ? -4.520 -3.688 16.108 1.00 95.50 338 SER A CA 1
ATOM 2661 C C . SER A 1 338 ? -5.593 -2.707 16.557 1.00 95.50 338 SER A C 1
ATOM 2663 O O . SER A 1 338 ? -5.626 -1.557 16.122 1.00 95.50 338 SER A O 1
ATOM 2665 N N . VAL A 1 339 ? -6.497 -3.172 17.413 1.00 94.12 339 VAL A N 1
ATOM 2666 C CA . VAL A 1 339 ? -7.491 -2.326 18.071 1.00 94.12 339 VAL A CA 1
ATOM 2667 C C . VAL A 1 339 ? -7.219 -2.384 19.568 1.00 94.12 339 VAL A C 1
ATOM 2669 O O . VAL A 1 339 ? -7.060 -3.470 20.126 1.00 94.12 339 VAL A O 1
ATOM 2672 N N . THR A 1 340 ? -7.092 -1.228 20.208 1.00 92.75 340 THR A N 1
ATOM 2673 C CA . THR A 1 340 ? -6.903 -1.119 21.659 1.00 92.75 340 THR A CA 1
ATOM 2674 C C . THR A 1 340 ? -8.208 -1.344 22.417 1.00 92.75 340 THR A C 1
ATOM 2676 O O . THR A 1 340 ? -9.287 -1.395 21.832 1.00 92.75 340 THR A O 1
ATOM 2679 N N . GLU A 1 341 ? -8.124 -1.482 23.742 1.00 90.50 341 GLU A N 1
ATOM 2680 C CA . GLU A 1 341 ? -9.294 -1.715 24.605 1.00 90.50 341 GLU A CA 1
ATOM 2681 C C . GLU A 1 341 ? -10.351 -0.600 24.512 1.00 90.50 341 GLU A C 1
ATOM 2683 O O . GLU A 1 341 ? -11.541 -0.862 24.665 1.00 90.50 341 GLU A O 1
ATOM 2688 N N . ASP A 1 342 ? -9.931 0.632 24.214 1.00 91.31 342 ASP A N 1
ATOM 2689 C CA . ASP A 1 342 ? -10.799 1.793 23.976 1.00 91.31 342 ASP A CA 1
ATOM 2690 C C . ASP A 1 342 ? -11.380 1.849 22.548 1.00 91.31 342 ASP A C 1
ATOM 2692 O O . ASP A 1 342 ? -12.123 2.771 22.214 1.00 91.31 342 ASP A O 1
ATOM 2696 N N . GLY A 1 343 ? -11.065 0.867 21.698 1.00 90.06 343 GLY A N 1
ATOM 2697 C CA . GLY A 1 343 ? -11.530 0.791 20.315 1.00 90.06 343 GLY A CA 1
ATOM 2698 C C . GLY A 1 343 ? -10.713 1.617 19.319 1.00 90.06 343 GLY A C 1
ATOM 2699 O O . GLY A 1 343 ? -11.074 1.656 18.138 1.00 90.06 343 GLY A O 1
ATOM 2700 N N . ALA A 1 344 ? -9.623 2.265 19.747 1.00 92.94 344 ALA A N 1
ATOM 2701 C CA . ALA A 1 344 ? -8.759 3.000 18.833 1.00 92.94 344 ALA A CA 1
ATOM 2702 C C . ALA A 1 344 ? -7.961 2.043 17.932 1.00 92.94 344 ALA A C 1
ATOM 2704 O O . ALA A 1 344 ? -7.484 0.990 18.352 1.00 92.94 344 ALA A O 1
ATOM 2705 N N . VAL A 1 345 ? -7.815 2.414 16.661 1.00 95.25 345 VAL A N 1
ATOM 2706 C CA . VAL A 1 345 ? -7.004 1.651 15.707 1.00 95.25 345 VAL A CA 1
ATOM 2707 C C . VAL A 1 345 ? -5.547 2.060 15.881 1.00 95.25 345 VAL A C 1
ATOM 2709 O O . VAL A 1 345 ? -5.220 3.245 15.900 1.00 95.25 345 VAL A O 1
ATOM 2712 N N . GLN A 1 346 ? -4.662 1.080 15.994 1.00 95.88 346 GLN A N 1
ATOM 2713 C CA . GLN A 1 346 ? -3.218 1.266 15.965 1.00 95.88 346 GLN A CA 1
ATOM 2714 C C . GLN A 1 346 ? -2.641 0.600 14.721 1.00 95.88 346 GLN A C 1
ATOM 2716 O O . GLN A 1 346 ? -3.175 -0.394 14.227 1.00 95.88 346 GLN A O 1
ATOM 2721 N N . LEU A 1 347 ? -1.537 1.158 14.225 1.00 97.31 347 LEU A N 1
ATOM 2722 C CA . LEU A 1 347 ? -0.774 0.591 13.122 1.00 97.31 347 LEU A CA 1
ATOM 2723 C C . LEU A 1 347 ? 0.719 0.588 13.450 1.00 97.31 347 LEU A C 1
ATOM 2725 O O . LEU A 1 347 ? 1.235 1.552 14.025 1.00 97.31 347 LEU A O 1
ATOM 2729 N N . ASP A 1 348 ? 1.403 -0.475 13.044 1.00 98.31 348 ASP A N 1
ATOM 2730 C CA . ASP A 1 348 ? 2.846 -0.644 13.174 1.00 98.31 348 ASP A CA 1
ATOM 2731 C C . ASP A 1 348 ? 3.437 -1.237 11.889 1.00 98.31 348 ASP A C 1
ATOM 2733 O O . ASP A 1 348 ? 3.063 -2.327 11.456 1.00 98.31 348 ASP A O 1
ATOM 2737 N N . VAL A 1 349 ? 4.398 -0.546 11.282 1.00 98.50 349 VAL A N 1
ATOM 2738 C CA . VAL A 1 349 ? 5.192 -1.068 10.165 1.00 98.50 349 VAL A CA 1
ATOM 2739 C C . VAL A 1 349 ? 6.273 -1.988 10.722 1.00 98.50 349 VAL A C 1
ATOM 2741 O O . VAL A 1 349 ? 7.196 -1.559 11.405 1.00 98.50 349 VAL A O 1
ATOM 2744 N N . LEU A 1 350 ? 6.166 -3.278 10.423 1.00 98.00 350 LEU A N 1
ATOM 2745 C CA . LEU A 1 350 ? 7.046 -4.310 10.971 1.00 98.00 350 LEU A CA 1
ATOM 2746 C C . LEU A 1 350 ? 8.308 -4.538 10.137 1.00 98.00 350 LEU A C 1
ATOM 2748 O O . LEU A 1 350 ? 9.257 -5.154 10.619 1.00 98.00 350 LEU A O 1
ATOM 2752 N N . GLY A 1 351 ? 8.298 -4.137 8.868 1.00 97.38 351 GLY A N 1
ATOM 2753 C CA . GLY A 1 351 ? 9.419 -4.360 7.968 1.00 97.38 351 GLY A CA 1
ATOM 2754 C C . GLY A 1 351 ? 9.137 -3.903 6.547 1.00 97.38 351 GLY A C 1
ATOM 2755 O O . GLY A 1 351 ? 7.986 -3.851 6.112 1.00 97.38 351 GLY A O 1
ATOM 2756 N N . ILE A 1 352 ? 10.218 -3.595 5.838 1.00 97.75 352 ILE A N 1
ATOM 2757 C CA . ILE A 1 352 ? 10.253 -3.320 4.405 1.00 97.75 352 ILE A CA 1
ATOM 2758 C C . ILE A 1 352 ? 11.346 -4.211 3.819 1.00 97.75 352 ILE A C 1
ATOM 2760 O O . ILE A 1 352 ? 12.430 -4.315 4.392 1.00 97.75 352 ILE A O 1
ATOM 2764 N N . GLN A 1 353 ? 11.062 -4.847 2.690 1.00 96.62 353 GLN A N 1
ATOM 2765 C CA . GLN A 1 353 ? 12.024 -5.626 1.923 1.00 96.62 353 GLN A CA 1
ATOM 2766 C C . GLN A 1 353 ? 12.129 -5.027 0.526 1.00 96.62 353 GLN A C 1
ATOM 2768 O O . GLN A 1 353 ? 11.128 -4.709 -0.117 1.00 96.62 353 GLN A O 1
ATOM 2773 N N . GLN A 1 354 ? 13.363 -4.866 0.059 1.00 95.19 354 GLN A N 1
ATOM 2774 C CA . GLN A 1 354 ? 13.651 -4.409 -1.291 1.00 95.19 354 GLN A CA 1
ATOM 2775 C C . GLN A 1 354 ? 14.694 -5.321 -1.910 1.00 95.19 354 GLN A C 1
ATOM 2777 O O . GLN A 1 354 ? 15.795 -5.472 -1.383 1.00 95.19 354 GLN A O 1
ATOM 2782 N N . GLU A 1 355 ? 14.366 -5.889 -3.061 1.00 94.88 355 GLU A N 1
ATOM 2783 C CA . GLU A 1 355 ? 15.290 -6.705 -3.835 1.00 94.88 355 GLU A CA 1
ATOM 2784 C C . GLU A 1 355 ? 15.279 -6.236 -5.276 1.00 94.88 355 GLU A C 1
ATOM 2786 O O . GLU A 1 355 ? 14.239 -5.900 -5.840 1.00 94.88 355 GLU A O 1
ATOM 2791 N N . HIS A 1 356 ? 16.449 -6.183 -5.894 1.00 95.00 356 HIS A N 1
ATOM 2792 C CA . HIS A 1 356 ? 16.536 -5.789 -7.286 1.00 95.00 356 HIS A CA 1
ATOM 2793 C C . HIS A 1 356 ? 17.746 -6.415 -7.957 1.00 95.00 356 HIS A C 1
ATOM 2795 O O . HIS A 1 356 ? 18.838 -6.504 -7.397 1.00 95.00 356 HIS A O 1
ATOM 2801 N N . GLN A 1 357 ? 17.545 -6.775 -9.214 1.00 95.94 357 GLN A N 1
ATOM 2802 C CA . GLN A 1 357 ? 18.595 -7.117 -10.148 1.00 95.94 357 GLN A CA 1
ATOM 2803 C C . GLN A 1 357 ? 18.316 -6.307 -11.404 1.00 95.94 357 GLN A C 1
ATOM 2805 O O . GLN A 1 357 ? 17.395 -6.611 -12.148 1.00 95.94 357 GLN A O 1
ATOM 2810 N N . LEU A 1 358 ? 19.074 -5.236 -11.622 1.00 95.69 358 LEU A N 1
ATOM 2811 C CA . LEU A 1 358 ? 18.923 -4.385 -12.801 1.00 95.69 358 LEU A CA 1
ATOM 2812 C C . LEU A 1 358 ? 20.158 -4.571 -13.673 1.00 95.69 358 LEU A C 1
ATOM 2814 O O . LEU A 1 358 ? 21.230 -4.070 -13.328 1.00 95.69 358 LEU A O 1
ATOM 2818 N N . VAL A 1 359 ? 20.012 -5.308 -14.772 1.00 96.88 359 VAL A N 1
ATOM 2819 C CA . VAL A 1 359 ? 21.108 -5.631 -15.692 1.00 96.88 359 VAL A CA 1
ATOM 2820 C C . VAL A 1 359 ? 20.754 -5.228 -17.119 1.00 96.88 359 VAL A C 1
ATOM 2822 O O . VAL A 1 359 ? 19.599 -5.317 -17.539 1.00 96.88 359 VAL A O 1
ATOM 2825 N N . ASP A 1 360 ? 21.743 -4.748 -17.864 1.00 96.88 360 ASP A N 1
ATOM 2826 C CA . ASP A 1 360 ? 21.572 -4.385 -19.266 1.00 96.88 360 ASP A CA 1
ATOM 2827 C C . ASP A 1 360 ? 21.471 -5.630 -20.168 1.00 96.88 360 ASP A C 1
ATOM 2829 O O . ASP A 1 360 ? 21.479 -6.773 -19.704 1.00 96.88 360 ASP A O 1
ATOM 2833 N N . VAL A 1 361 ? 21.369 -5.416 -21.480 1.00 97.25 361 VAL A N 1
ATOM 2834 C CA . VAL A 1 361 ? 21.290 -6.499 -22.479 1.00 97.25 361 VAL A CA 1
ATOM 2835 C C . VAL A 1 361 ? 22.545 -7.378 -22.552 1.00 97.25 361 VAL A C 1
ATOM 2837 O O . VAL A 1 361 ? 22.476 -8.475 -23.097 1.00 97.25 361 VAL A O 1
ATOM 2840 N N . ASN A 1 362 ? 23.673 -6.918 -22.007 1.00 97.31 362 ASN A N 1
ATOM 2841 C CA . ASN A 1 362 ? 24.931 -7.659 -21.941 1.00 97.31 362 ASN A CA 1
ATOM 2842 C C . ASN A 1 362 ? 25.111 -8.378 -20.591 1.00 97.31 362 ASN A C 1
ATOM 2844 O O . ASN A 1 362 ? 26.101 -9.079 -20.404 1.00 97.31 362 ASN A O 1
ATOM 2848 N N . GLY A 1 363 ? 24.170 -8.216 -19.653 1.00 96.38 363 GLY A N 1
ATOM 2849 C CA . GLY A 1 363 ? 24.257 -8.758 -18.297 1.00 96.38 363 GLY A CA 1
ATOM 2850 C C . GLY A 1 363 ? 25.021 -7.868 -17.312 1.00 96.38 363 GLY A C 1
ATOM 2851 O O . GLY A 1 363 ? 25.227 -8.273 -16.167 1.00 96.38 363 GLY A O 1
ATOM 2852 N N . GLU A 1 364 ? 25.411 -6.657 -17.711 1.00 96.19 364 GLU A N 1
ATOM 2853 C CA . GLU A 1 364 ? 26.148 -5.734 -16.852 1.00 96.19 364 GLU A CA 1
ATOM 2854 C C . GLU A 1 364 ? 25.199 -4.971 -15.911 1.00 96.19 364 GLU A C 1
ATOM 2856 O O . GLU A 1 364 ? 24.131 -4.519 -16.339 1.00 96.19 364 GLU A O 1
ATOM 2861 N N . PRO A 1 365 ? 25.550 -4.776 -14.624 1.00 94.56 365 PRO A N 1
ATOM 2862 C CA . PRO A 1 365 ? 24.704 -4.040 -13.689 1.00 94.56 365 PRO A CA 1
ATOM 2863 C C . PRO A 1 365 ? 24.452 -2.589 -14.127 1.00 94.56 365 PRO A C 1
ATOM 2865 O O . PRO A 1 365 ? 25.382 -1.797 -14.295 1.00 94.56 365 PRO A O 1
ATOM 2868 N N . LEU A 1 366 ? 23.177 -2.201 -14.216 1.00 91.88 366 LEU A N 1
ATOM 2869 C CA . LEU A 1 366 ? 22.755 -0.835 -14.555 1.00 91.88 366 LEU A CA 1
ATOM 2870 C C . LEU A 1 366 ? 23.039 0.168 -13.426 1.00 91.88 366 LEU A C 1
ATOM 2872 O O . LEU A 1 366 ? 23.246 1.359 -13.684 1.00 91.88 366 LEU A O 1
ATOM 2876 N N . LEU A 1 367 ? 23.072 -0.311 -12.180 1.00 89.25 367 LEU A N 1
ATOM 2877 C CA . LEU A 1 367 ? 23.492 0.447 -11.004 1.00 89.25 367 LEU A CA 1
ATOM 2878 C C . LEU A 1 367 ? 25.000 0.255 -10.804 1.00 89.25 367 LEU A C 1
ATOM 2880 O O . LEU A 1 367 ? 25.463 -0.800 -10.365 1.00 89.25 367 LEU A O 1
ATOM 2884 N N . ARG A 1 368 ? 25.797 1.276 -11.144 1.00 79.38 368 ARG A N 1
ATOM 2885 C CA . ARG A 1 368 ? 27.260 1.207 -11.009 1.00 79.38 368 ARG A CA 1
ATOM 2886 C C . ARG A 1 368 ? 27.657 1.075 -9.537 1.00 79.38 368 ARG A C 1
ATOM 2888 O O . ARG A 1 368 ? 27.268 1.905 -8.706 1.00 79.38 368 ARG A O 1
ATOM 2895 N N . ARG A 1 369 ? 28.514 0.090 -9.234 1.00 62.78 369 ARG A N 1
ATOM 2896 C CA . ARG A 1 369 ? 29.172 -0.067 -7.924 1.00 62.78 369 ARG A CA 1
ATOM 2897 C C . ARG A 1 369 ? 29.885 1.243 -7.566 1.00 62.78 369 ARG A C 1
ATOM 2899 O O . ARG A 1 369 ? 30.861 1.606 -8.212 1.00 62.78 369 ARG A O 1
ATOM 2906 N N . GLY A 1 370 ? 29.379 1.969 -6.569 1.00 55.88 370 GLY A N 1
ATOM 2907 C CA . GLY A 1 370 ? 29.923 3.267 -6.141 1.00 55.88 370 GLY A CA 1
ATOM 2908 C C . GLY A 1 370 ? 28.910 4.413 -6.135 1.00 55.88 370 GLY A C 1
ATOM 2909 O O . GLY A 1 370 ? 29.130 5.399 -5.434 1.00 55.88 370 GLY A O 1
ATOM 2910 N N . THR A 1 371 ? 27.765 4.259 -6.809 1.00 58.16 371 THR A N 1
ATOM 2911 C CA . THR A 1 371 ? 26.561 5.021 -6.448 1.00 58.16 371 THR A CA 1
ATOM 2912 C C . THR A 1 371 ? 26.046 4.437 -5.138 1.00 58.16 371 THR A C 1
ATOM 2914 O O . THR A 1 371 ? 25.280 3.483 -5.117 1.00 58.16 371 THR A O 1
ATOM 2917 N N . CYS A 1 372 ? 26.601 4.909 -4.021 1.00 53.50 372 CYS A N 1
ATOM 2918 C CA . CYS A 1 372 ? 26.198 4.467 -2.695 1.00 53.50 372 CYS A CA 1
ATOM 2919 C C . CYS A 1 372 ? 24.780 4.989 -2.442 1.00 53.50 372 CYS A C 1
ATOM 2921 O O . CYS A 1 372 ? 24.612 6.049 -1.838 1.00 53.50 372 CYS A O 1
ATOM 2923 N N . LEU A 1 373 ? 23.771 4.260 -2.930 1.00 58.59 373 LEU A N 1
ATOM 2924 C CA . LEU A 1 373 ? 22.373 4.445 -2.539 1.00 58.59 373 LEU A CA 1
ATOM 2925 C C . LEU A 1 373 ? 22.280 4.491 -1.006 1.00 58.59 373 LEU A C 1
ATOM 2927 O O . LEU A 1 373 ? 21.567 5.327 -0.456 1.00 58.59 373 LEU A O 1
ATOM 2931 N N . ASP A 1 374 ? 23.152 3.729 -0.337 1.00 55.19 374 ASP A N 1
ATOM 2932 C CA . ASP A 1 374 ? 23.234 3.671 1.115 1.00 55.19 374 ASP A CA 1
ATOM 2933 C C . ASP A 1 374 ? 23.778 4.936 1.806 1.00 55.19 374 ASP A C 1
ATOM 2935 O O . ASP A 1 374 ? 23.614 5.100 3.014 1.00 55.19 374 ASP A O 1
ATOM 2939 N N . CYS A 1 375 ? 24.445 5.835 1.078 1.00 54.94 375 CYS A N 1
ATOM 2940 C CA . CYS A 1 375 ? 25.089 7.025 1.642 1.00 54.94 375 CYS A CA 1
ATOM 2941 C C . CYS A 1 375 ? 24.271 8.307 1.399 1.00 54.94 375 CYS A C 1
ATOM 2943 O O . CYS A 1 375 ? 24.536 9.344 2.013 1.00 54.94 375 CYS A O 1
ATOM 2945 N N . LEU A 1 376 ? 23.288 8.262 0.492 1.00 55.88 376 LEU A N 1
ATOM 2946 C CA . LEU A 1 376 ? 22.579 9.444 -0.003 1.00 55.88 376 LEU A CA 1
ATOM 2947 C C . LEU A 1 376 ? 21.801 10.227 1.071 1.00 55.88 376 LEU A C 1
ATOM 2949 O O . LEU A 1 376 ? 21.865 11.460 1.020 1.00 55.88 376 LEU A O 1
ATOM 2953 N N . PRO A 1 377 ? 21.113 9.608 2.053 1.00 52.19 377 PRO A N 1
ATOM 2954 C CA . PRO A 1 377 ? 20.341 10.381 3.030 1.00 52.19 377 PRO A CA 1
ATOM 2955 C C . PRO A 1 377 ? 21.238 11.139 4.017 1.00 52.19 377 PRO A C 1
ATOM 2957 O O . PRO A 1 377 ? 20.987 12.302 4.331 1.00 52.19 377 PRO A O 1
ATOM 2960 N N . LEU A 1 378 ? 22.334 10.514 4.464 1.00 51.25 378 LEU A N 1
ATOM 2961 C CA . LEU A 1 378 ? 23.247 11.094 5.456 1.00 51.25 378 LEU A CA 1
ATOM 2962 C C . LEU A 1 378 ? 24.173 12.157 4.855 1.00 51.25 378 LEU A C 1
ATOM 2964 O O . LEU A 1 378 ? 24.460 13.163 5.506 1.00 51.25 378 LEU A O 1
ATOM 2968 N N . CYS A 1 379 ? 24.603 11.990 3.600 1.00 49.25 379 CYS A N 1
ATOM 2969 C CA . CYS A 1 379 ? 25.436 12.988 2.931 1.00 49.25 379 CYS A CA 1
ATOM 2970 C C . CYS A 1 379 ? 24.697 14.315 2.694 1.00 49.25 379 CYS A C 1
ATOM 2972 O O . CYS A 1 379 ? 25.346 15.358 2.665 1.00 49.25 379 CYS A O 1
ATOM 2974 N N . ARG A 1 380 ? 23.362 14.316 2.581 1.00 52.09 380 ARG A N 1
ATOM 2975 C CA . ARG A 1 380 ? 22.570 15.532 2.312 1.00 52.09 380 ARG A CA 1
ATOM 2976 C C . ARG A 1 380 ? 22.496 16.499 3.480 1.00 52.09 380 ARG A C 1
ATOM 2978 O O . ARG A 1 380 ? 22.592 17.702 3.265 1.00 52.09 380 ARG A O 1
ATOM 2985 N N . VAL A 1 381 ? 22.387 15.991 4.704 1.00 50.34 381 VAL A N 1
ATOM 2986 C CA . VAL A 1 381 ? 22.318 16.859 5.889 1.00 50.34 381 VAL A CA 1
ATOM 2987 C C . VAL A 1 381 ? 23.679 17.514 6.170 1.00 50.34 381 VAL A C 1
ATOM 2989 O O . VAL A 1 381 ? 23.747 18.614 6.709 1.00 50.34 381 VAL A O 1
ATOM 2992 N N . GLY A 1 382 ? 24.777 16.876 5.745 1.00 41.75 382 GLY A N 1
ATOM 2993 C CA . GLY A 1 382 ? 26.137 17.400 5.896 1.00 41.75 382 GLY A CA 1
ATOM 2994 C C . GLY A 1 382 ? 26.668 18.228 4.719 1.00 41.75 382 GLY A C 1
ATOM 2995 O O . GLY A 1 382 ? 27.673 18.916 4.883 1.00 41.75 382 GLY A O 1
ATOM 2996 N N . HIS A 1 383 ? 26.037 18.201 3.539 1.00 41.31 383 HIS A N 1
ATOM 2997 C CA . HIS A 1 383 ? 26.632 18.781 2.323 1.00 41.31 383 HIS A CA 1
ATOM 2998 C C . HIS A 1 383 ? 26.625 20.318 2.244 1.00 41.31 383 HIS A C 1
ATOM 3000 O O . HIS A 1 383 ? 27.211 20.875 1.317 1.00 41.31 383 HIS A O 1
ATOM 3006 N N . TRP A 1 384 ? 26.067 21.014 3.241 1.00 40.12 384 TRP A N 1
ATOM 3007 C CA . TRP A 1 384 ? 26.328 22.447 3.441 1.00 40.12 384 TRP A CA 1
ATOM 3008 C C . TRP A 1 384 ? 27.708 22.732 4.062 1.00 40.12 384 TRP A C 1
ATOM 3010 O O . TRP A 1 384 ? 28.162 23.873 4.060 1.00 40.12 384 TRP A O 1
ATOM 3020 N N . LEU A 1 385 ? 28.429 21.710 4.543 1.00 34.59 385 LEU A N 1
ATOM 3021 C CA . LEU A 1 385 ? 29.756 21.852 5.145 1.00 34.59 385 LEU A CA 1
ATOM 3022 C C . LEU A 1 385 ? 30.742 20.798 4.595 1.00 34.59 385 LEU A C 1
ATOM 3024 O O . LEU A 1 385 ? 31.047 19.803 5.239 1.00 34.59 385 LEU A O 1
ATOM 3028 N N . ARG A 1 386 ? 31.338 21.121 3.436 1.00 40.31 386 ARG A N 1
ATOM 3029 C CA . ARG A 1 386 ? 32.582 20.559 2.846 1.00 40.31 386 ARG A CA 1
ATOM 3030 C C . ARG A 1 386 ? 32.487 19.153 2.220 1.00 40.31 386 ARG A C 1
ATOM 3032 O O . ARG A 1 386 ? 32.386 18.133 2.891 1.00 40.31 386 ARG A O 1
ATOM 3039 N N . GLY A 1 387 ? 32.663 19.105 0.898 1.00 40.78 387 GLY A N 1
ATOM 3040 C CA . GLY A 1 387 ? 32.648 17.889 0.082 1.00 40.78 387 GLY A CA 1
ATOM 3041 C C . GLY A 1 387 ? 33.759 16.878 0.389 1.00 40.78 387 GLY A C 1
ATOM 3042 O O . GLY A 1 387 ? 34.888 17.023 -0.077 1.00 40.78 387 GLY A O 1
ATOM 3043 N N . ARG A 1 388 ? 33.411 15.796 1.100 1.00 44.50 388 ARG A N 1
ATOM 3044 C CA . ARG A 1 388 ? 34.189 14.542 1.172 1.00 44.50 388 ARG A CA 1
ATOM 3045 C C . ARG A 1 388 ? 33.283 13.306 1.292 1.00 44.50 388 ARG A C 1
ATOM 3047 O O . ARG A 1 388 ? 33.362 12.568 2.265 1.00 44.50 388 ARG A O 1
ATOM 3054 N N . CYS A 1 389 ? 32.469 13.018 0.275 1.00 46.19 389 CYS A N 1
ATOM 3055 C CA . CYS A 1 389 ? 31.778 11.718 0.176 1.00 46.19 389 CYS A CA 1
ATOM 3056 C C . CYS A 1 389 ? 32.745 10.552 -0.158 1.00 46.19 389 CYS A C 1
ATOM 3058 O O . CYS A 1 389 ? 32.428 9.385 0.064 1.00 46.19 389 CYS A O 1
ATOM 3060 N N . GLY A 1 390 ? 33.964 10.843 -0.635 1.00 48.94 390 GLY A N 1
ATOM 3061 C CA . GLY A 1 390 ? 34.940 9.822 -1.043 1.00 48.94 390 GLY A CA 1
ATOM 3062 C C . GLY A 1 390 ? 35.465 8.913 0.080 1.00 48.94 390 GLY A C 1
ATOM 3063 O O . GLY A 1 390 ? 35.998 7.846 -0.210 1.00 48.94 390 GLY A O 1
ATOM 3064 N N . GLN A 1 391 ? 35.312 9.286 1.358 1.00 50.03 391 GLN A N 1
ATOM 3065 C CA . GLN A 1 391 ? 35.818 8.482 2.483 1.00 50.03 391 GLN A CA 1
ATOM 3066 C C . GLN A 1 391 ? 34.815 7.446 3.019 1.00 50.03 391 GLN A C 1
ATOM 3068 O O . GLN A 1 391 ? 35.253 6.410 3.517 1.00 50.03 391 GLN A O 1
ATOM 3073 N N . CYS A 1 392 ? 33.500 7.648 2.857 1.00 49.66 392 CYS A N 1
ATOM 3074 C CA . CYS A 1 392 ? 32.489 6.669 3.288 1.00 49.66 392 CYS A CA 1
ATOM 3075 C C . CYS A 1 392 ? 32.550 5.376 2.456 1.00 49.66 392 CYS A C 1
ATOM 3077 O O . CYS A 1 392 ? 32.522 4.279 3.012 1.00 49.66 392 CYS A O 1
ATOM 3079 N N . CYS A 1 393 ? 32.744 5.487 1.138 1.00 46.25 393 CYS A N 1
ATOM 3080 C CA . CYS A 1 393 ? 32.849 4.320 0.256 1.00 46.25 393 CYS A CA 1
ATOM 3081 C C . CYS A 1 393 ? 34.154 3.523 0.466 1.00 46.25 393 CYS A C 1
ATOM 3083 O O . CYS A 1 393 ? 34.165 2.304 0.303 1.00 46.25 393 CYS A O 1
ATOM 3085 N N . GLY A 1 394 ? 35.244 4.182 0.884 1.00 43.16 394 GLY A N 1
ATOM 3086 C CA . GLY A 1 394 ? 36.552 3.539 1.071 1.00 43.16 394 GLY A CA 1
ATOM 3087 C C . GLY A 1 394 ? 36.613 2.537 2.231 1.00 43.16 394 GLY A C 1
ATOM 3088 O O . GLY A 1 394 ? 37.411 1.596 2.188 1.00 43.16 394 GLY A O 1
ATOM 3089 N N . TRP A 1 395 ? 35.761 2.699 3.250 1.00 43.91 395 TRP A N 1
ATOM 3090 C CA . TRP A 1 395 ? 35.700 1.792 4.403 1.00 43.91 395 TRP A CA 1
ATOM 3091 C C . TRP A 1 395 ? 34.945 0.489 4.097 1.00 43.91 395 TRP A C 1
ATOM 3093 O O . TRP A 1 395 ? 35.375 -0.581 4.527 1.00 43.91 395 TRP A O 1
ATOM 3103 N N . LEU A 1 396 ? 33.881 0.542 3.289 1.00 40.16 396 LEU A N 1
ATOM 3104 C CA . LEU A 1 396 ? 33.084 -0.638 2.924 1.00 40.16 396 LEU A CA 1
ATOM 3105 C C . LEU A 1 396 ? 33.805 -1.559 1.928 1.00 40.16 396 LEU A C 1
ATOM 3107 O O . LEU A 1 396 ? 33.730 -2.782 2.051 1.00 40.16 396 LEU A O 1
ATOM 3111 N N . THR A 1 397 ? 34.609 -1.010 1.012 1.00 41.03 397 THR A N 1
ATOM 3112 C CA . THR A 1 397 ? 35.390 -1.824 0.062 1.00 41.03 397 THR A CA 1
ATOM 3113 C C . THR A 1 397 ? 36.523 -2.634 0.702 1.00 41.03 397 THR A C 1
ATOM 3115 O O . THR A 1 397 ? 36.987 -3.602 0.103 1.00 41.03 397 THR A O 1
ATOM 3118 N N . ARG A 1 398 ? 36.975 -2.302 1.924 1.00 40.84 398 ARG A N 1
ATOM 3119 C CA . ARG A 1 398 ? 38.024 -3.082 2.616 1.00 40.84 398 ARG A CA 1
ATOM 3120 C C . ARG A 1 398 ? 37.497 -4.327 3.331 1.00 40.84 398 ARG A C 1
ATOM 3122 O O . ARG A 1 398 ? 38.294 -5.203 3.642 1.00 40.84 398 ARG A O 1
ATOM 3129 N N . ARG A 1 399 ? 36.182 -4.446 3.549 1.00 38.25 399 ARG A N 1
ATOM 3130 C CA . ARG A 1 399 ? 35.578 -5.588 4.261 1.00 38.25 399 ARG A CA 1
ATOM 3131 C C . ARG A 1 399 ? 35.210 -6.772 3.352 1.00 38.25 399 ARG A C 1
ATOM 3133 O O . ARG A 1 399 ? 34.891 -7.837 3.860 1.00 38.25 399 ARG A O 1
ATOM 3140 N N . TRP A 1 400 ? 35.313 -6.610 2.029 1.00 34.38 400 TRP A N 1
ATOM 3141 C CA . TRP A 1 400 ? 34.980 -7.638 1.028 1.00 34.38 400 TRP A CA 1
ATOM 3142 C C . TRP A 1 400 ? 36.187 -8.212 0.267 1.00 34.38 400 TRP A C 1
ATOM 3144 O O . TRP A 1 400 ? 36.015 -8.905 -0.734 1.00 34.38 400 TRP A O 1
ATOM 3154 N N . ARG A 1 401 ? 37.420 -7.993 0.746 1.00 34.91 401 ARG A N 1
ATOM 3155 C CA . ARG A 1 401 ? 38.538 -8.864 0.354 1.00 34.91 401 ARG A CA 1
ATOM 3156 C C . ARG A 1 401 ? 38.480 -10.119 1.219 1.00 34.91 401 ARG A C 1
ATOM 3158 O O . ARG A 1 401 ? 38.876 -10.076 2.380 1.00 34.91 401 ARG A O 1
ATOM 3165 N N . ARG A 1 402 ? 37.981 -11.229 0.662 1.00 36.28 402 ARG A N 1
ATOM 3166 C CA . ARG A 1 402 ? 38.335 -12.556 1.186 1.00 36.28 402 ARG A CA 1
ATOM 3167 C C . ARG A 1 402 ? 39.870 -12.674 1.161 1.00 36.28 402 ARG A C 1
ATOM 3169 O O . ARG A 1 402 ? 40.468 -12.196 0.192 1.00 36.28 402 ARG A O 1
ATOM 3176 N N . PRO A 1 403 ? 40.511 -13.272 2.177 1.00 33.66 403 PRO A N 1
ATOM 3177 C CA . PRO A 1 403 ? 41.874 -13.742 2.000 1.00 33.66 403 PRO A CA 1
ATOM 3178 C C . PRO A 1 403 ? 41.855 -14.779 0.872 1.00 33.66 403 PRO A C 1
ATOM 3180 O O . PRO A 1 403 ? 41.007 -15.672 0.873 1.00 33.66 403 PRO A O 1
ATOM 3183 N N . ALA A 1 404 ? 42.725 -14.596 -0.118 1.00 39.78 404 ALA A N 1
ATOM 3184 C CA . ALA A 1 404 ? 43.106 -15.687 -0.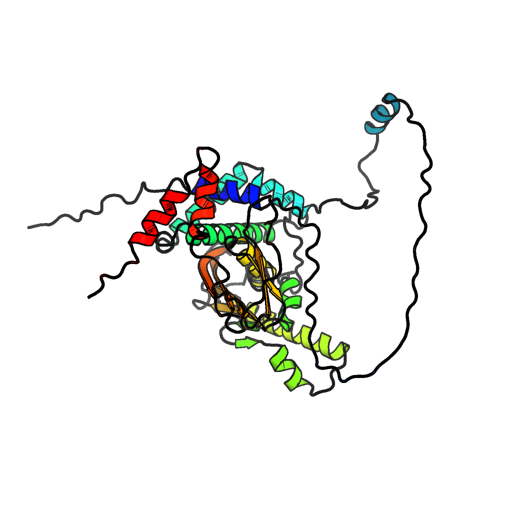998 1.00 39.78 404 ALA A CA 1
ATOM 3185 C C . ALA A 1 404 ? 43.862 -16.720 -0.149 1.00 39.78 404 ALA A C 1
ATOM 3187 O O . ALA A 1 404 ? 44.642 -16.321 0.721 1.00 39.78 404 ALA A O 1
ATOM 3188 N N . GLU A 1 405 ? 43.576 -18.001 -0.376 1.00 40.25 405 GLU A N 1
ATOM 3189 C CA . GLU A 1 405 ? 44.487 -19.091 -0.009 1.00 40.25 405 GLU A CA 1
ATOM 3190 C C . GLU A 1 405 ? 45.822 -18.946 -0.745 1.00 40.25 405 GLU A C 1
ATOM 3192 O O . GLU A 1 405 ? 45.801 -18.500 -1.921 1.00 40.25 405 GLU A O 1
#

Radius of gyration: 26.38 Å; Cα contacts (8 Å, |Δi|>4): 461; chains: 1; bounding box: 67×74×91 Å

pLDDT: mean 75.22, std 26.4, range [22.84, 98.56]